Protein AF-A0A450ZDL7-F1 (afdb_monomer_lite)

InterPro domains:
  IPR002060 Squalene/phytoene synthase [PF00494] (146-373)
  IPR008949 Isoprenoid synthase domain superfamily [G3DSA:1.10.600.10] (140-376)
  IPR008949 Isoprenoid synthase domain superfamily [SSF48576] (144-378)
  IPR023214 HAD superfamily [G3DSA:3.40.50.1000] (1-94)
  IPR036412 HAD-like superfamily [SSF56784] (4-111)
  IPR041492 Haloacid dehalogenase-like hydrolase [PF13419] (4-78)

Foldseek 3Di:
DDDAAEAEEQDDPCVVVVVCVVVVHDDGPYYHHFHDLQRLLVSLLVVCVVCVVQPAAEDEDLDVSNLVSCVSNVHQYEYECNGPDHPVVVLVRLSYHYDPDPVVCVVVVCVSVVVDPPVPPPPSLLQRLNQGGDDDPVVLVVVLLQDLQNVLLVQADPQLSVQLSLLVSVLVSLLVSLVPAPDLVRSQVSLVSSLVCLVVCQVHDSVPVSSVVNNVPDDPVLNVLSNQLSNLSSDDDDLQPADPVSLLVSLCSNQLSVLVSLCVSLVHDDPCSNLLSSLLSSLLVLLVLQACVLVCLVVLNRRQPPDDSVVCNPPDSVVCQVDPSSVVSSVVSLVSSLVSLVVSLPRDDPVCCSNCVSVNSSSVLSVVLSVQCVPVNYNRSRPPVSVVVVVVVVVVVVD

Radius of gyration: 27.38 Å; chains: 1; bounding box: 52×41×85 Å

Sequence (399 aa):
MKSPLCILSTNREDTICGFLRRFGFPEVEAVVCRKGLEGKASGLKALKRRFKDHSHVIYICDEIRDVIACKKANVYSFHVDWGANDAKVVRLFPTTWLGSRTEELLPWIETVLGVLPPNRIKDPIRRAAPFGALPSFPGLLKKLRDSTLFLPLLLFPPGPRGKLLVLYLLLREIDDSIDSATNDRDATMKANAWLAFIQGAYGRKTGIGFVDRALNIIEKDELRLLEKIIRSQRLQIDAREKTVEKIESWALAQNGPLGELILESLGVRHDWTEQYIEDLAIGFQLVNLCKDVIDDLRANSILIPGIDPESVRSMSGSDILAHPDFRRAFRCVLERAKIRILRARLLPGNEFDKELRGVKVWIEFYLMIIDRLWLDGPGHGRIGFWKRLGKLSKAAIER

Organism: NCBI:txid2126339

pLDDT: mean 76.12, std 17.42, range [27.94, 98.69]

Secondary structure (DSSP, 8-state):
-PPPPEEEESS-HHHHHHHHHHTTPPPPSEEEE--STTHHHHHHHHHHHH-TT----EEEESSHHHHHHHHHHT-EEEEETTSSS-HHHHTT-TTEEEESSGGGGHHHHHHHTTSS-GGGS--GGGG-BTTBSPPPHHHHHHHHHTSTTHHHHHHS-HHHHHHHHHHHHHHHHHHHHHHT-SSHHHHHHHHHHHHHHHHHHTTS--S-HHHHHHHHH--HHHHHHHHHHHHHTT----TTS--HHHHHHHHHHHHHHHHHHHHHHHT---TTHHHHHHHHHHHHHHHHHHHHHHHHHHTT----TT--HHHHHTS-HHHHHH-HHHHHHHHHHHHHHHHHHHHHHHSS-GGGHHHHHHHHHHHHHHHHHHHHHHHH-TTTTS-TTHHHHHHHHHHHH--

Structure (mmCIF, N/CA/C/O backbone):
data_AF-A0A450ZDL7-F1
#
_entry.id   AF-A0A450ZDL7-F1
#
loop_
_atom_site.group_PDB
_atom_site.id
_atom_site.type_symbol
_atom_site.label_atom_id
_atom_site.label_alt_id
_atom_site.label_comp_id
_atom_site.label_asym_id
_atom_site.label_entity_id
_atom_site.label_seq_id
_atom_site.pdbx_PDB_ins_code
_atom_site.Cartn_x
_atom_site.Cartn_y
_atom_site.Cartn_z
_atom_site.occupancy
_atom_site.B_iso_or_equiv
_atom_site.auth_seq_id
_atom_site.auth_comp_id
_atom_site.auth_asym_id
_atom_site.auth_atom_id
_atom_site.pdbx_PDB_model_num
ATOM 1 N N . MET A 1 1 ? -6.197 23.483 43.514 1.00 46.50 1 MET A N 1
ATOM 2 C CA . MET A 1 1 ? -6.247 22.092 44.019 1.00 46.50 1 MET A CA 1
ATOM 3 C C . MET A 1 1 ? -4.820 21.625 44.251 1.00 46.50 1 MET A C 1
ATOM 5 O O . MET A 1 1 ? -3.997 21.856 43.376 1.00 46.50 1 MET A O 1
ATOM 9 N N . LYS A 1 2 ? -4.495 21.054 45.418 1.00 55.38 2 LYS A N 1
ATOM 10 C CA . LYS A 1 2 ? -3.178 20.435 45.649 1.00 55.38 2 LYS A CA 1
ATOM 11 C C . LYS A 1 2 ? -3.201 19.024 45.053 1.00 55.38 2 LYS A C 1
ATOM 13 O O . LYS A 1 2 ? -4.067 18.244 45.431 1.00 55.38 2 LYS A O 1
ATOM 18 N N . SER A 1 3 ? -2.280 18.707 44.143 1.00 62.34 3 SER A N 1
ATOM 19 C CA . SER A 1 3 ? -2.055 17.325 43.699 1.00 62.34 3 SER A CA 1
ATOM 20 C C . SER A 1 3 ? -1.261 16.581 44.772 1.00 62.34 3 SER A C 1
ATOM 22 O O . SER A 1 3 ? -0.158 17.032 45.092 1.00 62.34 3 SER A O 1
ATOM 24 N N . PRO A 1 4 ? -1.761 15.468 45.329 1.00 72.56 4 PRO A N 1
ATOM 25 C CA . PRO A 1 4 ? -1.018 14.710 46.326 1.00 72.56 4 PRO A CA 1
ATOM 26 C C . PRO A 1 4 ? 0.228 14.077 45.692 1.00 72.56 4 PRO A C 1
ATOM 28 O O . PRO A 1 4 ? 0.126 13.243 44.790 1.00 72.56 4 PRO A O 1
ATOM 31 N N . LEU A 1 5 ? 1.416 14.463 46.163 1.00 79.25 5 LEU A N 1
ATOM 32 C CA . LEU A 1 5 ? 2.679 13.840 45.767 1.00 79.25 5 LEU A CA 1
ATOM 33 C C . LEU A 1 5 ? 2.914 12.601 46.632 1.00 79.25 5 LEU A C 1
ATOM 35 O O . LEU A 1 5 ? 2.907 12.695 47.856 1.00 79.25 5 LEU A O 1
ATOM 39 N N . CYS A 1 6 ? 3.125 11.446 46.006 1.00 85.19 6 CYS A N 1
ATOM 40 C CA . CYS A 1 6 ? 3.374 10.181 46.698 1.00 85.19 6 CYS A CA 1
ATOM 41 C C . CYS A 1 6 ? 4.691 9.558 46.228 1.00 85.19 6 CYS A C 1
ATOM 43 O O . CYS A 1 6 ? 5.058 9.691 45.062 1.00 85.19 6 CYS A O 1
ATOM 45 N N . ILE A 1 7 ? 5.357 8.810 47.108 1.00 84.25 7 ILE A N 1
ATOM 46 C CA . ILE A 1 7 ? 6.555 8.028 46.778 1.00 84.25 7 ILE A CA 1
ATOM 47 C C . ILE A 1 7 ? 6.204 6.543 46.807 1.00 84.25 7 ILE A C 1
ATOM 49 O O . ILE A 1 7 ? 5.643 6.052 47.783 1.00 84.25 7 ILE A O 1
ATOM 53 N N . LEU A 1 8 ? 6.570 5.806 45.760 1.00 86.12 8 LEU A N 1
ATOM 54 C CA . LEU A 1 8 ? 6.525 4.344 45.731 1.00 86.12 8 LEU A CA 1
ATOM 55 C C . LEU A 1 8 ? 7.959 3.823 45.674 1.00 86.12 8 LEU A C 1
ATOM 57 O O . LEU A 1 8 ? 8.708 4.177 44.771 1.00 86.12 8 LEU A O 1
ATOM 61 N N . SER A 1 9 ? 8.356 2.985 46.629 1.00 82.12 9 SER A N 1
ATOM 62 C CA . SER A 1 9 ? 9.739 2.512 46.709 1.00 82.12 9 SER A CA 1
ATOM 63 C C . SER A 1 9 ? 9.842 1.074 47.208 1.00 82.12 9 SER A C 1
ATOM 65 O O . SER A 1 9 ? 8.940 0.535 47.849 1.00 82.12 9 SER A O 1
ATOM 67 N N . THR A 1 10 ? 10.973 0.440 46.920 1.00 77.31 10 THR A N 1
ATOM 68 C CA . THR A 1 10 ? 11.383 -0.827 47.536 1.00 77.31 10 THR A CA 1
ATOM 69 C C . THR A 1 10 ? 12.183 -0.613 48.825 1.00 77.31 10 THR A C 1
ATOM 71 O O . THR A 1 10 ? 12.383 -1.569 49.574 1.00 77.31 10 THR A O 1
ATOM 74 N N . ASN A 1 11 ? 12.635 0.620 49.090 1.00 80.88 11 ASN A N 1
ATOM 75 C CA . ASN A 1 11 ? 13.366 0.987 50.303 1.00 80.88 11 ASN A CA 1
ATOM 76 C C . ASN A 1 11 ? 12.425 1.086 51.510 1.00 80.88 11 ASN A C 1
ATOM 78 O O . ASN A 1 11 ? 11.207 1.186 51.356 1.00 80.88 11 ASN A O 1
ATOM 82 N N . ARG A 1 12 ? 12.987 1.045 52.724 1.00 82.94 12 ARG A N 1
ATOM 83 C CA . ARG A 1 12 ? 12.210 1.220 53.958 1.00 82.94 12 ARG A CA 1
ATOM 84 C C . ARG A 1 12 ? 11.731 2.669 54.094 1.00 82.94 12 ARG A C 1
ATOM 86 O O . ARG A 1 12 ? 12.451 3.604 53.751 1.00 82.94 12 ARG A O 1
ATOM 93 N N . GLU A 1 13 ? 10.528 2.837 54.627 1.00 86.69 13 GLU A N 1
ATOM 94 C CA . GLU A 1 13 ? 9.878 4.141 54.791 1.00 86.69 13 GLU A CA 1
ATOM 95 C C . GLU A 1 13 ? 10.667 5.084 55.707 1.00 86.69 13 GLU A C 1
ATOM 97 O O . GLU A 1 13 ? 10.880 6.240 55.361 1.00 86.69 13 GLU A O 1
ATOM 102 N N . ASP A 1 14 ? 11.192 4.576 56.824 1.00 87.12 14 ASP A N 1
ATOM 103 C CA . ASP A 1 14 ? 12.033 5.336 57.758 1.00 87.12 14 ASP A CA 1
ATOM 104 C C . ASP A 1 14 ? 13.275 5.944 57.090 1.00 87.12 14 ASP A C 1
ATOM 106 O O . ASP A 1 14 ? 13.639 7.088 57.362 1.00 87.12 14 ASP A O 1
ATOM 110 N N . THR A 1 15 ? 13.879 5.202 56.163 1.00 86.75 15 THR A N 1
ATOM 111 C CA . THR A 1 15 ? 15.041 5.633 55.383 1.00 86.75 15 THR A CA 1
ATOM 112 C C . THR A 1 15 ? 14.668 6.773 54.439 1.00 86.75 15 THR A C 1
ATOM 114 O O . THR A 1 15 ? 15.367 7.782 54.381 1.00 86.75 15 THR A O 1
ATOM 117 N N . ILE A 1 16 ? 13.542 6.639 53.732 1.00 85.62 16 ILE A N 1
ATOM 118 C CA . ILE A 1 16 ? 13.042 7.650 52.791 1.00 85.62 16 ILE A CA 1
ATOM 119 C C . ILE A 1 16 ? 12.655 8.922 53.548 1.00 85.62 16 ILE A C 1
ATOM 121 O O . ILE A 1 16 ? 13.140 10.002 53.224 1.00 85.62 16 ILE A O 1
ATOM 125 N N . CYS A 1 17 ? 11.843 8.805 54.598 1.00 87.12 17 CYS A N 1
ATOM 126 C CA . CYS A 1 17 ? 11.409 9.943 55.404 1.00 87.12 17 CYS A CA 1
ATOM 127 C C . CYS A 1 17 ? 12.591 10.636 56.100 1.00 87.12 17 CYS A C 1
ATOM 129 O O . CYS A 1 17 ? 12.633 11.863 56.180 1.00 87.12 17 CYS A O 1
ATOM 131 N N . GLY A 1 18 ? 13.580 9.869 56.573 1.00 85.94 18 GLY A N 1
ATOM 132 C CA . GLY A 1 18 ? 14.829 10.407 57.112 1.00 85.94 18 GLY A CA 1
ATOM 133 C C . GLY A 1 18 ? 15.625 11.199 56.073 1.00 85.94 18 GLY A C 1
ATOM 134 O O . GLY A 1 18 ? 16.077 12.305 56.369 1.00 85.94 18 GLY A O 1
ATOM 135 N N . PHE A 1 19 ? 15.746 10.672 54.852 1.00 86.75 19 PHE A N 1
ATOM 136 C CA . PHE A 1 19 ? 16.397 11.354 53.734 1.00 86.75 19 PHE A CA 1
ATOM 137 C C . PHE A 1 19 ? 15.689 12.668 53.379 1.00 86.75 19 PHE A C 1
ATOM 139 O O . PHE A 1 19 ? 16.334 13.714 53.350 1.00 86.75 19 PHE A O 1
ATOM 146 N N . LEU A 1 20 ? 14.366 12.642 53.181 1.00 85.06 20 LEU A N 1
ATOM 147 C CA . LEU A 1 20 ? 13.593 13.834 52.819 1.00 85.06 20 LEU A CA 1
ATOM 148 C C . LEU A 1 20 ? 13.765 14.955 53.851 1.00 85.06 20 LEU A C 1
ATOM 150 O O . LEU A 1 20 ? 14.076 16.083 53.476 1.00 85.06 20 LEU A O 1
ATOM 154 N N . ARG A 1 21 ? 13.658 14.630 55.149 1.00 88.25 21 ARG A N 1
ATOM 155 C CA . ARG A 1 21 ? 13.857 15.603 56.237 1.00 88.25 21 ARG A CA 1
ATOM 156 C C . ARG A 1 21 ? 15.272 16.164 56.269 1.00 88.25 21 ARG A C 1
ATOM 158 O O . ARG A 1 21 ? 15.442 17.369 56.405 1.00 88.25 21 ARG A O 1
ATOM 165 N N . ARG A 1 22 ? 16.288 15.304 56.136 1.00 89.25 22 ARG A N 1
ATOM 166 C CA . ARG A 1 22 ? 17.699 15.714 56.196 1.00 89.25 22 ARG A CA 1
ATOM 167 C C . ARG A 1 22 ? 18.058 16.729 55.111 1.00 89.25 22 ARG A C 1
ATOM 169 O O . ARG A 1 22 ? 18.875 17.606 55.364 1.00 89.25 22 ARG A O 1
ATOM 176 N N . PHE A 1 23 ? 17.469 16.593 53.926 1.00 82.75 23 PHE A N 1
ATOM 177 C CA . PHE A 1 23 ? 17.753 17.450 52.774 1.00 82.75 23 PHE A CA 1
ATOM 178 C C . PHE A 1 23 ? 16.682 18.523 52.526 1.00 82.75 23 PHE A C 1
ATOM 180 O O . PHE A 1 23 ? 16.741 19.211 51.512 1.00 82.75 23 PHE A O 1
ATOM 187 N N . GLY A 1 24 ? 15.723 18.691 53.442 1.00 83.50 24 GLY A N 1
ATOM 188 C CA . GLY A 1 24 ? 14.714 19.749 53.362 1.00 83.50 24 GLY A CA 1
ATOM 189 C C . GLY A 1 24 ? 13.720 19.595 52.206 1.00 83.50 24 GLY A C 1
ATOM 190 O O . GLY A 1 24 ? 13.215 20.596 51.703 1.00 83.50 24 GLY A O 1
ATOM 191 N N . PHE A 1 25 ? 13.440 18.365 51.763 1.00 73.38 25 PHE A N 1
ATOM 192 C CA . PHE A 1 25 ? 12.404 18.124 50.758 1.00 73.38 25 PHE A CA 1
ATOM 193 C C . PHE A 1 25 ? 10.996 18.360 51.341 1.00 73.38 25 PHE A C 1
ATOM 195 O O . PHE A 1 25 ? 10.784 18.116 52.532 1.00 73.38 25 PHE A O 1
ATOM 202 N N . PRO A 1 26 ? 10.017 18.783 50.517 1.00 74.81 26 PRO A N 1
ATOM 203 C CA . PRO A 1 26 ? 8.630 18.941 50.950 1.00 74.81 26 PRO A CA 1
ATOM 204 C C . PRO A 1 26 ? 8.029 17.636 51.489 1.00 74.81 26 PRO A C 1
ATOM 206 O O . PRO A 1 26 ? 8.374 16.547 51.023 1.00 74.81 26 PRO A O 1
ATOM 209 N N . GLU A 1 27 ? 7.083 17.747 52.426 1.00 75.94 27 GLU A N 1
ATOM 210 C CA . GLU A 1 27 ? 6.310 16.588 52.878 1.00 75.94 27 GLU A CA 1
ATOM 211 C C . GLU A 1 27 ? 5.483 15.999 51.727 1.00 75.94 27 GLU A C 1
ATOM 213 O O . GLU A 1 27 ? 4.862 16.717 50.939 1.00 75.94 27 GLU A O 1
ATOM 218 N N . VAL A 1 28 ? 5.496 14.668 51.633 1.00 82.75 28 VAL A N 1
ATOM 219 C CA . VAL A 1 28 ? 4.730 13.890 50.655 1.00 82.75 28 VAL A CA 1
ATOM 220 C C . VAL A 1 28 ? 3.503 13.282 51.327 1.00 82.75 28 VAL A C 1
ATOM 222 O O . VAL A 1 28 ? 3.549 12.891 52.489 1.00 82.75 28 VAL A O 1
ATOM 225 N N . GLU A 1 29 ? 2.411 13.154 50.582 1.00 83.50 29 GLU A N 1
ATOM 226 C CA . GLU A 1 29 ? 1.108 12.703 51.089 1.00 83.50 29 GLU A CA 1
ATOM 227 C C . GLU A 1 29 ? 1.122 11.227 51.524 1.00 83.50 29 GLU A C 1
ATOM 229 O O . GLU A 1 29 ? 0.389 10.803 52.418 1.00 83.50 29 GLU A O 1
ATOM 234 N N . ALA A 1 30 ? 1.941 10.409 50.858 1.00 83.81 30 ALA A N 1
ATOM 235 C CA . ALA A 1 30 ? 2.123 9.009 51.212 1.00 83.81 30 ALA A CA 1
ATOM 236 C C . ALA A 1 30 ? 3.462 8.463 50.709 1.00 83.81 30 ALA A C 1
ATOM 238 O O . ALA A 1 30 ? 3.878 8.736 49.580 1.00 83.81 30 ALA A O 1
ATOM 239 N N . VAL A 1 31 ? 4.077 7.593 51.511 1.00 84.50 31 VAL A N 1
ATOM 240 C CA . VAL A 1 31 ? 5.177 6.719 51.095 1.00 84.50 31 VAL A CA 1
ATOM 241 C C . VAL A 1 31 ? 4.663 5.280 51.103 1.00 84.50 31 VAL A C 1
ATOM 243 O O . VAL A 1 31 ? 4.172 4.779 52.110 1.00 84.50 31 VAL A O 1
ATOM 246 N N . VAL A 1 32 ? 4.719 4.601 49.960 1.00 84.69 32 VAL A N 1
ATOM 247 C CA . VAL A 1 32 ? 4.296 3.207 49.817 1.00 84.69 32 VAL A CA 1
ATOM 248 C C . VAL A 1 32 ? 5.519 2.346 49.564 1.00 84.69 32 VAL A C 1
ATOM 250 O O . VAL A 1 32 ? 6.149 2.424 48.512 1.00 84.69 32 VAL A O 1
ATOM 253 N N . CYS A 1 33 ? 5.825 1.476 50.522 1.00 83.00 33 CYS A N 1
ATOM 254 C CA . CYS A 1 33 ? 6.939 0.543 50.420 1.00 83.00 33 CYS A CA 1
ATOM 255 C C . CYS A 1 33 ? 6.437 -0.859 50.047 1.00 83.00 33 CYS A C 1
ATOM 257 O O . CYS A 1 33 ? 5.572 -1.433 50.723 1.00 83.00 33 CYS A O 1
ATOM 259 N N . ARG A 1 34 ? 6.949 -1.431 48.951 1.00 80.06 34 ARG A N 1
ATOM 260 C CA . ARG A 1 34 ? 6.624 -2.800 48.504 1.00 80.06 34 ARG A CA 1
ATOM 261 C C . ARG A 1 34 ? 7.892 -3.512 48.044 1.00 80.06 34 ARG A C 1
ATOM 263 O O . ARG A 1 34 ? 8.625 -2.987 47.217 1.0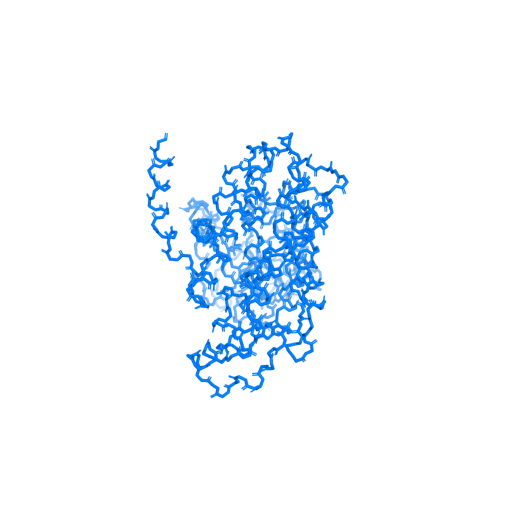0 80.06 34 ARG A O 1
ATOM 270 N N . LYS A 1 35 ? 8.149 -4.711 48.573 1.00 66.38 35 LYS A N 1
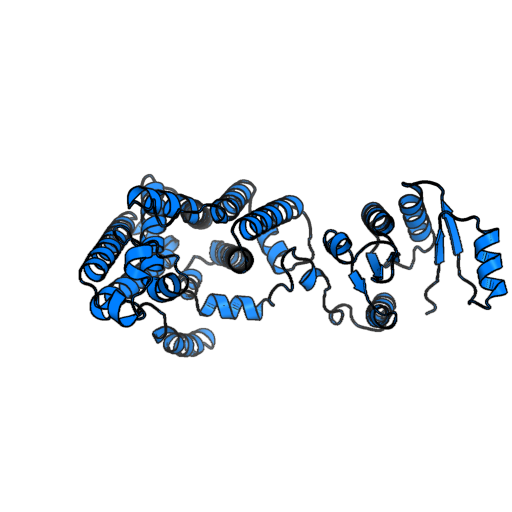ATOM 271 C CA . LYS A 1 35 ? 9.325 -5.525 48.220 1.00 66.38 35 LYS A CA 1
ATOM 272 C C . LYS A 1 35 ? 9.063 -6.360 46.955 1.00 66.38 35 LYS A C 1
ATOM 274 O O . LYS A 1 35 ? 7.941 -6.812 46.742 1.00 66.38 35 LYS A O 1
ATOM 279 N N . GLY A 1 36 ? 10.110 -6.601 46.160 1.00 56.56 36 GLY A N 1
ATOM 280 C CA . GLY A 1 36 ? 10.102 -7.525 45.012 1.00 56.56 36 GLY A CA 1
ATOM 281 C C . GLY A 1 36 ? 9.659 -6.929 43.664 1.00 56.56 36 GLY A C 1
ATOM 282 O O . GLY A 1 36 ? 9.033 -5.872 43.604 1.00 56.56 36 GLY A O 1
ATOM 283 N N . LEU A 1 37 ? 9.977 -7.646 42.573 1.00 46.03 37 LEU A N 1
ATOM 284 C CA . LEU A 1 37 ? 9.722 -7.272 41.165 1.00 46.03 37 LEU A CA 1
ATOM 285 C C . LEU A 1 37 ? 8.239 -7.006 40.840 1.00 46.03 37 LEU A C 1
ATOM 287 O O . LEU A 1 37 ? 7.929 -6.212 39.956 1.00 46.03 37 LEU A O 1
ATOM 291 N N . GLU A 1 38 ? 7.314 -7.633 41.566 1.00 57.44 38 GLU A N 1
ATOM 292 C CA . GLU A 1 38 ? 5.864 -7.468 41.376 1.00 57.44 38 GLU A CA 1
ATOM 293 C C . GLU A 1 38 ? 5.227 -6.475 42.365 1.00 57.44 38 GLU A C 1
ATOM 295 O O . GLU A 1 38 ? 4.059 -6.093 42.232 1.00 57.44 38 GLU A O 1
ATOM 300 N N . GLY A 1 39 ? 6.006 -6.005 43.344 1.00 72.25 39 GLY A N 1
ATOM 301 C CA . GLY A 1 39 ? 5.542 -5.140 44.424 1.00 72.25 39 GLY A CA 1
ATOM 302 C C . GLY A 1 39 ? 5.103 -3.754 43.950 1.00 72.25 39 GLY A C 1
ATOM 303 O O . GLY A 1 39 ? 4.124 -3.212 44.463 1.00 72.25 39 GLY A O 1
ATOM 304 N N . LYS A 1 40 ? 5.762 -3.190 42.929 1.00 81.12 40 LYS A N 1
ATOM 305 C CA . LYS A 1 40 ? 5.440 -1.844 42.422 1.00 81.12 40 LYS A CA 1
ATOM 306 C C . LYS A 1 40 ? 4.046 -1.787 41.777 1.00 81.12 40 LYS A C 1
ATOM 308 O O . LYS A 1 40 ? 3.270 -0.880 42.066 1.00 81.12 40 LYS A O 1
ATOM 313 N N . ALA A 1 41 ? 3.653 -2.804 41.003 1.00 82.50 41 ALA A N 1
ATOM 314 C CA . ALA A 1 41 ? 2.326 -2.847 40.375 1.00 82.50 41 ALA A CA 1
ATOM 315 C C . ALA A 1 41 ? 1.188 -2.907 41.412 1.00 82.50 41 ALA A C 1
ATOM 317 O O . ALA A 1 41 ? 0.157 -2.249 41.256 1.00 82.50 41 ALA A O 1
ATOM 318 N N . SER A 1 42 ? 1.366 -3.678 42.490 1.00 83.06 42 SER A N 1
ATOM 319 C CA . SER A 1 42 ? 0.382 -3.742 43.578 1.00 83.06 42 SER A CA 1
ATOM 320 C C . SER A 1 42 ? 0.348 -2.452 44.408 1.00 83.06 42 SER A C 1
ATOM 322 O O . SER A 1 42 ? -0.734 -2.010 44.798 1.00 83.06 42 SER A O 1
ATOM 324 N N . GLY A 1 43 ? 1.501 -1.805 44.609 1.00 85.06 43 GLY A N 1
ATOM 325 C CA . GLY A 1 43 ? 1.607 -0.484 45.231 1.00 85.06 43 GLY A CA 1
ATOM 326 C C . GLY A 1 43 ? 0.854 0.600 44.456 1.00 85.06 43 GLY A C 1
ATOM 327 O O . GLY A 1 43 ? 0.034 1.306 45.040 1.00 85.06 43 GLY A O 1
ATOM 328 N N . LEU A 1 44 ? 1.024 0.658 43.131 1.00 84.19 44 LEU A N 1
ATOM 329 C CA . LEU A 1 44 ? 0.282 1.574 42.253 1.00 84.19 44 LEU A CA 1
ATOM 330 C C . LEU A 1 44 ? -1.235 1.357 42.332 1.00 84.19 44 LEU A C 1
ATOM 332 O O . LEU A 1 44 ? -2.001 2.312 42.461 1.00 84.19 44 LEU A O 1
ATOM 336 N N . LYS A 1 45 ? -1.689 0.098 42.327 1.00 83.75 45 LYS A N 1
ATOM 337 C CA . LYS A 1 45 ? -3.115 -0.237 42.503 1.00 83.75 45 LYS A CA 1
ATOM 338 C C . LYS A 1 45 ? -3.643 0.155 43.887 1.00 83.75 45 LYS A C 1
ATOM 340 O O . LYS A 1 45 ? -4.819 0.488 44.022 1.00 83.75 45 LYS A O 1
ATOM 345 N N . ALA A 1 46 ? -2.816 0.090 44.932 1.00 81.38 46 ALA A N 1
ATOM 346 C CA . ALA A 1 46 ? -3.191 0.546 46.269 1.00 81.38 46 ALA A CA 1
ATOM 347 C C . ALA A 1 46 ? -3.332 2.076 46.322 1.00 81.38 46 ALA A C 1
ATOM 349 O O . ALA A 1 46 ? -4.343 2.561 46.823 1.00 81.38 46 ALA A O 1
ATOM 350 N N . LEU A 1 47 ? -2.389 2.815 45.730 1.00 80.00 47 LEU A N 1
ATOM 351 C CA . LEU A 1 47 ? -2.452 4.276 45.617 1.00 80.00 47 LEU A CA 1
ATOM 352 C C . LEU A 1 47 ? -3.697 4.731 44.845 1.00 80.00 47 LEU A C 1
ATOM 354 O O . LEU A 1 47 ? -4.457 5.557 45.340 1.00 80.00 47 LEU A O 1
ATOM 358 N N . LYS A 1 48 ? -3.987 4.111 43.695 1.00 77.38 48 LYS A N 1
ATOM 359 C CA . LYS A 1 48 ? -5.182 4.421 42.890 1.00 77.38 48 LYS A CA 1
ATOM 360 C C . LYS A 1 48 ? -6.494 4.213 43.658 1.00 77.38 48 LYS A C 1
ATOM 362 O O . LYS A 1 48 ? -7.439 4.970 43.480 1.00 77.38 48 LYS A O 1
ATOM 367 N N . ARG A 1 49 ? -6.559 3.202 44.533 1.00 78.12 49 ARG A N 1
ATOM 368 C CA . ARG A 1 49 ? -7.728 2.965 45.404 1.00 78.12 49 ARG A CA 1
ATOM 369 C C . ARG A 1 49 ? -7.833 3.966 46.553 1.00 78.12 49 ARG A C 1
ATOM 371 O O . ARG A 1 49 ? -8.946 4.243 46.988 1.00 78.12 49 ARG A O 1
ATOM 378 N N . ARG A 1 50 ? -6.699 4.468 47.053 1.00 76.38 50 ARG A N 1
ATOM 379 C CA . ARG A 1 50 ? -6.636 5.433 48.160 1.00 76.38 50 ARG A CA 1
ATOM 380 C C . ARG A 1 50 ? -7.139 6.815 47.740 1.00 76.38 50 ARG A C 1
ATOM 382 O O . ARG A 1 50 ? -7.838 7.451 48.515 1.00 76.38 50 ARG A O 1
ATOM 389 N N . PHE A 1 51 ? -6.840 7.245 46.516 1.00 70.31 51 PHE A N 1
ATOM 390 C CA . PHE A 1 51 ? -7.169 8.583 46.014 1.00 70.31 51 PHE A CA 1
ATOM 391 C C . PHE A 1 51 ? -8.315 8.553 44.986 1.00 70.31 51 PHE A C 1
ATOM 393 O O . PHE A 1 51 ? -8.133 8.966 43.845 1.00 70.31 51 PHE A O 1
ATOM 400 N N . LYS A 1 52 ? -9.496 8.048 45.387 1.00 56.72 52 LYS A N 1
ATOM 401 C CA . LYS A 1 52 ? -10.663 7.786 44.507 1.00 56.72 52 LYS A CA 1
ATOM 402 C C . LYS A 1 52 ? -11.082 8.953 43.595 1.00 56.72 52 LYS A C 1
ATOM 404 O O . LYS A 1 52 ? -11.532 8.686 42.486 1.00 56.72 52 LYS A O 1
ATOM 409 N N . ASP A 1 53 ? -10.886 10.199 44.027 1.00 53.41 53 ASP A N 1
ATOM 410 C CA . ASP A 1 53 ? -11.266 11.406 43.270 1.00 53.41 53 ASP A CA 1
ATOM 411 C C . ASP A 1 53 ? -10.227 11.840 42.220 1.00 53.41 53 ASP A C 1
ATOM 413 O O . ASP A 1 53 ? -10.462 12.763 41.446 1.00 53.41 53 ASP A O 1
ATOM 417 N N . HIS A 1 54 ? -9.075 11.167 42.156 1.00 55.28 54 HIS A N 1
ATOM 418 C CA . HIS A 1 54 ? -7.998 11.465 41.214 1.00 55.28 54 HIS A CA 1
ATOM 419 C C . HIS A 1 54 ? -7.986 10.395 40.116 1.00 55.28 54 HIS A C 1
ATOM 421 O O . HIS A 1 54 ? -7.183 9.459 40.123 1.00 55.28 54 HIS A O 1
ATOM 427 N N . SER A 1 55 ? -8.903 10.525 39.152 1.00 50.97 55 SER A N 1
ATOM 428 C CA . SER A 1 55 ? -9.059 9.606 38.009 1.00 50.97 55 SER A CA 1
ATOM 429 C C . SER A 1 55 ? -7.806 9.479 37.130 1.00 50.97 55 SER A C 1
ATOM 431 O O . SER A 1 55 ? -7.707 8.553 36.319 1.00 50.97 55 SER A O 1
ATOM 433 N N . HIS A 1 56 ? -6.830 10.371 37.304 1.00 62.25 56 HIS A N 1
ATOM 434 C CA . HIS A 1 56 ? -5.601 10.427 36.527 1.00 62.25 56 HIS A CA 1
ATOM 435 C C . HIS A 1 56 ? -4.377 10.360 37.445 1.00 62.25 56 HIS A C 1
ATOM 437 O O . HIS A 1 56 ? -3.998 11.335 38.085 1.00 62.25 56 HIS A O 1
ATOM 443 N N . VAL A 1 57 ? -3.746 9.185 37.487 1.00 70.62 57 VAL A N 1
ATOM 444 C CA . VAL A 1 57 ? -2.465 8.965 38.169 1.00 70.62 57 VAL A CA 1
ATOM 445 C C . VAL A 1 57 ? -1.360 8.936 37.115 1.00 70.62 57 VAL A C 1
ATOM 447 O O . VAL A 1 57 ? -1.470 8.200 36.129 1.00 70.62 57 VAL A O 1
ATOM 450 N N . ILE A 1 58 ? -0.304 9.716 37.345 1.00 74.12 58 ILE A N 1
ATOM 451 C CA . ILE A 1 58 ? 0.936 9.698 36.563 1.00 74.12 58 ILE A CA 1
ATOM 452 C C . ILE A 1 58 ? 2.035 9.163 37.471 1.00 74.12 58 ILE A C 1
ATOM 454 O O . ILE A 1 58 ? 2.175 9.616 38.606 1.00 74.12 58 ILE A O 1
ATOM 458 N N . TYR A 1 59 ? 2.818 8.217 36.973 1.00 82.38 59 TYR A N 1
ATOM 459 C CA . TYR A 1 59 ? 3.972 7.687 37.677 1.00 82.38 59 TYR A CA 1
ATOM 460 C C . TYR A 1 59 ? 5.263 8.052 36.946 1.00 82.38 59 TYR A C 1
ATOM 462 O O . TYR A 1 59 ? 5.418 7.759 35.756 1.00 82.38 59 TYR A O 1
ATOM 470 N N . ILE A 1 60 ? 6.185 8.691 37.666 1.00 84.25 60 ILE A N 1
ATOM 471 C CA . ILE A 1 60 ? 7.507 9.048 37.149 1.00 84.25 60 ILE A CA 1
ATOM 472 C C . ILE A 1 60 ? 8.413 7.825 37.314 1.00 84.25 60 ILE A C 1
ATOM 474 O O . ILE A 1 60 ? 8.623 7.351 38.426 1.00 84.25 60 ILE A O 1
ATOM 478 N N . CYS A 1 61 ? 8.887 7.293 36.192 1.00 80.88 61 CYS A N 1
ATOM 479 C CA . CYS A 1 61 ? 9.691 6.084 36.088 1.00 80.88 61 CYS A CA 1
ATOM 480 C C . CYS A 1 61 ? 11.156 6.463 35.881 1.00 80.88 61 CYS A C 1
ATOM 482 O O . CYS A 1 61 ? 11.466 7.250 34.989 1.00 80.88 61 CYS A O 1
ATOM 484 N N . ASP A 1 62 ? 12.053 5.853 36.639 1.00 73.88 62 ASP A N 1
ATOM 485 C CA . ASP A 1 62 ? 13.497 5.901 36.404 1.00 73.88 62 ASP A CA 1
ATOM 486 C C . ASP A 1 62 ? 14.019 4.618 35.738 1.00 73.88 62 ASP A C 1
ATOM 488 O O . ASP A 1 62 ? 15.117 4.607 35.191 1.00 73.88 62 ASP A O 1
ATOM 492 N N . GLU A 1 63 ? 13.243 3.534 35.754 1.00 72.38 63 GLU A N 1
ATOM 493 C CA . GLU A 1 63 ? 13.620 2.255 35.151 1.00 72.38 63 GLU A CA 1
ATOM 494 C C . GLU A 1 63 ? 12.465 1.573 34.394 1.00 72.38 63 GLU A C 1
ATOM 496 O O . GLU A 1 63 ? 11.277 1.794 34.637 1.00 72.38 63 GLU A O 1
ATOM 501 N N . ILE A 1 64 ? 12.798 0.649 33.492 1.00 69.94 64 ILE A N 1
ATOM 502 C CA . ILE A 1 64 ? 11.843 -0.119 32.674 1.00 69.94 64 ILE A CA 1
ATOM 503 C C . ILE A 1 64 ? 10.897 -0.952 33.543 1.00 69.94 64 ILE A C 1
ATOM 505 O O . ILE A 1 64 ? 9.736 -1.176 33.192 1.00 69.94 64 ILE A O 1
ATOM 509 N N . ARG A 1 65 ? 11.369 -1.422 34.700 1.00 74.00 65 ARG A N 1
ATOM 510 C CA . ARG A 1 65 ? 10.535 -2.201 35.627 1.00 74.00 65 ARG A CA 1
ATOM 511 C C . ARG A 1 65 ? 9.318 -1.400 36.098 1.00 74.00 65 ARG A C 1
ATOM 513 O O . ARG A 1 65 ? 8.248 -1.979 36.294 1.00 74.00 65 ARG A O 1
ATOM 520 N N . ASP A 1 66 ? 9.448 -0.082 36.168 1.00 78.56 66 ASP A N 1
ATOM 521 C CA . ASP A 1 66 ? 8.377 0.825 36.571 1.00 78.56 66 ASP A CA 1
ATOM 522 C C . ASP A 1 66 ? 7.362 1.019 35.466 1.00 78.56 66 ASP A C 1
ATOM 524 O O . ASP A 1 66 ? 6.157 0.964 35.709 1.00 78.56 66 ASP A O 1
ATOM 528 N N . VAL A 1 67 ? 7.842 1.119 34.231 1.00 71.69 67 VAL A N 1
ATOM 529 C CA . VAL A 1 67 ? 7.005 1.126 33.032 1.00 71.69 67 VAL A CA 1
ATOM 530 C C . VAL A 1 67 ? 6.144 -0.138 32.962 1.00 71.69 67 VAL A C 1
ATOM 532 O O . VAL A 1 67 ? 4.926 -0.072 32.762 1.00 71.69 67 VAL A O 1
ATOM 535 N N . ILE A 1 68 ? 6.749 -1.304 33.208 1.00 72.38 68 ILE A N 1
ATOM 536 C CA . ILE A 1 68 ? 6.038 -2.588 33.253 1.00 72.38 68 ILE A CA 1
ATOM 537 C C . ILE A 1 68 ? 5.007 -2.599 34.392 1.00 72.38 68 ILE A C 1
ATOM 539 O O . ILE A 1 68 ? 3.874 -3.058 34.200 1.00 72.38 68 ILE A O 1
ATOM 543 N N . ALA A 1 69 ? 5.361 -2.078 35.569 1.00 75.81 69 ALA A N 1
ATOM 544 C CA . ALA A 1 69 ? 4.450 -1.979 36.706 1.00 75.81 69 ALA A CA 1
ATOM 545 C C . ALA A 1 69 ? 3.254 -1.051 36.422 1.00 75.81 69 ALA A C 1
ATOM 547 O O . ALA A 1 69 ? 2.117 -1.411 36.741 1.00 75.81 69 ALA A O 1
ATOM 548 N N . CYS A 1 70 ? 3.485 0.086 35.764 1.00 76.00 70 CYS A N 1
ATOM 549 C CA . CYS A 1 70 ? 2.453 1.033 35.341 1.00 76.00 70 CYS A CA 1
ATOM 550 C C . CYS A 1 70 ? 1.471 0.400 34.358 1.00 76.00 70 CYS A C 1
ATOM 552 O O . CYS A 1 70 ? 0.257 0.486 34.556 1.00 76.00 70 CYS A O 1
ATOM 554 N N . LYS A 1 71 ? 1.982 -0.339 33.363 1.00 73.25 71 LYS A N 1
ATOM 555 C CA . LYS A 1 71 ? 1.154 -1.093 32.412 1.00 73.25 71 LYS A CA 1
ATOM 556 C C . LYS A 1 71 ? 0.271 -2.123 33.122 1.00 73.25 71 LYS A C 1
ATOM 558 O O . LYS A 1 71 ? -0.929 -2.182 32.868 1.00 73.25 71 LYS A O 1
ATOM 563 N N . LYS A 1 72 ? 0.827 -2.892 34.069 1.00 76.38 72 LYS A N 1
ATOM 564 C CA . LYS A 1 72 ? 0.064 -3.858 34.891 1.00 76.38 72 LYS A CA 1
ATOM 565 C C . LYS A 1 72 ? -0.980 -3.189 35.803 1.00 76.38 72 LYS A C 1
ATOM 567 O O . LYS A 1 72 ? -1.953 -3.838 36.200 1.00 76.38 72 LYS A O 1
ATOM 572 N N . ALA A 1 73 ? -0.767 -1.928 36.180 1.00 74.88 73 ALA A N 1
ATOM 573 C CA . ALA A 1 73 ? -1.646 -1.155 37.059 1.00 74.88 73 ALA A CA 1
ATOM 574 C C . ALA A 1 73 ? -2.645 -0.251 36.314 1.00 74.88 73 ALA A C 1
ATOM 576 O O . ALA A 1 73 ? -3.525 0.325 36.958 1.00 74.88 73 ALA A O 1
ATOM 577 N N . ASN A 1 74 ? -2.546 -0.157 34.983 1.00 69.75 74 ASN A N 1
ATOM 578 C CA . ASN A 1 74 ? -3.293 0.792 34.157 1.00 69.75 74 ASN A CA 1
ATOM 579 C C . ASN A 1 74 ? -3.143 2.241 34.676 1.00 69.75 74 ASN A C 1
ATOM 581 O O . ASN A 1 74 ? -4.122 2.895 35.062 1.00 69.75 74 ASN A O 1
ATOM 585 N N . VAL A 1 75 ? -1.881 2.674 34.769 1.00 74.31 75 VAL A N 1
ATOM 586 C CA . VAL A 1 75 ? -1.414 3.997 35.214 1.00 74.31 75 VAL A CA 1
ATOM 587 C C . VAL A 1 75 ? -0.519 4.580 34.120 1.00 74.31 75 VAL A C 1
ATOM 589 O O . VAL A 1 75 ? 0.235 3.839 33.489 1.00 74.31 75 VAL A O 1
ATOM 592 N N . TYR A 1 76 ? -0.595 5.891 33.889 1.00 71.88 76 TYR A N 1
ATOM 593 C CA . TYR A 1 76 ? 0.271 6.555 32.917 1.00 71.88 76 TYR A CA 1
ATOM 594 C C . TYR A 1 76 ? 1.708 6.614 33.435 1.00 71.88 76 TYR A C 1
ATOM 596 O O . TYR A 1 76 ? 1.939 6.974 34.586 1.00 71.88 76 TYR A O 1
ATOM 604 N N . SER A 1 77 ? 2.672 6.277 32.581 1.00 73.50 77 SER A N 1
ATOM 605 C CA . SER A 1 77 ? 4.100 6.299 32.917 1.00 73.50 77 SER A CA 1
ATOM 606 C C . SER A 1 77 ? 4.828 7.421 32.182 1.00 73.50 77 SER A C 1
ATOM 608 O O . SER A 1 77 ? 4.688 7.542 30.963 1.00 73.50 77 SER A O 1
ATOM 610 N N . PHE A 1 78 ? 5.645 8.177 32.907 1.00 75.81 78 PHE A N 1
ATOM 611 C CA . PHE A 1 78 ? 6.592 9.154 32.378 1.00 75.81 78 PHE A CA 1
ATOM 612 C C . PHE A 1 78 ? 7.997 8.706 32.766 1.00 75.81 78 PHE A C 1
ATOM 614 O O . PHE A 1 78 ? 8.348 8.754 33.937 1.00 75.81 78 PHE A O 1
ATOM 621 N N . HIS A 1 79 ? 8.789 8.234 31.816 1.00 78.62 79 HIS A N 1
ATOM 622 C CA . HIS A 1 79 ? 10.164 7.825 32.041 1.00 78.62 79 HIS A CA 1
ATOM 623 C C . HIS A 1 79 ? 11.119 8.999 31.855 1.00 78.62 79 HIS A C 1
ATOM 625 O O . HIS A 1 79 ? 11.089 9.678 30.828 1.00 78.62 79 HIS A O 1
ATOM 631 N N . VAL A 1 80 ? 11.989 9.214 32.832 1.00 76.31 80 VAL A N 1
ATOM 632 C CA . VAL A 1 80 ? 13.048 10.222 32.742 1.00 76.31 80 VAL A CA 1
ATOM 633 C C . VAL A 1 80 ? 14.266 9.633 32.039 1.00 76.31 80 VAL A C 1
ATOM 635 O O . VAL A 1 80 ? 14.647 8.495 32.302 1.00 76.31 80 VAL A O 1
ATOM 638 N N . ASP A 1 81 ? 14.869 10.351 31.100 1.00 70.06 81 ASP A N 1
ATOM 639 C CA . ASP A 1 81 ? 16.014 9.837 30.335 1.00 70.06 81 ASP A CA 1
ATOM 640 C C . ASP A 1 81 ? 17.326 9.789 31.138 1.00 70.06 81 ASP A C 1
ATOM 642 O O . ASP A 1 81 ? 18.246 9.068 30.759 1.00 70.06 81 ASP A O 1
ATOM 646 N N . TRP A 1 82 ? 17.370 10.477 32.283 1.00 71.81 82 TRP A N 1
ATOM 647 C CA . TRP A 1 82 ? 18.422 10.382 33.298 1.00 71.81 82 TRP A CA 1
ATOM 648 C C . TRP A 1 82 ? 18.221 9.213 34.282 1.00 71.81 82 TRP A C 1
ATOM 650 O O . TRP A 1 82 ? 18.897 9.133 35.308 1.00 71.81 82 TRP A O 1
ATOM 660 N N . GLY A 1 83 ? 17.258 8.330 34.005 1.00 72.00 83 GLY A N 1
ATOM 661 C CA . GLY A 1 83 ? 16.988 7.122 34.779 1.00 72.00 83 GLY A CA 1
ATOM 662 C C . GLY A 1 83 ? 18.033 6.012 34.591 1.00 72.00 83 GLY A C 1
ATOM 663 O O . GLY A 1 83 ? 18.984 6.129 33.822 1.00 72.00 83 GLY A O 1
ATOM 664 N N . ALA A 1 84 ? 17.844 4.889 35.282 1.00 63.97 84 ALA A N 1
ATOM 665 C CA . ALA A 1 84 ? 18.759 3.747 35.286 1.00 63.97 84 ALA A CA 1
ATOM 666 C C . ALA A 1 84 ? 18.809 2.961 33.956 1.00 63.97 84 ALA A C 1
ATOM 668 O O . ALA A 1 84 ? 19.701 2.133 33.764 1.00 63.97 84 ALA A O 1
ATOM 669 N N . ASN A 1 85 ? 17.853 3.165 33.041 1.00 70.12 85 ASN A N 1
ATOM 670 C CA . ASN A 1 85 ? 17.800 2.472 31.751 1.00 70.12 85 ASN A CA 1
ATOM 671 C C . ASN A 1 85 ? 17.879 3.434 30.556 1.00 70.12 85 ASN A C 1
ATOM 673 O O . ASN A 1 85 ? 17.261 4.494 30.562 1.00 70.12 85 ASN A O 1
ATOM 677 N N . ASP A 1 86 ? 18.585 3.009 29.497 1.00 58.25 86 ASP A N 1
ATOM 678 C CA . ASP A 1 86 ? 18.760 3.775 28.255 1.00 58.25 86 ASP A CA 1
ATOM 679 C C . ASP A 1 86 ? 17.407 4.069 27.581 1.00 58.25 86 ASP A C 1
ATOM 681 O O . ASP A 1 86 ? 16.584 3.171 27.350 1.00 58.25 86 ASP A O 1
ATOM 685 N N . ALA A 1 87 ? 17.208 5.335 27.206 1.00 56.31 87 ALA A N 1
ATOM 686 C CA . ALA A 1 87 ? 16.024 5.837 26.519 1.00 56.31 87 ALA A CA 1
ATOM 687 C C . ALA A 1 87 ? 15.634 5.023 25.270 1.00 56.31 87 ALA A C 1
ATOM 689 O O . ALA A 1 87 ? 14.452 4.929 24.936 1.00 56.31 87 ALA A O 1
ATOM 690 N N . LYS A 1 88 ? 16.595 4.402 24.575 1.00 50.06 88 LYS A N 1
ATOM 691 C CA . LYS A 1 88 ? 16.353 3.533 23.412 1.00 50.06 88 LYS A CA 1
ATOM 692 C C . LYS A 1 88 ? 15.569 2.273 23.772 1.00 50.06 88 LYS A C 1
ATOM 694 O O . LYS A 1 88 ? 14.725 1.850 22.988 1.00 50.06 88 LYS A O 1
ATOM 699 N N . VAL A 1 89 ? 15.809 1.693 24.948 1.00 47.09 89 VAL A N 1
ATOM 700 C CA . VAL A 1 89 ? 15.115 0.479 25.410 1.00 47.09 89 VAL A CA 1
ATOM 701 C C . VAL A 1 89 ? 13.705 0.823 25.897 1.00 47.09 89 VAL A C 1
ATOM 703 O O . VAL A 1 89 ? 12.758 0.073 25.672 1.00 47.09 89 VAL A O 1
ATOM 706 N N . VAL A 1 90 ? 13.535 2.003 26.493 1.00 50.34 90 VAL A N 1
ATOM 707 C CA . VAL A 1 90 ? 12.236 2.511 26.962 1.00 50.34 90 VAL A CA 1
ATOM 708 C C . VAL A 1 90 ? 11.286 2.820 25.802 1.00 50.34 90 VAL A C 1
ATOM 710 O O . VAL A 1 90 ? 10.086 2.578 25.915 1.00 50.34 90 VAL A O 1
ATOM 713 N N . ARG A 1 91 ? 11.808 3.265 24.648 1.00 51.94 91 ARG A N 1
ATOM 714 C CA . ARG A 1 91 ? 11.024 3.497 23.415 1.00 51.94 91 ARG A CA 1
ATOM 715 C C . ARG A 1 91 ? 10.288 2.256 22.893 1.00 51.94 91 ARG A C 1
ATOM 717 O O . ARG A 1 91 ? 9.379 2.401 22.083 1.00 51.94 91 ARG A O 1
ATOM 724 N N . LEU A 1 92 ? 10.627 1.058 23.373 1.00 41.81 92 LEU A N 1
ATOM 725 C CA . LEU A 1 92 ? 9.910 -0.185 23.067 1.00 41.81 92 LEU A CA 1
ATOM 726 C C . LEU A 1 92 ? 8.561 -0.306 23.809 1.00 41.81 92 LEU A C 1
ATOM 728 O O . LEU A 1 92 ? 7.784 -1.218 23.525 1.00 41.81 92 LEU A O 1
ATOM 732 N N . PHE A 1 93 ? 8.261 0.600 24.749 1.00 46.59 93 PHE A N 1
ATOM 733 C CA . PHE A 1 93 ? 7.030 0.615 25.539 1.00 46.59 93 PHE A CA 1
ATOM 734 C C . PHE A 1 93 ? 6.140 1.811 25.140 1.00 46.59 93 PHE A C 1
ATOM 736 O O . PHE A 1 93 ? 6.296 2.910 25.668 1.00 46.59 93 PHE A O 1
ATOM 743 N N . PRO A 1 94 ? 5.163 1.618 24.231 1.00 44.44 94 PRO A N 1
ATOM 744 C CA . PRO A 1 94 ? 4.444 2.712 23.559 1.00 44.44 94 PRO A CA 1
ATOM 745 C C . PRO A 1 94 ? 3.506 3.521 24.473 1.00 44.44 94 PRO A C 1
ATOM 747 O O . PRO A 1 94 ? 3.019 4.579 24.093 1.00 44.44 94 PRO A O 1
ATOM 750 N N . THR A 1 95 ? 3.239 3.049 25.691 1.00 48.91 95 THR A N 1
ATOM 751 C CA . THR A 1 95 ? 2.391 3.738 26.679 1.00 48.91 95 THR A CA 1
ATOM 752 C C . THR A 1 95 ? 3.183 4.656 27.617 1.00 48.91 95 THR A C 1
ATOM 754 O O . THR A 1 95 ? 2.640 5.128 28.618 1.00 48.91 95 THR A O 1
ATOM 757 N N . THR A 1 96 ? 4.469 4.878 27.337 1.00 52.75 96 THR A N 1
ATOM 758 C CA . THR A 1 96 ? 5.400 5.587 28.218 1.00 52.75 96 THR A CA 1
ATOM 759 C C . THR A 1 96 ? 5.925 6.850 27.561 1.00 52.75 96 THR A C 1
ATOM 761 O O . THR A 1 96 ? 6.475 6.814 26.464 1.00 52.75 96 THR A O 1
ATOM 764 N N . TRP A 1 97 ? 5.759 7.980 28.245 1.00 62.81 97 TRP A N 1
ATOM 765 C CA . TRP A 1 97 ? 6.352 9.241 27.818 1.00 62.81 97 TRP A CA 1
ATOM 766 C C . TRP A 1 97 ? 7.833 9.271 28.182 1.00 62.81 97 TRP A C 1
ATOM 768 O O . TRP A 1 97 ? 8.186 8.743 29.228 1.00 62.81 97 TRP A O 1
ATOM 778 N N . LEU A 1 98 ? 8.690 9.872 27.358 1.00 66.19 98 LEU A N 1
ATOM 779 C CA . LEU A 1 98 ? 10.114 10.013 27.662 1.00 66.19 98 LEU A CA 1
ATOM 780 C C . LEU A 1 98 ? 10.469 11.492 27.760 1.00 66.19 98 LEU A C 1
ATOM 782 O O . LEU A 1 98 ? 10.222 12.228 26.804 1.00 66.19 98 LEU A O 1
ATOM 786 N N . GLY A 1 99 ? 11.023 11.892 28.901 1.00 66.12 99 GLY A N 1
ATOM 787 C CA . GLY A 1 99 ? 11.335 13.279 29.215 1.00 66.12 99 GLY A CA 1
ATOM 788 C C . GLY A 1 99 ? 12.766 13.494 29.643 1.00 66.12 99 GLY A C 1
ATOM 789 O O . GLY A 1 99 ? 13.312 12.678 30.382 1.00 66.12 99 GLY A O 1
ATOM 790 N N . SER A 1 100 ? 13.325 14.623 29.213 1.00 67.19 100 SER A N 1
ATOM 791 C CA . SER A 1 100 ? 14.697 15.026 29.545 1.00 67.19 100 SER A CA 1
ATOM 792 C C . SER A 1 100 ? 14.762 16.170 30.540 1.00 67.19 100 SER A C 1
ATOM 794 O O . SER A 1 100 ? 15.833 16.471 31.065 1.00 67.19 100 SER A O 1
ATOM 796 N N . ARG A 1 101 ? 13.619 16.797 30.859 1.00 67.12 101 ARG A N 1
ATOM 797 C CA . ARG A 1 101 ? 13.535 17.839 31.890 1.00 67.12 101 ARG A CA 1
ATOM 798 C C . ARG A 1 101 ? 12.212 17.805 32.654 1.00 67.12 101 ARG A C 1
ATOM 800 O O . ARG A 1 101 ? 11.203 17.318 32.148 1.00 67.12 101 ARG A O 1
ATOM 807 N N . THR A 1 102 ? 12.203 18.334 33.874 1.00 64.81 102 THR A N 1
ATOM 808 C CA . THR A 1 102 ? 11.023 18.345 34.755 1.00 64.81 102 THR A CA 1
ATOM 809 C C . THR A 1 102 ? 9.915 19.271 34.253 1.00 64.81 102 THR A C 1
ATOM 811 O O . THR A 1 102 ? 8.743 18.975 34.474 1.00 64.81 102 THR A O 1
ATOM 814 N N . GLU A 1 103 ? 10.238 20.340 33.518 1.00 67.06 103 GLU A N 1
ATOM 815 C CA . GLU A 1 103 ? 9.241 21.272 32.964 1.00 67.06 103 GLU A CA 1
ATOM 816 C C . GLU A 1 103 ? 8.330 20.596 31.933 1.00 67.06 103 GLU A C 1
ATOM 818 O O . GLU A 1 103 ? 7.214 21.042 31.672 1.00 67.06 103 GLU A O 1
ATOM 823 N N . GLU A 1 104 ? 8.776 19.477 31.367 1.00 60.94 104 GLU A N 1
ATOM 824 C CA . GLU A 1 104 ? 8.018 18.706 30.391 1.00 60.94 104 GLU A CA 1
ATOM 825 C C . GLU A 1 104 ? 6.844 17.928 31.015 1.00 60.94 104 GLU A C 1
ATOM 827 O O . GLU A 1 104 ? 5.933 17.503 30.301 1.00 60.94 104 GLU A O 1
ATOM 832 N N . LEU A 1 105 ? 6.811 17.805 32.349 1.00 60.81 105 LEU A N 1
ATOM 833 C CA . LEU A 1 105 ? 5.673 17.274 33.107 1.00 60.81 105 LEU A CA 1
ATOM 834 C C . LEU A 1 105 ? 4.529 18.290 33.250 1.00 60.81 105 LEU A C 1
ATOM 836 O O . LEU A 1 105 ? 3.379 17.888 33.447 1.00 60.81 105 LEU A O 1
ATOM 840 N N . LEU A 1 106 ? 4.822 19.593 33.157 1.00 59.69 106 LEU A N 1
ATOM 841 C CA . LEU A 1 106 ? 3.887 20.667 33.519 1.00 59.69 106 LEU A CA 1
ATOM 842 C C . LEU A 1 106 ? 2.584 20.651 32.707 1.00 59.69 106 LEU A C 1
ATOM 844 O O . LEU A 1 106 ? 1.525 20.633 33.334 1.00 59.69 106 LEU A O 1
ATOM 848 N N . PRO A 1 107 ? 2.592 20.530 31.362 1.00 54.69 107 PRO A N 1
ATOM 849 C CA . PRO A 1 107 ? 1.347 20.521 30.586 1.00 54.69 107 PRO A CA 1
ATOM 850 C C . PRO A 1 107 ? 0.426 19.345 30.943 1.00 54.69 107 PRO A C 1
ATOM 852 O O . PRO A 1 107 ? -0.796 19.413 30.790 1.00 54.69 107 PRO A O 1
ATOM 855 N N . TRP A 1 108 ? 1.013 18.244 31.419 1.00 56.25 108 TRP A N 1
ATOM 856 C CA . TRP A 1 108 ? 0.291 17.049 31.841 1.00 56.25 108 TRP A CA 1
ATOM 857 C C . TRP A 1 108 ? -0.317 17.218 33.225 1.00 56.25 108 TRP A C 1
ATOM 859 O O . TRP A 1 108 ? -1.496 16.923 33.408 1.00 56.25 108 TRP A O 1
ATOM 869 N N . ILE A 1 109 ? 0.464 17.742 34.171 1.00 56.97 109 ILE A N 1
ATOM 870 C CA . ILE A 1 109 ? -0.018 18.105 35.506 1.00 56.97 109 ILE A CA 1
ATOM 871 C C . ILE A 1 109 ? -1.176 19.099 35.377 1.00 56.97 109 ILE A C 1
ATOM 873 O O . ILE A 1 109 ? -2.225 18.888 35.972 1.00 56.97 109 ILE A O 1
ATOM 877 N N . GLU A 1 110 ? -1.038 20.120 34.533 1.00 56.06 110 GLU A N 1
ATOM 878 C CA . GLU A 1 110 ? -2.068 21.135 34.289 1.00 56.06 110 GLU A CA 1
ATOM 879 C C . GLU A 1 110 ? -3.345 20.558 33.668 1.00 56.06 110 GLU A C 1
ATOM 881 O O . GLU A 1 110 ? -4.447 20.962 34.033 1.00 56.06 110 GLU A O 1
ATOM 886 N N . THR A 1 111 ? -3.236 19.580 32.771 1.00 51.84 111 THR A N 1
ATOM 887 C CA . THR A 1 111 ? -4.419 18.945 32.165 1.00 51.84 111 THR A CA 1
ATOM 888 C C . THR A 1 111 ? -5.093 17.964 33.113 1.00 51.84 111 THR A C 1
ATOM 890 O O . THR A 1 111 ? -6.318 17.929 33.195 1.00 51.84 111 THR A O 1
ATOM 893 N N . VAL A 1 112 ? -4.310 17.192 33.870 1.00 50.41 112 VAL A N 1
ATOM 894 C CA . VAL A 1 112 ? -4.825 16.315 34.931 1.00 50.41 112 VAL A CA 1
ATOM 895 C C . VAL A 1 112 ? -5.515 17.128 36.026 1.00 50.41 112 VAL A C 1
ATOM 897 O O . VAL A 1 112 ? -6.525 16.692 36.568 1.00 50.41 112 VAL A O 1
ATOM 900 N N . LEU A 1 113 ? -5.017 18.333 36.303 1.00 48.38 113 LEU A N 1
ATOM 901 C CA . LEU A 1 113 ? -5.613 19.279 37.242 1.00 48.38 113 LEU A CA 1
ATOM 902 C C . LEU A 1 113 ? -6.790 20.084 36.667 1.00 48.38 113 LEU A C 1
ATOM 904 O O . LEU A 1 113 ? -7.352 20.913 37.383 1.00 48.38 113 LEU A O 1
ATOM 908 N N . GLY A 1 114 ? -7.165 19.872 35.401 1.00 45.62 114 GLY A N 1
ATOM 909 C CA . GLY A 1 114 ? -8.275 20.577 34.752 1.00 45.62 114 GLY A CA 1
ATOM 910 C C . GLY A 1 114 ? -8.009 22.058 34.449 1.00 45.62 114 GLY A C 1
ATOM 911 O O . GLY A 1 114 ? -8.949 22.798 34.174 1.00 45.62 114 GLY A O 1
ATOM 912 N N . VAL A 1 115 ? -6.748 22.500 34.495 1.00 39.78 115 VAL A N 1
ATOM 913 C CA . VAL A 1 115 ? -6.310 23.877 34.187 1.00 39.78 115 VAL A CA 1
ATOM 914 C C . VAL A 1 115 ? -6.225 24.107 32.672 1.00 39.78 115 VAL A C 1
ATOM 916 O O . VAL A 1 115 ? -6.453 25.217 32.195 1.00 39.78 115 VAL A O 1
ATOM 919 N N . LEU A 1 116 ? -5.956 23.052 31.897 1.00 32.81 116 LEU A N 1
ATOM 920 C CA . LEU A 1 116 ? -5.981 23.065 30.433 1.00 32.81 116 LEU A CA 1
ATOM 921 C C . LEU A 1 116 ? -7.059 22.109 29.893 1.00 32.81 116 LEU A C 1
ATOM 923 O O . LEU A 1 116 ? -7.207 21.004 30.420 1.00 32.81 116 LEU A O 1
ATOM 927 N N . PRO A 1 117 ? -7.798 22.479 28.823 1.00 33.50 117 PRO A N 1
ATOM 928 C CA . PRO A 1 117 ? -8.746 21.569 28.190 1.00 33.50 117 PRO A CA 1
ATOM 929 C C . PRO A 1 117 ? -8.003 20.331 27.645 1.00 33.50 117 PRO A C 1
ATOM 931 O O . PRO A 1 117 ? -6.942 20.502 27.030 1.00 33.50 117 PRO A O 1
ATOM 934 N N . PRO A 1 118 ? -8.557 19.105 27.788 1.00 40.16 118 PRO A N 1
ATOM 935 C CA . PRO A 1 118 ? -7.915 17.840 27.379 1.00 40.16 118 PRO A CA 1
ATOM 936 C C . PRO A 1 118 ? -7.374 17.845 25.941 1.00 40.16 118 PRO A C 1
ATOM 938 O O . PRO A 1 118 ? -6.414 17.168 25.592 1.00 40.16 118 PRO A O 1
ATOM 941 N N . ASN A 1 119 ? -7.994 18.673 25.110 1.00 38.78 119 ASN A N 1
ATOM 942 C CA . ASN A 1 119 ? -7.795 18.861 23.686 1.00 38.78 119 ASN A CA 1
ATOM 943 C C . ASN A 1 119 ? -6.485 19.609 23.351 1.00 38.78 119 ASN A C 1
ATOM 945 O O . ASN A 1 119 ? -6.128 19.694 22.175 1.00 38.78 119 ASN A O 1
ATOM 949 N N . ARG A 1 120 ? -5.795 20.199 24.343 1.00 36.38 120 ARG A N 1
ATOM 950 C CA . ARG A 1 120 ? -4.526 20.931 24.156 1.00 36.38 120 ARG A CA 1
ATOM 951 C C . ARG A 1 120 ? -3.275 20.155 24.562 1.00 36.38 120 ARG A C 1
ATOM 953 O O . ARG A 1 120 ? -2.184 20.591 24.186 1.00 36.38 120 ARG A O 1
ATOM 960 N N . ILE A 1 121 ? -3.391 18.992 25.209 1.00 39.12 121 ILE A N 1
ATOM 961 C CA . ILE A 1 121 ? -2.270 18.048 25.205 1.00 39.12 121 ILE A CA 1
ATOM 962 C C . ILE A 1 121 ? -2.138 17.537 23.777 1.00 39.12 121 ILE A C 1
ATOM 964 O O . ILE A 1 121 ? -3.045 16.906 23.237 1.00 39.12 121 ILE A O 1
ATOM 968 N N . LYS A 1 122 ? -0.988 17.804 23.153 1.00 39.06 122 LYS A N 1
ATOM 969 C CA . LYS A 1 122 ? -0.581 17.086 21.945 1.00 39.06 122 LYS A CA 1
ATOM 970 C C . LYS A 1 122 ? -0.490 15.610 22.316 1.00 39.06 122 LYS A C 1
ATOM 972 O O . LYS A 1 122 ? 0.475 15.195 22.948 1.00 39.06 122 LYS A O 1
ATOM 977 N N . ASP A 1 123 ? -1.536 14.879 21.957 1.00 36.59 123 ASP A N 1
ATOM 978 C CA . ASP A 1 123 ? -1.722 13.459 22.209 1.00 36.59 123 ASP A CA 1
ATOM 979 C C . ASP A 1 123 ? -0.407 12.680 21.974 1.00 36.59 123 ASP A C 1
ATOM 981 O O . ASP A 1 123 ? 0.081 12.635 20.835 1.00 36.59 123 ASP A O 1
ATOM 985 N N . PRO A 1 124 ? 0.225 12.119 23.025 1.00 38.31 124 PRO A N 1
ATOM 986 C CA . PRO A 1 124 ? 1.525 11.457 22.914 1.00 38.31 124 PRO A CA 1
ATOM 987 C C . PRO A 1 124 ? 1.447 10.161 22.104 1.00 38.31 124 PRO A C 1
ATOM 989 O O . PRO A 1 124 ? 2.471 9.663 21.637 1.00 38.31 124 PRO A O 1
ATOM 992 N N . ILE A 1 125 ? 0.238 9.676 21.829 1.00 35.56 125 ILE A N 1
ATOM 993 C CA . ILE A 1 125 ? -0.013 8.561 20.927 1.00 35.56 125 ILE A CA 1
ATOM 994 C C . ILE A 1 125 ? 0.449 8.886 19.494 1.00 35.56 125 ILE A C 1
ATOM 996 O O . ILE A 1 125 ? 0.878 7.993 18.762 1.00 35.56 125 ILE A O 1
ATOM 1000 N N . ARG A 1 126 ? 0.513 10.173 19.108 1.00 35.22 126 ARG A N 1
ATOM 1001 C CA . ARG A 1 126 ? 1.118 10.578 17.827 1.00 35.22 126 ARG A CA 1
ATOM 1002 C C . ARG A 1 126 ? 2.601 10.234 17.707 1.00 35.22 126 ARG A C 1
ATOM 1004 O O . ARG A 1 126 ? 3.071 10.174 16.580 1.00 35.22 126 ARG A O 1
ATOM 1011 N N . ARG A 1 127 ? 3.332 10.029 18.811 1.00 35.22 127 ARG A N 1
ATOM 1012 C CA . ARG A 1 127 ? 4.748 9.605 18.803 1.00 35.22 127 ARG A CA 1
ATOM 1013 C C . ARG A 1 127 ? 4.943 8.110 19.080 1.00 35.22 127 ARG A C 1
ATOM 1015 O O . ARG A 1 127 ? 6.080 7.655 19.043 1.00 35.22 127 ARG A O 1
ATOM 1022 N N . ALA A 1 128 ? 3.869 7.376 19.376 1.00 37.62 128 ALA A N 1
ATOM 1023 C CA . ALA A 1 128 ? 3.921 6.002 19.872 1.00 37.62 128 ALA A CA 1
ATOM 1024 C C . ALA A 1 128 ? 3.372 4.953 18.891 1.00 37.62 128 ALA A C 1
ATOM 1026 O O . ALA A 1 128 ? 3.141 3.808 19.281 1.00 37.62 128 ALA A O 1
ATOM 1027 N N . ALA A 1 129 ? 3.205 5.298 17.610 1.00 42.00 129 ALA A N 1
ATOM 1028 C CA . ALA A 1 129 ? 3.376 4.264 16.598 1.00 42.00 129 ALA A CA 1
ATOM 1029 C C . ALA A 1 129 ? 4.858 3.844 16.613 1.00 42.00 129 ALA A C 1
ATOM 1031 O O . ALA A 1 129 ? 5.709 4.709 16.834 1.00 42.00 129 ALA A O 1
ATOM 1032 N N . PRO A 1 130 ? 5.208 2.575 16.352 1.00 44.38 130 PRO A N 1
ATOM 1033 C CA . PRO A 1 130 ? 6.599 2.098 16.352 1.00 44.38 130 PRO A CA 1
ATOM 1034 C C . PRO A 1 130 ? 7.564 2.824 15.378 1.00 44.38 130 PRO A C 1
ATOM 1036 O O . PRO A 1 130 ? 8.718 2.425 15.252 1.00 44.38 130 PRO A O 1
ATOM 1039 N N . PHE A 1 131 ? 7.107 3.870 14.680 1.00 49.22 131 PHE A N 1
ATOM 1040 C CA . PHE A 1 131 ? 7.650 4.386 13.423 1.00 49.22 131 PHE A CA 1
ATOM 1041 C C . PHE A 1 131 ? 7.884 5.907 13.403 1.00 49.22 131 PHE A C 1
ATOM 1043 O O . PHE A 1 131 ? 8.253 6.456 12.370 1.00 49.22 131 PHE A O 1
ATOM 1050 N N . GLY A 1 132 ? 7.695 6.607 14.530 1.00 49.19 132 GLY A N 1
ATOM 1051 C CA . GLY A 1 132 ? 7.869 8.062 14.625 1.00 49.19 132 GLY A CA 1
ATOM 1052 C C . GLY A 1 132 ? 6.550 8.833 14.739 1.00 49.19 132 GLY A C 1
ATOM 1053 O O . GLY A 1 132 ? 5.565 8.326 15.273 1.00 49.19 132 GLY A O 1
ATOM 1054 N N . ALA A 1 133 ? 6.546 10.102 14.310 1.00 46.94 133 ALA A N 1
ATOM 1055 C CA . ALA A 1 133 ? 5.356 10.947 14.382 1.00 46.94 133 ALA A CA 1
ATOM 1056 C C . ALA A 1 133 ? 4.349 10.564 13.285 1.00 46.94 133 ALA A C 1
ATOM 1058 O O . ALA A 1 133 ? 4.585 10.872 12.119 1.00 46.94 133 ALA A O 1
ATOM 1059 N N . LEU A 1 134 ? 3.216 9.962 13.660 1.00 50.00 134 LEU A N 1
ATOM 1060 C CA . LEU A 1 134 ? 2.125 9.690 12.720 1.00 50.00 134 LEU A CA 1
ATOM 1061 C C . LEU A 1 134 ? 1.639 11.004 12.080 1.00 50.00 134 LEU A C 1
ATOM 1063 O O . LEU A 1 134 ? 1.425 12.000 12.795 1.00 50.00 134 LEU A O 1
ATOM 1067 N N . PRO A 1 135 ? 1.416 11.047 10.755 1.00 48.22 135 PRO A N 1
ATOM 1068 C CA . PRO A 1 135 ? 0.925 12.235 10.093 1.00 48.22 135 PRO A CA 1
ATOM 1069 C C . PRO A 1 135 ? -0.476 12.584 10.582 1.00 48.22 135 PRO A C 1
ATOM 1071 O O . PRO A 1 135 ? -1.310 11.752 10.939 1.00 48.22 135 PRO A O 1
ATOM 1074 N N . SER A 1 136 ? -0.755 13.883 10.581 1.00 50.88 136 SER A N 1
ATOM 1075 C CA . SER A 1 136 ? -2.102 14.367 10.851 1.00 50.88 136 SER A CA 1
ATOM 1076 C C . SER A 1 136 ? -3.080 13.887 9.769 1.00 50.88 136 SER A C 1
ATOM 1078 O O . SER A 1 136 ? -2.701 13.743 8.607 1.00 50.88 136 SER A O 1
ATOM 1080 N N . PHE A 1 137 ? -4.357 13.722 10.123 1.00 49.47 137 PHE A N 1
ATOM 1081 C CA . PHE A 1 137 ? -5.414 13.387 9.162 1.00 49.47 137 PHE A CA 1
ATOM 1082 C C . PHE A 1 137 ? -5.448 14.335 7.934 1.00 49.47 137 PHE A C 1
ATOM 1084 O O . PHE A 1 137 ? -5.536 13.838 6.814 1.00 49.47 137 PHE A O 1
ATOM 1091 N N . PRO A 1 138 ? -5.250 15.667 8.070 1.00 49.66 138 PRO A N 1
ATOM 1092 C CA . PRO A 1 138 ? -5.048 16.554 6.917 1.00 49.66 138 PRO A CA 1
ATOM 1093 C C . PRO A 1 138 ? -3.824 16.221 6.045 1.00 49.66 138 PRO A C 1
ATOM 1095 O O . PRO A 1 138 ? -3.888 16.343 4.823 1.00 49.66 138 PRO A O 1
ATOM 1098 N N . GLY A 1 139 ? -2.713 15.791 6.650 1.00 56.59 139 GLY A N 1
ATOM 1099 C CA . GLY A 1 139 ? -1.515 15.355 5.925 1.00 56.59 139 GLY A CA 1
ATOM 1100 C C . GLY A 1 139 ? -1.764 14.087 5.106 1.00 56.59 139 GLY A C 1
ATOM 1101 O O . GLY A 1 139 ? -1.377 14.022 3.942 1.00 56.59 139 GLY A O 1
ATOM 1102 N N . LEU A 1 140 ? -2.490 13.128 5.681 1.00 57.47 140 LEU A N 1
ATOM 1103 C CA . LEU A 1 140 ? -2.936 11.912 4.998 1.00 57.47 140 LEU A CA 1
ATOM 1104 C C . LEU A 1 140 ? -3.884 12.219 3.829 1.00 57.47 140 LEU A C 1
ATOM 1106 O O . LEU A 1 140 ? -3.724 11.673 2.740 1.00 57.47 140 LEU A O 1
ATOM 1110 N N . LEU A 1 141 ? -4.817 13.159 4.004 1.00 57.84 141 LEU A N 1
ATOM 1111 C CA . LEU A 1 141 ? -5.698 13.607 2.921 1.00 57.84 141 LEU A CA 1
ATOM 1112 C C . LEU A 1 141 ? -4.938 14.300 1.785 1.00 57.84 141 LEU A C 1
ATOM 1114 O O . LEU A 1 141 ? -5.308 14.140 0.623 1.00 57.84 141 LEU A O 1
ATOM 1118 N N . LYS A 1 142 ? -3.874 15.053 2.091 1.00 64.56 142 LYS A N 1
ATOM 1119 C CA . LYS A 1 142 ? -2.996 15.623 1.060 1.00 64.56 142 LYS A CA 1
ATOM 1120 C C . LYS A 1 142 ? -2.328 14.513 0.242 1.00 64.56 142 LYS A C 1
ATOM 1122 O O . LYS A 1 142 ? -2.413 14.554 -0.977 1.00 64.56 142 LYS A O 1
ATOM 1127 N N . LYS A 1 143 ? -1.751 13.502 0.902 1.00 63.62 143 LYS A N 1
ATOM 1128 C CA . LYS A 1 143 ? -1.137 12.342 0.227 1.00 63.62 143 LYS A CA 1
ATOM 1129 C C . LYS A 1 143 ? -2.144 11.575 -0.631 1.00 63.62 143 LYS A C 1
ATOM 1131 O O . LYS A 1 143 ? -1.843 11.224 -1.765 1.00 63.62 143 LYS A O 1
ATOM 1136 N N . LEU A 1 144 ? -3.358 11.357 -0.119 1.00 64.94 144 LEU A N 1
ATOM 1137 C CA . LEU A 1 144 ? -4.434 10.731 -0.882 1.00 64.94 144 LEU A CA 1
ATOM 1138 C C . LEU A 1 144 ? -4.723 11.514 -2.168 1.00 64.94 144 LEU A C 1
ATOM 1140 O O . LEU A 1 144 ? -4.750 10.901 -3.227 1.00 64.94 144 LEU A O 1
ATOM 1144 N N . ARG A 1 145 ? -4.877 12.843 -2.100 1.00 64.19 145 ARG A N 1
ATOM 1145 C CA . ARG A 1 145 ? -5.148 13.695 -3.277 1.00 64.19 145 ARG A CA 1
ATOM 1146 C C . ARG A 1 145 ? -4.094 13.586 -4.377 1.00 64.19 145 ARG A C 1
ATOM 1148 O O . ARG A 1 145 ? -4.436 13.770 -5.540 1.00 64.19 145 ARG A O 1
ATOM 1155 N N . ASP A 1 146 ? -2.853 13.289 -4.012 1.00 66.06 146 ASP A N 1
ATOM 1156 C CA . ASP A 1 146 ? -1.746 13.136 -4.955 1.00 66.06 146 ASP A CA 1
ATOM 1157 C C . ASP A 1 146 ? -1.662 11.707 -5.553 1.00 66.06 146 ASP A C 1
ATOM 1159 O O . ASP A 1 146 ? -0.823 11.447 -6.415 1.00 66.06 146 ASP A O 1
ATOM 1163 N N . SER A 1 147 ? -2.539 10.781 -5.136 1.00 70.94 147 SER A N 1
ATOM 1164 C CA . SER A 1 147 ? -2.578 9.386 -5.605 1.00 70.94 147 SER A CA 1
ATOM 1165 C C . SER A 1 147 ? -3.560 9.150 -6.759 1.00 70.94 147 SER A C 1
ATOM 1167 O O . SER A 1 147 ? -4.585 9.825 -6.878 1.00 70.94 147 SER A O 1
ATOM 1169 N N . THR A 1 148 ? -3.302 8.110 -7.560 1.00 76.25 148 THR A N 1
ATOM 1170 C CA . THR A 1 148 ? -4.217 7.644 -8.623 1.00 76.25 148 THR A CA 1
ATOM 1171 C C . THR A 1 148 ? -5.558 7.140 -8.088 1.00 76.25 148 THR A C 1
ATOM 1173 O O . THR A 1 148 ? -6.522 7.093 -8.845 1.00 76.25 148 THR A O 1
ATOM 1176 N N . LEU A 1 149 ? -5.647 6.799 -6.797 1.00 79.31 149 LEU A N 1
ATOM 1177 C CA . LEU A 1 149 ? -6.846 6.232 -6.183 1.00 79.31 149 LEU A CA 1
ATOM 1178 C C . LEU A 1 149 ? -7.858 7.292 -5.720 1.00 79.31 149 LEU A C 1
ATOM 1180 O O . LEU A 1 149 ? -9.023 6.963 -5.529 1.00 79.31 149 LEU A O 1
ATOM 1184 N N . PHE A 1 150 ? -7.475 8.565 -5.554 1.00 74.81 150 PHE A N 1
ATOM 1185 C CA . PHE A 1 150 ? -8.366 9.564 -4.944 1.00 74.81 150 PHE A CA 1
ATOM 1186 C C . PHE A 1 150 ? -9.714 9.722 -5.652 1.00 74.81 150 PHE A C 1
ATOM 1188 O O . PHE A 1 150 ? -10.755 9.626 -5.006 1.00 74.81 150 PHE A O 1
ATOM 1195 N N . LEU A 1 151 ? -9.705 9.962 -6.965 1.00 68.75 151 LEU A N 1
ATOM 1196 C CA . LEU A 1 151 ? -10.945 10.113 -7.731 1.00 68.75 151 LEU A CA 1
ATOM 1197 C C . LEU A 1 151 ? -11.725 8.788 -7.838 1.00 68.75 151 LEU A C 1
ATOM 1199 O O . LEU A 1 151 ? -12.921 8.821 -7.549 1.00 68.75 151 LEU A O 1
ATOM 1203 N N . PRO A 1 152 ? -11.099 7.633 -8.160 1.00 80.50 152 PRO A N 1
ATOM 1204 C CA . PRO A 1 152 ? -11.748 6.324 -8.072 1.00 80.50 152 PRO A CA 1
ATOM 1205 C C . PRO A 1 152 ? -12.478 6.079 -6.750 1.00 80.50 152 PRO A C 1
ATOM 1207 O O . PRO A 1 152 ? -13.630 5.650 -6.744 1.00 80.50 152 PRO A O 1
ATOM 1210 N N . LEU A 1 153 ? -11.841 6.419 -5.629 1.00 76.88 153 LEU A N 1
ATOM 1211 C CA . LEU A 1 153 ? -12.386 6.210 -4.295 1.00 76.88 153 LEU A CA 1
ATOM 1212 C C . LEU A 1 153 ? -13.692 6.986 -4.076 1.00 76.88 153 LEU A C 1
ATOM 1214 O O . LEU A 1 153 ? -14.633 6.452 -3.495 1.00 76.88 153 LEU A O 1
ATOM 1218 N N . LEU A 1 154 ? -13.789 8.223 -4.577 1.00 73.31 154 LEU A N 1
ATOM 1219 C CA . LEU A 1 154 ? -15.011 9.033 -4.481 1.00 73.31 154 LEU A CA 1
ATOM 1220 C C . LEU A 1 154 ? -16.193 8.434 -5.259 1.00 73.31 154 LEU A C 1
ATOM 1222 O O . LEU A 1 154 ? -17.342 8.773 -4.975 1.00 73.31 154 LEU A O 1
ATOM 1226 N N . LEU A 1 155 ? -15.923 7.547 -6.219 1.00 78.69 155 LEU A N 1
ATOM 1227 C CA . LEU A 1 155 ? -16.926 6.929 -7.082 1.00 78.69 155 LEU A CA 1
ATOM 1228 C C . LEU A 1 155 ? -17.424 5.574 -6.572 1.00 78.69 155 LEU A C 1
ATOM 1230 O O . LEU A 1 155 ? -18.421 5.081 -7.095 1.00 78.69 155 LEU A O 1
ATOM 1234 N N . PHE A 1 156 ? -16.796 4.991 -5.546 1.00 81.25 156 PHE A N 1
ATOM 1235 C CA . PHE A 1 156 ? -17.336 3.793 -4.898 1.00 81.25 156 PHE A CA 1
ATOM 1236 C C . PHE A 1 156 ? -18.684 4.075 -4.226 1.00 81.25 156 PHE A C 1
ATOM 1238 O O . PHE A 1 156 ? -18.907 5.208 -3.787 1.00 81.25 156 PHE A O 1
ATOM 1245 N N . PRO A 1 157 ? -19.583 3.084 -4.086 1.00 78.44 157 PRO A N 1
ATOM 1246 C CA . PRO A 1 157 ? -20.853 3.265 -3.389 1.00 78.44 157 PRO A CA 1
ATOM 1247 C C . PRO A 1 157 ? -20.672 3.820 -1.957 1.00 78.44 157 PRO A C 1
ATOM 1249 O O . PRO A 1 157 ? -19.683 3.484 -1.300 1.00 78.44 157 PRO A O 1
ATOM 1252 N N . PRO A 1 158 ? -21.598 4.657 -1.437 1.00 71.19 158 PRO A N 1
ATOM 1253 C CA . PRO A 1 158 ? -21.427 5.347 -0.151 1.00 71.19 158 PRO A CA 1
ATOM 1254 C C . PRO A 1 158 ? -21.106 4.440 1.044 1.00 71.19 158 PRO A C 1
ATOM 1256 O O . PRO A 1 158 ? -20.307 4.836 1.889 1.00 71.19 158 PRO A O 1
ATOM 1259 N N . GLY A 1 159 ? -21.686 3.233 1.093 1.00 77.12 159 GLY A N 1
ATOM 1260 C CA . GLY A 1 159 ? -21.424 2.240 2.142 1.00 77.12 159 GLY A CA 1
ATOM 1261 C C . GLY A 1 159 ? -19.944 1.832 2.220 1.00 77.12 159 GLY A C 1
ATOM 1262 O O . GLY A 1 159 ? -19.265 2.201 3.179 1.00 77.12 159 GLY A O 1
ATOM 1263 N N . PRO A 1 160 ? -19.402 1.131 1.207 1.00 79.81 160 PRO A N 1
ATOM 1264 C CA . PRO A 1 160 ? -18.004 0.690 1.203 1.00 79.81 160 PRO A CA 1
ATOM 1265 C C . PRO A 1 160 ? -16.976 1.819 1.121 1.00 79.81 160 PRO A C 1
ATOM 1267 O O . PRO A 1 160 ? -15.856 1.673 1.610 1.00 79.81 160 PRO A O 1
ATOM 1270 N N . ARG A 1 161 ? -17.333 2.970 0.538 1.00 79.06 161 ARG A N 1
ATOM 1271 C CA . ARG A 1 161 ? -16.410 4.097 0.335 1.00 79.06 161 ARG A CA 1
ATOM 1272 C C . ARG A 1 161 ? -15.707 4.541 1.617 1.00 79.06 161 ARG A C 1
ATOM 1274 O O . ARG A 1 161 ? -14.494 4.741 1.609 1.00 79.06 161 ARG A O 1
ATOM 1281 N N . GLY A 1 162 ? -16.456 4.721 2.708 1.00 74.44 162 GLY A N 1
ATOM 1282 C CA . GLY A 1 162 ? -15.892 5.186 3.980 1.00 74.44 162 GLY A CA 1
ATOM 1283 C C . GLY A 1 162 ? -14.865 4.206 4.549 1.00 74.44 162 GLY A C 1
ATOM 1284 O O . GLY A 1 162 ? -1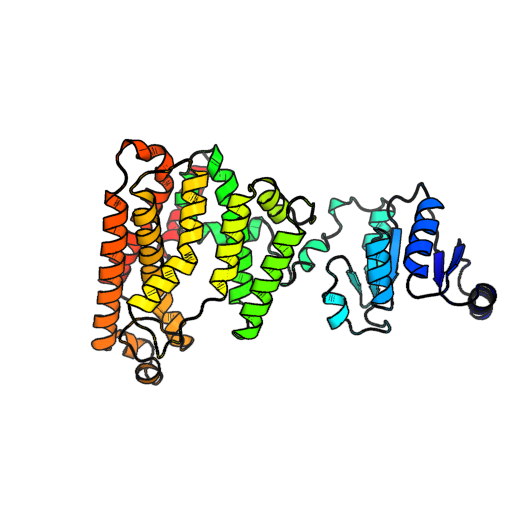3.810 4.617 5.033 1.00 74.44 162 GLY A O 1
ATOM 1285 N N . LYS A 1 163 ? -15.147 2.910 4.410 1.00 81.31 163 LYS A N 1
ATOM 1286 C CA . LYS A 1 163 ? -14.269 1.825 4.837 1.00 81.31 163 LYS A CA 1
ATOM 1287 C C . LYS A 1 163 ? -12.986 1.769 4.021 1.00 81.31 163 LYS A C 1
ATOM 1289 O O . LYS A 1 163 ? -11.901 1.856 4.591 1.00 81.31 163 LYS A O 1
ATOM 1294 N N . LEU A 1 164 ? -13.109 1.740 2.696 1.00 83.31 164 LEU A N 1
ATOM 1295 C CA . LEU A 1 164 ? -11.966 1.717 1.783 1.00 83.31 164 LEU A CA 1
ATOM 1296 C C . LEU A 1 164 ? -11.082 2.961 1.921 1.00 83.31 164 LEU A C 1
ATOM 1298 O O . LEU A 1 164 ? -9.862 2.851 1.853 1.00 83.31 164 LEU A O 1
ATOM 1302 N N . LEU A 1 165 ? -11.667 4.134 2.187 1.00 77.50 165 LEU A N 1
ATOM 1303 C CA . LEU A 1 165 ? -10.905 5.352 2.465 1.00 77.50 165 LEU A CA 1
ATOM 1304 C C . LEU A 1 165 ? -10.017 5.186 3.697 1.00 77.50 165 LEU A C 1
ATOM 1306 O O . LEU A 1 165 ? -8.824 5.475 3.649 1.00 77.50 165 LEU A O 1
ATOM 1310 N N . VAL A 1 166 ? -10.599 4.748 4.811 1.00 75.69 166 VAL A N 1
ATOM 1311 C CA . VAL A 1 166 ? -9.866 4.611 6.071 1.00 75.69 166 VAL A CA 1
ATOM 1312 C C . VAL A 1 166 ? -8.796 3.521 5.961 1.00 75.69 166 VAL A C 1
ATOM 1314 O O . VAL A 1 166 ? -7.679 3.729 6.436 1.00 75.69 166 VAL A O 1
ATOM 1317 N N . LEU A 1 167 ? -9.099 2.412 5.281 1.00 82.88 167 LEU A N 1
ATOM 1318 C CA . LEU A 1 167 ? -8.138 1.338 5.031 1.00 82.88 167 LEU A CA 1
ATOM 1319 C C . LEU A 1 167 ? -6.995 1.783 4.126 1.00 82.88 167 LEU A C 1
ATOM 1321 O O . LEU A 1 167 ? -5.841 1.516 4.445 1.00 82.88 167 LEU A O 1
ATOM 1325 N N . TYR A 1 168 ? -7.280 2.531 3.061 1.00 81.12 168 TYR A N 1
ATOM 1326 C CA . TYR A 1 168 ? -6.236 3.102 2.217 1.00 81.12 168 TYR A CA 1
ATOM 1327 C C . TYR A 1 168 ? -5.309 4.030 3.006 1.00 81.12 168 TYR A C 1
ATOM 1329 O O . TYR A 1 168 ? -4.093 3.964 2.850 1.00 81.12 168 TYR A O 1
ATOM 1337 N N . LEU A 1 169 ? -5.863 4.891 3.868 1.00 76.62 169 LEU A N 1
ATOM 1338 C CA . LEU A 1 169 ? -5.052 5.788 4.692 1.00 76.62 169 LEU A CA 1
ATOM 1339 C C . LEU A 1 169 ? -4.149 5.018 5.662 1.00 76.62 169 LEU A C 1
ATOM 1341 O O . LEU A 1 169 ? -3.004 5.418 5.859 1.00 76.62 169 LEU A O 1
ATOM 1345 N N . LEU A 1 170 ? -4.652 3.928 6.249 1.00 81.25 170 LEU A N 1
ATOM 1346 C CA . LEU A 1 170 ? -3.851 3.042 7.089 1.00 81.25 170 LEU A CA 1
ATOM 1347 C C . LEU A 1 170 ? -2.743 2.365 6.276 1.00 81.25 170 LEU A C 1
ATOM 1349 O O . LEU A 1 170 ? -1.584 2.434 6.665 1.00 81.25 170 LEU A O 1
ATOM 1353 N N . LEU A 1 171 ? -3.085 1.754 5.142 1.00 86.56 171 LEU A N 1
ATOM 1354 C CA . LEU A 1 171 ? -2.123 1.073 4.277 1.00 86.56 171 LEU A CA 1
ATOM 1355 C C . LEU A 1 171 ? -1.038 2.022 3.772 1.00 86.56 171 LEU A C 1
ATOM 1357 O O . LEU A 1 171 ? 0.128 1.662 3.823 1.00 86.56 171 LEU A O 1
ATOM 1361 N N . ARG A 1 172 ? -1.393 3.249 3.371 1.00 82.44 172 ARG A N 1
ATOM 1362 C CA . ARG A 1 172 ? -0.418 4.263 2.950 1.00 82.44 172 ARG A CA 1
ATOM 1363 C C . ARG A 1 172 ? 0.563 4.624 4.064 1.00 82.44 172 ARG A C 1
ATOM 1365 O O . ARG A 1 172 ? 1.732 4.844 3.789 1.00 82.44 172 ARG A O 1
ATOM 1372 N N . GLU A 1 173 ? 0.097 4.696 5.307 1.00 79.94 173 GLU A N 1
ATOM 1373 C CA . GLU A 1 173 ? 0.974 4.974 6.446 1.00 79.94 173 GLU A CA 1
ATOM 1374 C C . GLU A 1 173 ? 1.945 3.821 6.726 1.00 79.94 173 GLU A C 1
ATOM 1376 O O . GLU A 1 173 ? 3.111 4.047 7.046 1.00 79.94 173 GLU A O 1
ATOM 1381 N N . ILE A 1 174 ? 1.466 2.583 6.597 1.00 85.19 174 ILE A N 1
ATOM 1382 C CA . ILE A 1 174 ? 2.289 1.377 6.738 1.00 85.19 174 ILE A CA 1
ATOM 1383 C C . ILE A 1 174 ? 3.351 1.339 5.632 1.00 85.19 174 ILE A C 1
ATOM 1385 O O . ILE A 1 174 ? 4.524 1.135 5.932 1.00 85.19 174 ILE A O 1
ATOM 1389 N N . ASP A 1 175 ? 2.937 1.576 4.388 1.00 85.88 175 ASP A N 1
ATOM 1390 C CA . ASP A 1 175 ? 3.773 1.647 3.183 1.00 85.88 175 ASP A CA 1
ATOM 1391 C C . ASP A 1 175 ? 4.887 2.693 3.355 1.00 85.88 175 ASP A C 1
ATOM 1393 O O . ASP A 1 175 ? 6.058 2.336 3.416 1.00 85.88 175 ASP A O 1
ATOM 1397 N N . ASP A 1 176 ? 4.535 3.954 3.642 1.00 81.81 176 ASP A N 1
ATOM 1398 C CA . ASP A 1 176 ? 5.502 5.042 3.868 1.00 81.81 176 ASP A CA 1
ATOM 1399 C C . ASP A 1 176 ? 6.483 4.726 5.018 1.00 81.81 176 ASP A C 1
ATOM 1401 O O . ASP A 1 176 ? 7.674 5.067 4.992 1.00 81.81 176 ASP A O 1
ATOM 1405 N N . SER A 1 177 ? 5.983 4.079 6.074 1.00 81.75 177 SER A N 1
ATOM 1406 C CA . SER A 1 177 ? 6.808 3.648 7.195 1.00 81.75 177 SER A CA 1
ATOM 1407 C C . SER A 1 177 ? 7.829 2.594 6.768 1.00 81.75 177 SER A C 1
ATOM 1409 O O . SER A 1 177 ? 8.972 2.656 7.227 1.00 81.75 177 SER A O 1
ATOM 1411 N N . ILE A 1 178 ? 7.438 1.613 5.957 1.00 82.88 178 ILE A N 1
ATOM 1412 C CA . ILE A 1 178 ? 8.322 0.542 5.489 1.00 82.88 178 ILE A CA 1
ATOM 1413 C C . ILE A 1 178 ? 9.299 1.085 4.440 1.00 82.88 178 ILE A C 1
ATOM 1415 O O . ILE A 1 178 ? 10.493 0.837 4.575 1.00 82.88 178 ILE A O 1
ATOM 1419 N N . ASP A 1 179 ? 8.842 1.923 3.510 1.00 82.12 179 ASP A N 1
ATOM 1420 C CA . ASP A 1 179 ? 9.662 2.555 2.466 1.00 82.12 179 ASP A CA 1
ATOM 1421 C C . ASP A 1 179 ? 10.753 3.472 3.028 1.00 82.12 179 ASP A C 1
ATOM 1423 O O . ASP A 1 179 ? 11.826 3.620 2.449 1.00 82.12 179 ASP A O 1
ATOM 1427 N N . SER A 1 180 ? 10.530 4.064 4.205 1.00 78.69 180 SER A N 1
ATOM 1428 C CA . SER A 1 180 ? 11.561 4.837 4.914 1.00 78.69 180 SER A CA 1
ATOM 1429 C C . SER A 1 180 ? 12.645 3.974 5.581 1.00 78.69 180 SER A C 1
ATOM 1431 O O . SER A 1 180 ? 13.431 4.480 6.388 1.00 78.69 180 SER A O 1
ATOM 1433 N N . ALA A 1 181 ? 12.641 2.653 5.378 1.00 79.06 181 ALA A N 1
ATOM 1434 C CA . ALA A 1 181 ? 13.652 1.761 5.929 1.00 79.06 181 ALA A CA 1
ATOM 1435 C C . ALA A 1 181 ? 15.034 2.005 5.317 1.00 79.06 181 ALA A C 1
ATOM 1437 O O . ALA A 1 181 ? 15.184 2.353 4.152 1.00 79.06 181 ALA A O 1
ATOM 1438 N N . THR A 1 182 ? 16.065 1.795 6.131 1.00 79.44 182 THR A N 1
ATOM 1439 C CA . THR A 1 182 ? 17.463 1.992 5.709 1.00 79.44 182 THR A CA 1
ATOM 1440 C C . THR A 1 182 ? 18.076 0.764 5.035 1.00 79.44 182 THR A C 1
ATOM 1442 O O . THR A 1 182 ? 19.113 0.875 4.387 1.00 79.44 182 THR A O 1
ATOM 1445 N N . ASN A 1 183 ? 17.476 -0.412 5.230 1.00 79.81 183 ASN A N 1
ATOM 1446 C CA . ASN A 1 183 ? 17.867 -1.693 4.641 1.00 79.81 183 ASN A CA 1
ATOM 1447 C C . ASN A 1 183 ? 16.745 -2.734 4.827 1.00 79.81 183 ASN A C 1
ATOM 1449 O O . ASN A 1 183 ? 15.795 -2.514 5.584 1.00 79.81 183 ASN A O 1
ATOM 1453 N N . ASP A 1 184 ? 16.901 -3.905 4.212 1.00 78.12 184 ASP A N 1
ATOM 1454 C CA . ASP A 1 184 ? 15.903 -4.987 4.217 1.00 78.12 184 ASP A CA 1
ATOM 1455 C C . ASP A 1 184 ? 15.556 -5.509 5.616 1.00 78.12 184 ASP A C 1
ATOM 1457 O O . ASP A 1 184 ? 14.410 -5.883 5.900 1.00 78.12 184 ASP A O 1
ATOM 1461 N N . ARG A 1 185 ? 16.543 -5.534 6.521 1.00 80.19 185 ARG A N 1
ATOM 1462 C CA . ARG A 1 185 ? 16.334 -5.966 7.908 1.00 80.19 185 ARG A CA 1
ATOM 1463 C C . ARG A 1 185 ? 15.460 -4.964 8.658 1.00 80.19 185 ARG A C 1
ATOM 1465 O O . ARG A 1 185 ? 14.572 -5.385 9.399 1.00 80.19 185 ARG A O 1
ATOM 1472 N N . ASP A 1 186 ? 15.691 -3.670 8.455 1.00 78.00 186 ASP A N 1
ATOM 1473 C CA . ASP A 1 186 ? 14.868 -2.590 9.005 1.00 78.00 186 ASP A CA 1
ATOM 1474 C C . ASP A 1 186 ? 13.442 -2.635 8.427 1.00 78.00 186 ASP A C 1
ATOM 1476 O O . ASP A 1 186 ? 12.480 -2.666 9.191 1.00 78.00 186 ASP A O 1
ATOM 1480 N N . ALA A 1 187 ? 13.285 -2.792 7.107 1.00 79.62 187 ALA A N 1
ATOM 1481 C CA . ALA A 1 187 ? 11.975 -2.950 6.460 1.00 79.62 187 ALA A CA 1
ATOM 1482 C C . ALA A 1 187 ? 11.190 -4.143 7.037 1.00 79.62 187 ALA A C 1
ATOM 1484 O O . ALA A 1 187 ? 10.031 -4.016 7.441 1.00 79.62 187 ALA A O 1
ATOM 1485 N N . THR A 1 188 ? 11.855 -5.294 7.177 1.00 80.75 188 THR A N 1
ATOM 1486 C CA . THR A 1 188 ? 11.281 -6.503 7.786 1.00 80.75 188 THR A CA 1
ATOM 1487 C C . THR A 1 188 ? 10.872 -6.281 9.240 1.00 80.75 188 THR A C 1
ATOM 1489 O O . THR A 1 188 ? 9.785 -6.695 9.652 1.00 80.75 188 THR A O 1
ATOM 1492 N N . MET A 1 189 ? 11.729 -5.634 10.032 1.00 78.75 189 MET A N 1
ATOM 1493 C CA . MET A 1 189 ? 11.430 -5.301 11.422 1.00 78.75 189 MET A CA 1
ATOM 1494 C C . MET A 1 189 ? 10.209 -4.382 11.506 1.00 78.75 189 MET A C 1
ATOM 1496 O O . MET A 1 189 ? 9.321 -4.633 12.324 1.00 78.75 189 MET A O 1
ATOM 1500 N N . LYS A 1 190 ? 10.126 -3.368 10.636 1.00 80.25 190 LYS A N 1
ATOM 1501 C CA . LYS A 1 190 ? 9.005 -2.432 10.619 1.00 80.25 190 LYS A CA 1
ATOM 1502 C C . LYS A 1 190 ? 7.688 -3.103 10.233 1.00 80.25 190 LYS A C 1
ATOM 1504 O O . LYS A 1 190 ? 6.693 -2.927 10.933 1.00 80.25 190 LYS A O 1
ATOM 1509 N N . ALA A 1 191 ? 7.689 -3.936 9.194 1.00 81.12 191 ALA A N 1
ATOM 1510 C CA . ALA A 1 191 ? 6.516 -4.715 8.798 1.00 81.12 191 ALA A CA 1
ATOM 1511 C C . ALA A 1 191 ? 6.030 -5.639 9.931 1.00 81.12 191 ALA A C 1
ATOM 1513 O O . ALA A 1 191 ? 4.840 -5.682 10.242 1.00 81.12 191 ALA A O 1
ATOM 1514 N N . ASN A 1 192 ? 6.950 -6.331 10.615 1.00 81.38 192 ASN A N 1
ATOM 1515 C CA . ASN A 1 192 ? 6.611 -7.178 11.763 1.00 81.38 192 ASN A CA 1
ATOM 1516 C C . ASN A 1 192 ? 6.055 -6.370 12.943 1.00 81.38 192 ASN A C 1
ATOM 1518 O O . ASN A 1 192 ? 5.131 -6.827 13.617 1.00 81.38 192 ASN A O 1
ATOM 1522 N N . ALA A 1 193 ? 6.588 -5.171 13.188 1.00 77.00 193 ALA A N 1
ATOM 1523 C CA . ALA A 1 193 ? 6.078 -4.276 14.218 1.00 77.00 193 ALA A CA 1
ATOM 1524 C C . ALA A 1 193 ? 4.657 -3.784 13.891 1.00 77.00 193 ALA A C 1
ATOM 1526 O O . ALA A 1 193 ? 3.810 -3.763 14.783 1.00 77.00 193 ALA A O 1
ATOM 1527 N N . TRP A 1 194 ? 4.365 -3.460 12.625 1.00 82.81 194 TRP A N 1
ATOM 1528 C CA . TRP A 1 194 ? 3.019 -3.080 12.181 1.00 82.81 194 TRP A CA 1
ATOM 1529 C C . TRP A 1 194 ? 2.041 -4.232 12.345 1.00 82.81 194 TRP A C 1
ATOM 1531 O O . TRP A 1 194 ? 0.960 -4.051 12.898 1.00 82.81 194 TRP A O 1
ATOM 1541 N N . LEU A 1 195 ? 2.450 -5.429 11.933 1.00 82.69 195 LEU A N 1
ATOM 1542 C CA . LEU A 1 195 ? 1.652 -6.636 12.076 1.00 82.69 195 LEU A CA 1
ATOM 1543 C C . LEU A 1 195 ? 1.295 -6.902 13.548 1.00 82.69 195 LEU A C 1
ATOM 1545 O O . LEU A 1 195 ? 0.120 -7.045 13.881 1.00 82.69 195 LEU A O 1
ATOM 1549 N N . ALA A 1 196 ? 2.290 -6.893 14.440 1.00 74.69 196 ALA A N 1
ATOM 1550 C CA . ALA A 1 196 ? 2.073 -7.093 15.871 1.00 74.69 196 ALA A CA 1
ATOM 1551 C C . ALA A 1 196 ? 1.199 -5.987 16.490 1.00 74.69 196 ALA A C 1
ATOM 1553 O O . ALA A 1 196 ? 0.359 -6.263 17.349 1.00 74.69 196 ALA A O 1
ATOM 1554 N N . PHE A 1 197 ? 1.376 -4.738 16.048 1.00 78.69 197 PHE A N 1
ATOM 1555 C CA . PHE A 1 197 ? 0.568 -3.609 16.497 1.00 78.69 197 PHE A CA 1
ATOM 1556 C C . PHE A 1 197 ? -0.901 -3.773 16.094 1.00 78.69 197 PHE A C 1
ATOM 1558 O O . PHE A 1 197 ? -1.768 -3.698 16.959 1.00 78.69 197 PHE A O 1
ATOM 1565 N N . ILE A 1 198 ? -1.183 -4.059 14.820 1.00 82.44 198 ILE A N 1
ATOM 1566 C CA . ILE A 1 198 ? -2.544 -4.251 14.301 1.00 82.44 198 ILE A CA 1
ATOM 1567 C C . ILE A 1 198 ? -3.236 -5.426 14.999 1.00 82.44 198 ILE A C 1
ATOM 1569 O O . ILE A 1 198 ? -4.363 -5.281 15.470 1.00 82.44 198 ILE A O 1
ATOM 1573 N N . GLN A 1 199 ? -2.536 -6.550 15.170 1.00 80.62 199 GLN A N 1
ATOM 1574 C CA . GLN A 1 199 ? -3.045 -7.715 15.899 1.00 80.62 199 GLN A CA 1
ATOM 1575 C C . GLN A 1 199 ? -3.363 -7.404 17.365 1.00 80.62 199 GLN A C 1
ATOM 1577 O O . GLN A 1 199 ? -4.401 -7.810 17.884 1.00 80.62 199 GLN A O 1
ATOM 1582 N N . GLY A 1 200 ? -2.478 -6.674 18.049 1.00 72.88 200 GLY A N 1
ATOM 1583 C CA . GLY A 1 200 ? -2.678 -6.287 19.446 1.00 72.88 200 GLY A CA 1
ATOM 1584 C C . GLY A 1 200 ? -3.741 -5.202 19.642 1.00 72.88 200 GLY A C 1
ATOM 1585 O O . GLY A 1 200 ? -4.321 -5.113 20.727 1.00 72.88 200 GLY A O 1
ATOM 1586 N N . ALA A 1 201 ? -3.972 -4.381 18.617 1.00 78.38 201 ALA A N 1
ATOM 1587 C CA . ALA A 1 201 ? -4.928 -3.283 18.599 1.00 78.38 201 ALA A CA 1
ATOM 1588 C C . ALA A 1 201 ? -6.342 -3.720 18.201 1.00 78.38 201 ALA A C 1
ATOM 1590 O O . ALA A 1 201 ? -7.307 -3.077 18.607 1.00 78.38 201 ALA A O 1
ATOM 1591 N N . TYR A 1 202 ? -6.487 -4.799 17.430 1.00 83.81 202 TYR A N 1
ATOM 1592 C CA . TYR A 1 202 ? -7.793 -5.270 16.984 1.00 83.81 202 TYR A CA 1
ATOM 1593 C C . TYR A 1 202 ? -8.723 -5.575 18.171 1.00 83.81 202 TYR A C 1
ATOM 1595 O O . TYR A 1 202 ? -8.353 -6.269 19.122 1.00 83.81 202 TYR A O 1
ATOM 1603 N N . GLY A 1 203 ? -9.932 -5.005 18.141 1.00 77.75 203 GLY A N 1
ATOM 1604 C CA . GLY A 1 203 ? -10.898 -5.086 19.243 1.00 77.75 203 GLY A CA 1
ATOM 1605 C C . GLY A 1 203 ? -10.542 -4.248 20.481 1.00 77.75 203 GLY A C 1
ATOM 1606 O O . GLY A 1 203 ? -11.148 -4.429 21.538 1.00 77.75 203 GLY A O 1
ATOM 1607 N N . ARG A 1 204 ? -9.558 -3.342 20.395 1.00 75.19 204 ARG A N 1
ATOM 1608 C CA . ARG A 1 204 ? -9.122 -2.463 21.492 1.00 75.19 204 ARG A CA 1
ATOM 1609 C C . ARG A 1 204 ? -8.998 -1.018 21.009 1.00 75.19 204 ARG A C 1
ATOM 1611 O O . ARG A 1 204 ? -8.782 -0.756 19.834 1.00 75.19 204 ARG A O 1
ATOM 1618 N N . LYS A 1 205 ? -9.102 -0.057 21.932 1.00 68.25 205 LYS A N 1
ATOM 1619 C CA . LYS A 1 205 ? -8.804 1.351 21.630 1.00 68.25 205 LYS A CA 1
ATOM 1620 C C . LYS A 1 205 ? -7.311 1.609 21.782 1.00 68.25 205 LYS A C 1
ATOM 1622 O O . LYS A 1 205 ? -6.768 1.434 22.872 1.00 68.25 205 LYS A O 1
ATOM 1627 N N . THR A 1 206 ? -6.674 2.048 20.703 1.00 66.12 206 THR A N 1
ATOM 1628 C CA . THR A 1 206 ? -5.270 2.478 20.692 1.00 66.12 206 THR A CA 1
ATOM 1629 C C . THR A 1 206 ? -5.123 3.951 21.046 1.00 66.12 206 THR A C 1
ATOM 1631 O O . THR A 1 206 ? -4.043 4.355 21.460 1.00 66.12 206 THR A O 1
ATOM 1634 N N . GLY A 1 207 ? -6.190 4.742 20.864 1.00 60.09 207 GLY A N 1
ATOM 1635 C CA . GLY A 1 207 ? -6.195 6.203 20.943 1.00 60.09 207 GLY A CA 1
ATOM 1636 C C . GLY A 1 207 ? -5.650 6.887 19.681 1.00 60.09 207 GLY A C 1
ATOM 1637 O O . GLY A 1 207 ? -5.739 8.105 19.553 1.00 60.09 207 GLY A O 1
ATOM 1638 N N . ILE A 1 208 ? -5.170 6.128 18.687 1.00 63.84 208 ILE A N 1
ATOM 1639 C CA . ILE A 1 208 ? -4.870 6.652 17.353 1.00 63.84 208 ILE A CA 1
ATOM 1640 C C . ILE A 1 208 ? -6.179 6.710 16.567 1.00 63.84 208 ILE A C 1
ATOM 1642 O O . ILE A 1 208 ? -6.620 5.719 15.993 1.00 63.84 208 ILE A O 1
ATOM 1646 N N . GLY A 1 209 ? -6.794 7.891 16.484 1.00 61.28 209 GLY A N 1
ATOM 1647 C CA . GLY A 1 209 ? -8.155 8.026 15.955 1.00 61.28 209 GLY A CA 1
ATOM 1648 C C . GLY A 1 209 ? -8.412 7.433 14.558 1.00 61.28 209 GLY A C 1
ATOM 1649 O O . GLY A 1 209 ? -9.518 6.966 14.313 1.00 61.28 209 GLY A O 1
ATOM 1650 N N . PHE A 1 210 ? -7.445 7.435 13.629 1.00 64.38 210 PHE A N 1
ATOM 1651 C CA . PHE A 1 210 ? -7.653 6.819 12.305 1.00 64.38 210 PHE A CA 1
ATOM 1652 C C . PHE A 1 210 ? -7.441 5.298 12.308 1.00 64.38 210 PHE A C 1
ATOM 1654 O O . PHE A 1 210 ? -8.181 4.607 11.618 1.00 64.38 210 PHE A O 1
ATOM 1661 N N . VAL A 1 211 ? -6.496 4.785 13.104 1.00 73.62 211 VAL A N 1
ATOM 1662 C CA . VAL A 1 211 ? -6.287 3.340 13.297 1.00 73.62 211 VAL A CA 1
ATOM 1663 C C . VAL A 1 211 ? -7.489 2.751 14.018 1.00 73.62 211 VAL A C 1
ATOM 1665 O O . VAL A 1 211 ? -8.043 1.768 13.553 1.00 73.62 211 VAL A O 1
ATOM 1668 N N . ASP A 1 212 ? -7.955 3.389 15.093 1.00 70.94 212 ASP A N 1
ATOM 1669 C CA . ASP A 1 212 ? -9.150 2.951 15.816 1.00 70.94 212 ASP A CA 1
ATOM 1670 C C . ASP A 1 212 ? -10.362 2.916 14.879 1.00 70.94 212 ASP A C 1
ATOM 1672 O O . ASP A 1 212 ? -11.129 1.959 14.893 1.00 70.94 212 ASP A O 1
ATOM 1676 N N . ARG A 1 213 ? -10.525 3.923 14.009 1.00 71.06 213 ARG A N 1
ATOM 1677 C CA . ARG A 1 213 ? -11.564 3.883 12.970 1.00 71.06 213 ARG A CA 1
ATOM 1678 C C . ARG A 1 213 ? -11.369 2.718 12.003 1.00 71.06 213 ARG A C 1
ATOM 1680 O O . ARG A 1 213 ? -12.352 2.061 11.705 1.00 71.06 213 ARG A O 1
ATOM 1687 N N . ALA A 1 214 ? -10.148 2.463 11.533 1.00 78.44 214 ALA A N 1
ATOM 1688 C CA . ALA A 1 214 ? -9.855 1.372 10.604 1.00 78.44 214 ALA A CA 1
ATOM 1689 C C . ALA A 1 214 ? -10.142 -0.001 11.222 1.00 78.44 214 ALA A C 1
ATOM 1691 O O . ALA A 1 214 ? -10.774 -0.843 10.600 1.00 78.44 214 ALA A O 1
ATOM 1692 N N . LEU A 1 215 ? -9.713 -0.216 12.463 1.00 82.62 215 LEU A N 1
ATOM 1693 C CA . LEU A 1 215 ? -9.827 -1.508 13.130 1.00 82.62 215 LEU A CA 1
ATOM 1694 C C . LEU A 1 215 ? -11.238 -1.793 13.653 1.00 82.62 215 LEU A C 1
ATOM 1696 O O . LEU A 1 215 ? -11.602 -2.955 13.781 1.00 82.62 215 LEU A O 1
ATOM 1700 N N . ASN A 1 216 ? -12.042 -0.760 13.923 1.00 81.56 216 ASN A N 1
ATOM 1701 C CA . ASN A 1 216 ? -13.434 -0.930 14.355 1.00 81.56 216 ASN A CA 1
ATOM 1702 C C . ASN A 1 216 ? -14.399 -1.277 13.210 1.00 81.56 216 ASN A C 1
ATOM 1704 O O . ASN A 1 216 ? -15.521 -1.688 13.489 1.00 81.56 216 ASN A O 1
ATOM 1708 N N . ILE A 1 217 ? -14.005 -1.066 11.949 1.00 82.56 217 ILE A N 1
ATOM 1709 C CA . ILE A 1 217 ? -14.875 -1.276 10.778 1.00 82.56 217 ILE A CA 1
ATOM 1710 C C . ILE A 1 217 ? -14.504 -2.509 9.948 1.00 82.56 217 ILE A C 1
ATOM 1712 O O . ILE A 1 217 ? -15.218 -2.817 8.995 1.00 82.56 217 ILE A O 1
ATOM 1716 N N . ILE A 1 218 ? -13.384 -3.167 10.262 1.00 86.44 218 ILE A N 1
ATOM 1717 C CA . ILE A 1 218 ? -12.955 -4.390 9.576 1.00 86.44 218 ILE A CA 1
ATOM 1718 C C . ILE A 1 218 ? -13.378 -5.635 10.343 1.00 86.44 218 ILE A C 1
ATOM 1720 O O . ILE A 1 218 ? -13.288 -5.717 11.573 1.00 86.44 218 ILE A O 1
ATOM 1724 N N . GLU A 1 219 ? -13.801 -6.632 9.585 1.00 90.31 219 GLU A N 1
ATOM 1725 C CA . GLU A 1 219 ? -14.141 -7.948 10.095 1.00 90.31 219 GLU A CA 1
ATOM 1726 C C . GLU A 1 219 ? -12.899 -8.836 10.218 1.00 90.31 219 GLU A C 1
ATOM 1728 O O . GLU A 1 219 ? -11.789 -8.479 9.815 1.00 90.31 219 GLU A O 1
ATOM 1733 N N . LYS A 1 220 ? -13.070 -10.017 10.817 1.00 89.88 220 LYS A N 1
ATOM 1734 C CA . LYS A 1 220 ? -11.959 -10.936 11.090 1.00 89.88 220 LYS A CA 1
ATOM 1735 C C . LYS A 1 220 ? -11.280 -11.431 9.810 1.00 89.88 220 LYS A C 1
ATOM 1737 O O . LYS A 1 220 ? -10.062 -11.602 9.811 1.00 89.88 220 LYS A O 1
ATOM 1742 N N . ASP A 1 221 ? -12.038 -11.670 8.745 1.00 89.62 221 ASP A N 1
ATOM 1743 C CA . ASP A 1 221 ? -11.478 -12.124 7.469 1.00 89.62 221 ASP A CA 1
ATOM 1744 C C . ASP A 1 221 ? -10.731 -10.998 6.746 1.00 89.62 221 ASP A C 1
ATOM 1746 O O . ASP A 1 221 ? -9.608 -11.190 6.287 1.00 89.62 221 ASP A O 1
ATOM 1750 N N . GLU A 1 222 ? -11.244 -9.775 6.809 1.00 91.31 222 GLU A N 1
ATOM 1751 C CA . GLU A 1 222 ? -10.569 -8.594 6.266 1.00 91.31 222 GLU A CA 1
ATOM 1752 C C . GLU A 1 222 ? -9.311 -8.220 7.050 1.00 91.31 222 GLU A C 1
ATOM 1754 O O . GLU A 1 222 ? -8.325 -7.767 6.470 1.00 91.31 222 GLU A O 1
ATOM 1759 N N . LEU A 1 223 ? -9.299 -8.459 8.366 1.00 92.12 223 LEU A N 1
ATOM 1760 C CA . LEU A 1 223 ? -8.081 -8.376 9.165 1.00 92.12 223 LEU A CA 1
ATOM 1761 C C . LEU A 1 223 ? -7.026 -9.356 8.635 1.00 92.12 223 LEU A C 1
ATOM 1763 O O . LEU A 1 223 ? -5.866 -8.974 8.509 1.00 92.12 223 LEU A O 1
ATOM 1767 N N . ARG A 1 224 ? -7.403 -10.592 8.266 1.00 93.75 224 ARG A N 1
ATOM 1768 C CA . ARG A 1 224 ? -6.463 -11.554 7.659 1.00 93.75 224 ARG A CA 1
ATOM 1769 C C . ARG A 1 224 ? -5.926 -11.048 6.320 1.00 93.75 224 ARG A C 1
ATOM 1771 O O . ARG A 1 224 ? -4.739 -11.229 6.056 1.00 93.75 224 ARG A O 1
ATOM 1778 N N . LEU A 1 225 ? -6.754 -10.403 5.495 1.00 94.19 225 LEU A N 1
ATOM 1779 C CA . LEU A 1 225 ? -6.303 -9.765 4.250 1.00 94.19 225 LEU A CA 1
ATOM 1780 C C . LEU A 1 225 ? -5.338 -8.611 4.529 1.00 94.19 225 LEU A C 1
ATOM 1782 O O . LEU A 1 225 ? -4.259 -8.566 3.943 1.00 94.19 225 LEU A O 1
ATOM 1786 N N . LEU A 1 226 ? -5.655 -7.737 5.486 1.00 92.62 226 LEU A N 1
ATOM 1787 C CA . LEU A 1 226 ? -4.769 -6.656 5.919 1.00 92.62 226 LEU A CA 1
ATOM 1788 C C . LEU A 1 226 ? -3.413 -7.193 6.402 1.00 92.62 226 LEU A C 1
ATOM 1790 O O . LEU A 1 226 ? -2.368 -6.674 6.018 1.00 92.62 226 LEU A O 1
ATOM 1794 N N . GLU A 1 227 ? -3.405 -8.266 7.194 1.00 93.06 227 GLU A N 1
ATOM 1795 C CA . GLU A 1 227 ? -2.168 -8.927 7.612 1.00 93.06 227 GLU A CA 1
ATOM 1796 C C . GLU A 1 227 ? -1.374 -9.493 6.429 1.00 93.06 227 GLU A C 1
ATOM 1798 O O . GLU A 1 227 ? -0.146 -9.383 6.420 1.00 93.06 227 GLU A O 1
ATOM 1803 N N . LYS A 1 228 ? -2.044 -10.093 5.433 1.00 94.75 228 LYS A N 1
ATOM 1804 C CA . LYS A 1 228 ? -1.391 -10.566 4.201 1.00 94.75 228 LYS A CA 1
ATOM 1805 C C . LYS A 1 228 ? -0.730 -9.405 3.453 1.00 94.75 228 LYS A C 1
ATOM 1807 O O . LYS A 1 228 ? 0.427 -9.553 3.070 1.00 94.75 228 LYS A O 1
ATOM 1812 N N . ILE A 1 229 ? -1.408 -8.260 3.326 1.00 93.75 229 ILE A N 1
ATOM 1813 C CA . ILE A 1 229 ? -0.851 -7.045 2.704 1.00 93.75 229 ILE A CA 1
ATOM 1814 C C . ILE A 1 229 ? 0.391 -6.569 3.471 1.00 93.75 229 ILE A C 1
ATOM 1816 O O . ILE A 1 229 ? 1.428 -6.308 2.880 1.00 93.75 229 ILE A O 1
ATOM 1820 N N . ILE A 1 230 ? 0.345 -6.500 4.804 1.00 91.00 230 ILE A N 1
ATOM 1821 C CA . ILE A 1 230 ? 1.509 -6.057 5.597 1.00 91.00 230 ILE A CA 1
ATOM 1822 C C . ILE A 1 230 ? 2.680 -7.043 5.466 1.00 91.00 230 ILE A C 1
ATOM 1824 O O . ILE A 1 230 ? 3.840 -6.640 5.410 1.00 91.00 230 ILE A O 1
ATOM 1828 N N . ARG A 1 231 ? 2.404 -8.351 5.420 1.00 90.56 231 ARG A N 1
ATOM 1829 C CA . ARG A 1 231 ? 3.447 -9.373 5.243 1.00 90.56 231 ARG A CA 1
ATOM 1830 C C . ARG A 1 231 ? 4.068 -9.314 3.852 1.00 90.56 231 ARG A C 1
ATOM 1832 O O . ARG A 1 231 ? 5.275 -9.526 3.746 1.00 90.56 231 ARG A O 1
ATOM 1839 N N . SER A 1 232 ? 3.277 -9.033 2.817 1.00 91.44 232 SER A N 1
ATOM 1840 C CA . SER A 1 232 ? 3.759 -8.983 1.435 1.00 91.44 232 SER A CA 1
ATOM 1841 C C . SER A 1 232 ? 4.723 -7.820 1.180 1.00 91.44 232 SER A C 1
ATOM 1843 O O . SER A 1 232 ? 5.601 -7.948 0.334 1.00 91.44 232 SER A O 1
ATOM 1845 N N . GLN A 1 233 ? 4.675 -6.758 1.992 1.00 85.81 233 GLN A N 1
ATOM 1846 C CA . GLN A 1 233 ? 5.657 -5.658 1.988 1.00 85.81 233 GLN A CA 1
ATOM 1847 C C . GLN A 1 233 ? 7.094 -6.106 2.314 1.00 85.81 233 GLN A C 1
ATOM 1849 O O . GLN A 1 233 ? 8.058 -5.381 2.091 1.00 85.81 233 GLN A O 1
ATOM 1854 N N . ARG A 1 234 ? 7.266 -7.319 2.851 1.00 82.69 234 ARG A N 1
ATOM 1855 C CA . ARG A 1 234 ? 8.582 -7.929 3.097 1.00 82.69 234 ARG A CA 1
ATOM 1856 C C . ARG A 1 234 ? 9.116 -8.699 1.890 1.00 82.69 234 ARG A C 1
ATOM 1858 O O . ARG A 1 234 ? 10.254 -9.159 1.934 1.00 82.69 234 ARG A O 1
ATOM 1865 N N . LEU A 1 235 ? 8.288 -8.922 0.868 1.00 84.50 235 LEU A N 1
ATOM 1866 C CA . LEU A 1 235 ? 8.677 -9.668 -0.321 1.00 84.50 235 LEU A CA 1
ATOM 1867 C C . LEU A 1 235 ? 9.586 -8.801 -1.182 1.00 84.50 235 LEU A C 1
ATOM 1869 O O . LEU A 1 235 ? 9.189 -7.729 -1.638 1.00 84.50 235 LEU A O 1
ATOM 1873 N N . GLN A 1 236 ? 10.783 -9.315 -1.426 1.00 81.62 236 GLN A N 1
ATOM 1874 C CA . GLN A 1 236 ? 11.798 -8.683 -2.251 1.00 81.62 236 GLN A CA 1
ATOM 1875 C C . GLN A 1 236 ? 12.080 -9.545 -3.475 1.00 81.62 236 GLN A C 1
ATOM 1877 O O . GLN A 1 236 ? 11.971 -10.773 -3.428 1.00 81.62 236 GLN A O 1
ATOM 1882 N N . ILE A 1 237 ? 12.467 -8.886 -4.562 1.00 84.12 237 ILE A N 1
ATOM 1883 C CA . ILE A 1 237 ? 13.053 -9.533 -5.731 1.00 84.12 237 ILE A CA 1
ATOM 1884 C C . ILE A 1 237 ? 14.502 -9.080 -5.806 1.00 84.12 237 ILE A C 1
ATOM 1886 O O . ILE A 1 237 ? 14.766 -7.881 -5.876 1.00 84.12 237 ILE A O 1
ATOM 1890 N N . ASP A 1 238 ? 15.434 -10.032 -5.855 1.00 81.25 238 ASP A N 1
ATOM 1891 C CA . ASP A 1 238 ? 16.798 -9.711 -6.261 1.00 81.25 238 ASP A CA 1
ATOM 1892 C C . ASP A 1 238 ? 16.772 -9.226 -7.718 1.00 81.25 238 ASP A C 1
ATOM 1894 O O . ASP A 1 238 ? 16.401 -9.965 -8.638 1.00 81.25 238 ASP A O 1
ATOM 1898 N N . ALA A 1 239 ? 17.168 -7.971 -7.932 1.00 77.75 239 ALA A N 1
ATOM 1899 C CA . ALA A 1 239 ? 17.190 -7.344 -9.245 1.00 77.75 239 ALA A CA 1
ATOM 1900 C C . ALA A 1 239 ? 18.075 -8.095 -10.260 1.00 77.75 239 ALA A C 1
ATOM 1902 O O . ALA A 1 239 ? 17.877 -7.922 -11.464 1.00 77.75 239 ALA A O 1
ATOM 1903 N N . ARG A 1 240 ? 19.024 -8.929 -9.815 1.00 77.31 240 ARG A N 1
ATOM 1904 C CA . ARG A 1 240 ? 19.867 -9.776 -10.679 1.00 77.31 240 ARG A CA 1
ATOM 1905 C C . ARG A 1 240 ? 19.168 -11.054 -11.126 1.00 77.31 240 ARG A C 1
ATOM 1907 O O . ARG A 1 240 ? 19.482 -11.583 -12.185 1.00 77.31 240 ARG A O 1
ATOM 1914 N N . GLU A 1 241 ? 18.197 -11.530 -10.357 1.00 81.94 241 GLU A N 1
ATOM 1915 C CA . GLU A 1 241 ? 17.471 -12.766 -10.650 1.00 81.94 241 GLU A CA 1
ATOM 1916 C C . GLU A 1 241 ? 16.063 -12.536 -11.204 1.00 81.94 241 GLU A C 1
ATOM 1918 O O . GLU A 1 241 ? 15.257 -13.473 -11.271 1.00 81.94 241 GLU A O 1
ATOM 1923 N N . LYS A 1 242 ? 15.729 -11.289 -11.543 1.00 88.12 242 LYS A N 1
ATOM 1924 C CA . LYS A 1 242 ? 14.388 -10.924 -11.986 1.00 88.12 242 LYS A CA 1
ATOM 1925 C C . LYS A 1 242 ? 14.041 -11.601 -13.313 1.00 88.12 242 LYS A C 1
ATOM 1927 O O . LYS A 1 242 ? 14.730 -11.450 -14.320 1.00 88.12 242 LYS A O 1
ATOM 1932 N N . THR A 1 243 ? 12.912 -12.297 -13.317 1.00 89.94 243 THR A N 1
ATOM 1933 C CA . THR A 1 243 ? 12.241 -12.758 -14.533 1.00 89.94 243 THR A CA 1
ATOM 1934 C C . THR A 1 243 ? 10.846 -12.164 -14.576 1.00 89.94 243 THR A C 1
ATOM 1936 O O . THR A 1 243 ? 10.335 -11.668 -13.569 1.00 89.94 243 THR A O 1
ATOM 1939 N N . VAL A 1 244 ? 10.221 -12.216 -15.746 1.00 90.94 244 VAL A N 1
ATOM 1940 C CA . VAL A 1 244 ? 8.842 -11.761 -15.914 1.00 90.94 244 VAL A CA 1
ATOM 1941 C C . VAL A 1 244 ? 7.915 -12.495 -14.941 1.00 90.94 244 VAL A C 1
ATOM 1943 O O . VAL A 1 244 ? 7.141 -11.863 -14.232 1.00 90.94 244 VAL A O 1
ATOM 1946 N N . GLU A 1 245 ? 8.060 -13.811 -14.831 1.00 92.31 245 GLU A N 1
ATOM 1947 C CA . GLU A 1 245 ? 7.235 -14.681 -13.991 1.00 92.31 245 GLU A CA 1
ATOM 1948 C C . GLU A 1 245 ? 7.413 -14.357 -12.504 1.00 92.31 245 GLU A C 1
ATOM 1950 O O . GLU A 1 245 ? 6.432 -14.283 -11.760 1.00 92.31 245 GLU A O 1
ATOM 1955 N N . LYS A 1 246 ? 8.657 -14.112 -12.064 1.00 93.69 246 LYS A N 1
ATOM 1956 C CA . LYS A 1 246 ? 8.949 -13.713 -10.680 1.00 93.69 246 LYS A CA 1
ATOM 1957 C C . LYS A 1 246 ? 8.318 -12.362 -10.344 1.00 93.69 246 LYS A C 1
ATOM 1959 O O . LYS A 1 246 ? 7.743 -12.222 -9.267 1.00 93.69 246 LYS A O 1
ATOM 1964 N N . ILE A 1 247 ? 8.387 -11.389 -11.255 1.00 93.69 247 ILE A N 1
ATOM 1965 C CA . ILE A 1 247 ? 7.784 -10.066 -11.045 1.00 93.69 247 ILE A CA 1
ATOM 1966 C C . ILE A 1 247 ? 6.266 -10.143 -11.014 1.00 93.69 247 ILE A C 1
ATOM 1968 O O . ILE A 1 247 ? 5.657 -9.532 -10.143 1.00 93.69 247 ILE A O 1
ATOM 1972 N N . GLU A 1 248 ? 5.647 -10.890 -11.926 1.00 94.88 248 GLU A N 1
ATOM 1973 C CA . GLU A 1 248 ? 4.194 -11.063 -11.929 1.00 94.88 248 GLU A CA 1
ATOM 1974 C C . GLU A 1 248 ? 3.719 -11.759 -10.643 1.00 94.88 248 GLU A C 1
ATOM 1976 O O . GLU A 1 248 ? 2.786 -11.286 -9.994 1.00 94.88 248 GLU A O 1
ATOM 1981 N N . SER A 1 249 ? 4.421 -12.808 -10.204 1.00 94.81 249 SER A N 1
ATOM 1982 C CA . SER A 1 249 ? 4.116 -13.513 -8.949 1.00 94.81 249 SER A CA 1
ATOM 1983 C C . SER A 1 249 ? 4.254 -12.603 -7.726 1.00 94.81 249 SER A C 1
ATOM 1985 O O . SER A 1 249 ? 3.415 -12.618 -6.826 1.00 94.81 249 SER A O 1
ATOM 1987 N N . TRP A 1 250 ? 5.298 -11.777 -7.694 1.00 94.56 250 TRP A N 1
ATOM 1988 C CA . TRP A 1 250 ? 5.511 -10.785 -6.643 1.00 94.56 250 TRP A CA 1
ATOM 1989 C C . TRP A 1 250 ? 4.447 -9.687 -6.654 1.00 94.56 250 TRP A C 1
ATOM 1991 O O . TRP A 1 250 ? 3.903 -9.364 -5.602 1.00 94.56 250 TRP A O 1
ATOM 2001 N N . ALA A 1 251 ? 4.100 -9.158 -7.828 1.00 94.56 251 ALA A N 1
ATOM 2002 C CA . ALA A 1 251 ? 3.062 -8.146 -7.981 1.00 94.56 251 ALA A CA 1
ATOM 2003 C C . ALA A 1 251 ? 1.704 -8.656 -7.488 1.00 94.56 251 ALA A C 1
ATOM 2005 O O . ALA A 1 251 ? 0.999 -7.947 -6.764 1.00 94.56 251 ALA A O 1
ATOM 2006 N N . LEU A 1 252 ? 1.367 -9.904 -7.829 1.00 96.38 252 LEU A N 1
ATOM 2007 C CA . LEU A 1 252 ? 0.169 -10.574 -7.341 1.00 96.38 252 LEU A CA 1
ATOM 2008 C C . LEU A 1 252 ? 0.205 -10.758 -5.821 1.00 96.38 252 LEU A C 1
ATOM 2010 O O . LEU A 1 252 ? -0.768 -10.444 -5.143 1.00 96.38 252 LEU A O 1
ATOM 2014 N N . ALA A 1 253 ? 1.325 -11.218 -5.264 1.00 94.44 253 ALA A N 1
ATOM 2015 C CA . ALA A 1 253 ? 1.459 -11.400 -3.822 1.00 94.44 253 ALA A CA 1
ATOM 2016 C C . ALA A 1 253 ? 1.377 -10.071 -3.048 1.00 94.44 253 ALA A C 1
ATOM 2018 O O . ALA A 1 253 ? 0.830 -10.037 -1.944 1.00 94.44 253 ALA A O 1
ATOM 2019 N N . GLN A 1 254 ? 1.892 -8.978 -3.618 1.00 90.50 254 GLN A N 1
ATOM 2020 C CA . GLN A 1 254 ? 1.830 -7.652 -3.006 1.00 90.50 254 GLN A CA 1
ATOM 2021 C C . GLN A 1 254 ? 0.428 -7.043 -3.049 1.00 90.50 254 GLN A C 1
ATOM 2023 O O . GLN A 1 254 ? -0.062 -6.579 -2.020 1.00 90.50 254 GLN A O 1
ATOM 2028 N N . ASN A 1 255 ? -0.226 -7.071 -4.213 1.00 93.19 255 ASN A N 1
ATOM 2029 C CA . ASN A 1 255 ? -1.441 -6.290 -4.462 1.00 93.19 255 ASN A CA 1
ATOM 2030 C C . ASN A 1 255 ? -2.729 -7.126 -4.534 1.00 93.19 255 ASN A C 1
ATOM 2032 O O . ASN A 1 255 ? -3.819 -6.580 -4.369 1.00 93.19 255 ASN A O 1
ATOM 2036 N N . GLY A 1 256 ? -2.636 -8.440 -4.740 1.00 96.69 256 GLY A N 1
ATOM 2037 C CA . GLY A 1 256 ? -3.785 -9.346 -4.833 1.00 96.69 256 GLY A CA 1
ATOM 2038 C C . GLY A 1 256 ? -4.702 -9.294 -3.605 1.00 96.69 256 GLY A C 1
ATOM 2039 O O . GLY A 1 256 ? -5.895 -9.040 -3.772 1.00 96.69 256 GLY A O 1
ATOM 2040 N N . PRO A 1 257 ? -4.174 -9.408 -2.368 1.00 96.25 257 PRO A N 1
ATOM 2041 C CA . PRO A 1 257 ? -4.998 -9.310 -1.160 1.00 96.25 257 PRO A CA 1
ATOM 2042 C C . PRO A 1 257 ? -5.727 -7.963 -1.005 1.00 96.25 257 PRO A C 1
ATOM 2044 O O . PRO A 1 257 ? -6.796 -7.905 -0.403 1.00 96.25 257 PRO A O 1
ATOM 2047 N N . LEU A 1 258 ? -5.178 -6.871 -1.557 1.00 94.31 258 LEU A N 1
ATOM 2048 C CA . LEU A 1 258 ? -5.868 -5.578 -1.598 1.00 94.31 258 LEU A CA 1
ATOM 2049 C C . LEU A 1 258 ? -7.038 -5.600 -2.592 1.00 94.31 258 LEU A C 1
ATOM 2051 O O . LEU A 1 258 ? -8.091 -5.040 -2.300 1.00 94.31 258 LEU A O 1
ATOM 2055 N N . GLY A 1 259 ? -6.871 -6.249 -3.746 1.00 95.69 259 GLY A N 1
ATOM 2056 C CA . GLY A 1 259 ? -7.956 -6.460 -4.705 1.00 95.69 259 GLY A CA 1
ATOM 2057 C C . GLY A 1 259 ? -9.108 -7.272 -4.108 1.00 95.69 259 GLY A C 1
ATOM 2058 O O . GLY A 1 259 ? -10.263 -6.873 -4.248 1.00 95.69 259 GLY A O 1
ATOM 2059 N N . GLU A 1 260 ? -8.785 -8.343 -3.379 1.00 96.62 260 GLU A N 1
ATOM 2060 C CA . GLU A 1 260 ? -9.749 -9.165 -2.631 1.00 96.62 260 GLU A CA 1
ATOM 2061 C C . GLU A 1 260 ? -10.526 -8.309 -1.620 1.00 96.62 260 GLU A C 1
ATOM 2063 O O . GLU A 1 260 ? -11.750 -8.227 -1.694 1.00 96.62 260 GLU A O 1
ATOM 2068 N N . LEU A 1 261 ? -9.819 -7.540 -0.783 1.00 94.62 261 LEU A N 1
ATOM 2069 C CA . LEU A 1 261 ? -10.420 -6.635 0.204 1.00 94.62 261 LEU A CA 1
ATOM 2070 C C . LEU A 1 261 ? -11.359 -5.592 -0.431 1.00 94.62 261 LEU A C 1
ATOM 2072 O O . LEU A 1 261 ? -12.400 -5.253 0.140 1.00 94.62 261 LEU A O 1
ATOM 2076 N N . ILE A 1 262 ? -10.997 -5.060 -1.605 1.00 94.38 262 ILE A N 1
ATOM 2077 C CA . ILE A 1 262 ? -11.824 -4.096 -2.340 1.00 94.38 262 ILE A CA 1
ATOM 2078 C C . ILE A 1 262 ? -13.098 -4.764 -2.859 1.00 94.38 262 ILE A C 1
ATOM 2080 O O . ILE A 1 262 ? -14.180 -4.227 -2.625 1.00 94.38 262 ILE A O 1
ATOM 2084 N N . LEU A 1 263 ? -13.000 -5.904 -3.549 1.00 96.00 263 LEU A N 1
ATOM 2085 C CA . LEU A 1 263 ? -14.178 -6.570 -4.113 1.00 96.00 263 LEU A CA 1
ATOM 2086 C C . LEU A 1 263 ? -15.117 -7.103 -3.024 1.00 96.00 263 LEU A C 1
ATOM 2088 O O . LEU A 1 263 ? -16.328 -6.919 -3.144 1.00 96.00 263 LEU A O 1
ATOM 2092 N N . GLU A 1 264 ? -14.576 -7.648 -1.930 1.00 93.81 264 GLU A N 1
ATOM 2093 C CA . GLU A 1 264 ? -15.360 -8.047 -0.755 1.00 93.81 264 GLU A CA 1
ATOM 2094 C C . GLU A 1 264 ? -16.102 -6.857 -0.144 1.00 93.81 264 GLU A C 1
ATOM 2096 O O . GLU A 1 264 ? -17.311 -6.927 0.074 1.00 93.81 264 GLU A O 1
ATOM 2101 N N . SER A 1 265 ? -15.415 -5.723 0.048 1.00 90.94 265 SER A N 1
ATOM 2102 C CA . SER A 1 265 ? -16.050 -4.498 0.549 1.00 90.94 265 SER A CA 1
ATOM 2103 C C . SER A 1 265 ? -17.181 -4.025 -0.367 1.00 90.94 265 SER A C 1
ATOM 2105 O O . SER A 1 265 ? -18.198 -3.528 0.114 1.00 90.94 265 SER A O 1
ATOM 2107 N N . LEU A 1 266 ? -17.023 -4.169 -1.685 1.00 92.75 266 LEU A N 1
ATOM 2108 C CA . LEU A 1 266 ? -18.044 -3.813 -2.672 1.00 92.75 266 LEU A CA 1
ATOM 2109 C C . LEU A 1 266 ? -19.185 -4.841 -2.767 1.00 92.75 266 LEU A C 1
ATOM 2111 O O . LEU A 1 266 ? -20.174 -4.560 -3.441 1.00 92.75 266 LEU A O 1
ATOM 2115 N N . GLY A 1 267 ? -19.074 -5.997 -2.105 1.00 93.56 267 GLY A N 1
ATOM 2116 C CA . GLY A 1 267 ? -20.043 -7.089 -2.201 1.00 93.56 267 GLY A CA 1
ATOM 2117 C C . GLY A 1 267 ? -20.024 -7.803 -3.556 1.00 93.56 267 GLY A C 1
ATOM 2118 O O . GLY A 1 267 ? -21.036 -8.369 -3.962 1.00 93.56 267 GLY A O 1
ATOM 2119 N N . VAL A 1 268 ? -18.901 -7.756 -4.278 1.00 95.81 268 VAL A N 1
ATOM 2120 C CA . VAL A 1 268 ? -18.762 -8.313 -5.628 1.00 95.81 268 VAL A CA 1
ATOM 2121 C C . VAL A 1 268 ? -18.029 -9.649 -5.564 1.00 95.81 268 VAL A C 1
ATOM 2123 O O . VAL A 1 268 ? -16.842 -9.702 -5.250 1.00 95.81 268 VAL A O 1
ATOM 2126 N N . ARG A 1 269 ? -18.733 -10.732 -5.908 1.00 95.88 269 ARG A N 1
ATOM 2127 C CA . ARG A 1 269 ? -18.177 -12.085 -6.020 1.00 95.88 269 ARG A CA 1
ATOM 2128 C C . ARG A 1 269 ? -18.748 -12.784 -7.251 1.00 95.88 269 ARG A C 1
ATOM 2130 O O . ARG A 1 269 ? -19.963 -12.862 -7.395 1.00 95.88 269 ARG A O 1
ATOM 2137 N N . HIS A 1 270 ? -17.876 -13.283 -8.121 1.00 97.62 270 HIS A N 1
ATOM 2138 C CA . HIS A 1 270 ? -18.241 -13.954 -9.369 1.00 97.62 270 HIS A CA 1
ATOM 2139 C C . HIS A 1 270 ? -17.081 -14.840 -9.840 1.00 97.62 270 HIS A C 1
ATOM 2141 O O . HIS A 1 270 ? -15.941 -14.606 -9.460 1.00 97.62 270 HIS A O 1
ATOM 2147 N N . ASP A 1 271 ? -17.326 -15.789 -10.737 1.00 97.56 271 ASP A N 1
ATOM 2148 C CA . ASP A 1 271 ? -16.295 -16.674 -11.301 1.00 97.56 271 ASP A CA 1
ATOM 2149 C C . ASP A 1 271 ? -15.120 -15.932 -11.973 1.00 97.56 271 ASP A C 1
ATOM 2151 O O . ASP A 1 271 ? -14.026 -16.475 -12.082 1.00 97.56 271 ASP A O 1
ATOM 2155 N N . TRP A 1 272 ? -15.304 -14.671 -12.395 1.00 97.75 272 TRP A N 1
ATOM 2156 C CA . TRP A 1 272 ? -14.239 -13.863 -12.998 1.00 97.75 272 TRP A CA 1
ATOM 2157 C C . TRP A 1 272 ? -13.431 -13.047 -11.978 1.00 97.75 272 TRP A C 1
ATOM 2159 O O . TRP A 1 272 ? -12.411 -12.464 -12.352 1.00 97.75 272 TRP A O 1
ATOM 2169 N N . THR A 1 273 ? -13.853 -12.960 -10.707 1.00 98.12 273 THR A N 1
ATOM 2170 C CA . THR A 1 273 ? -13.244 -12.023 -9.743 1.00 98.12 273 THR A CA 1
ATOM 2171 C C . THR A 1 273 ? -11.791 -12.346 -9.442 1.00 98.12 273 THR A C 1
ATOM 2173 O O . THR A 1 273 ? -10.996 -11.426 -9.284 1.00 98.12 273 THR A O 1
ATOM 2176 N N . GLU A 1 274 ? -11.427 -13.628 -9.409 1.00 98.19 274 GLU A N 1
ATOM 2177 C CA . GLU A 1 274 ? -10.040 -14.053 -9.198 1.00 98.19 274 GLU A CA 1
ATOM 2178 C C . GLU A 1 274 ? -9.134 -13.555 -10.331 1.00 98.19 274 GLU A C 1
ATOM 2180 O O . GLU A 1 274 ? -8.157 -12.849 -10.078 1.00 98.19 274 GLU A O 1
ATOM 2185 N N . GLN A 1 275 ? -9.519 -13.812 -11.587 1.00 98.56 275 GLN A N 1
ATOM 2186 C CA . GLN A 1 275 ? -8.750 -13.356 -12.744 1.00 98.56 275 GLN A CA 1
ATOM 2187 C C . GLN A 1 275 ? -8.685 -11.825 -12.825 1.00 98.56 275 GLN A C 1
ATOM 2189 O O . GLN A 1 275 ? -7.647 -11.272 -13.191 1.00 98.56 275 GLN A O 1
ATOM 2194 N N . TYR A 1 276 ? -9.772 -11.141 -12.461 1.00 98.56 276 TYR A N 1
ATOM 2195 C CA . TYR A 1 276 ? -9.843 -9.682 -12.426 1.00 98.56 276 TYR A CA 1
ATOM 2196 C C . TYR A 1 276 ? -8.891 -9.078 -11.389 1.00 98.56 276 TYR A C 1
ATOM 2198 O O . TYR A 1 276 ? -8.186 -8.116 -11.695 1.00 98.56 276 TYR A O 1
ATOM 2206 N N . ILE A 1 277 ? -8.828 -9.655 -10.184 1.00 98.56 277 ILE A N 1
ATOM 2207 C CA . ILE A 1 277 ? -7.861 -9.255 -9.154 1.00 98.56 277 ILE A CA 1
ATOM 2208 C C . ILE A 1 277 ? -6.441 -9.494 -9.655 1.00 98.56 277 ILE A C 1
ATOM 2210 O O . ILE A 1 277 ? -5.613 -8.589 -9.558 1.00 98.56 277 ILE A O 1
ATOM 2214 N N . GLU A 1 278 ? -6.165 -10.678 -10.205 1.00 98.56 278 GLU A N 1
ATOM 2215 C CA . GLU A 1 278 ? -4.832 -11.032 -10.687 1.00 98.56 278 GLU A CA 1
ATOM 2216 C C . GLU A 1 278 ? -4.332 -10.034 -11.736 1.00 98.56 278 GLU A C 1
ATOM 2218 O O . GLU A 1 278 ? -3.237 -9.477 -11.622 1.00 98.56 278 GLU A O 1
ATOM 2223 N N . ASP A 1 279 ? -5.163 -9.757 -12.735 1.00 98.69 279 ASP A N 1
ATOM 2224 C CA . ASP A 1 279 ? -4.804 -8.887 -13.844 1.00 98.69 279 ASP A CA 1
ATOM 2225 C C . ASP A 1 279 ? -4.594 -7.438 -13.437 1.00 98.69 279 ASP A C 1
ATOM 2227 O O . ASP A 1 279 ? -3.660 -6.796 -13.925 1.00 98.69 279 ASP A O 1
ATOM 2231 N N . LEU A 1 280 ? -5.426 -6.911 -12.538 1.00 98.44 280 LEU A N 1
ATOM 2232 C CA . LEU A 1 280 ? -5.238 -5.554 -12.036 1.00 98.44 280 LEU A CA 1
ATOM 2233 C C . LEU A 1 280 ? -4.031 -5.460 -11.104 1.00 98.44 280 LEU A C 1
ATOM 2235 O O . LEU A 1 280 ? -3.255 -4.514 -11.233 1.00 98.44 280 LEU A O 1
ATOM 2239 N N . ALA A 1 281 ? -3.833 -6.439 -10.216 1.00 97.75 281 ALA A N 1
ATOM 2240 C CA . ALA A 1 281 ? -2.693 -6.480 -9.304 1.00 97.75 281 ALA A CA 1
ATOM 2241 C C . ALA A 1 281 ? -1.365 -6.493 -10.073 1.00 97.75 281 ALA A C 1
ATOM 2243 O O . ALA A 1 281 ? -0.472 -5.693 -9.786 1.00 97.75 281 ALA A O 1
ATOM 2244 N N . ILE A 1 282 ? -1.256 -7.351 -11.091 1.00 98.19 282 ILE A N 1
ATOM 2245 C CA . ILE A 1 282 ? -0.075 -7.428 -11.953 1.00 98.19 282 ILE A CA 1
ATOM 2246 C C . ILE A 1 282 ? 0.026 -6.177 -12.827 1.00 98.19 282 ILE A C 1
ATOM 2248 O O . ILE A 1 282 ? 1.053 -5.499 -12.830 1.00 98.19 282 ILE A O 1
ATOM 2252 N N . GLY A 1 283 ? -1.038 -5.845 -13.558 1.00 98.12 283 GLY A N 1
ATOM 2253 C CA . GLY A 1 283 ? -1.041 -4.761 -14.533 1.00 98.12 283 GLY A CA 1
ATOM 2254 C C . GLY A 1 283 ? -0.673 -3.415 -13.916 1.00 98.12 283 GLY A C 1
ATOM 2255 O O . GLY A 1 283 ? 0.221 -2.735 -14.419 1.00 98.12 283 GLY A O 1
ATOM 2256 N N . PHE A 1 284 ? -1.295 -3.042 -12.795 1.00 96.69 284 PHE A N 1
ATOM 2257 C CA . PHE A 1 284 ? -0.995 -1.776 -12.121 1.00 96.69 284 PHE A CA 1
ATOM 2258 C C . PHE A 1 284 ? 0.431 -1.742 -11.570 1.00 96.69 284 PHE A C 1
ATOM 2260 O O . PHE A 1 284 ? 1.095 -0.709 -11.677 1.00 96.69 284 PHE A O 1
ATOM 2267 N N . GLN A 1 285 ? 0.935 -2.860 -11.041 1.00 95.25 285 GLN A N 1
ATOM 2268 C CA . GLN A 1 285 ? 2.301 -2.914 -10.532 1.00 95.25 285 GLN A CA 1
ATOM 2269 C C . GLN A 1 285 ? 3.333 -2.756 -11.649 1.00 95.25 285 GLN A C 1
ATOM 2271 O O . GLN A 1 285 ? 4.284 -1.994 -11.491 1.00 95.25 285 GLN A O 1
ATOM 2276 N N . LEU A 1 286 ? 3.125 -3.394 -12.804 1.00 95.94 286 LEU A N 1
ATOM 2277 C CA . LEU A 1 286 ? 4.003 -3.224 -13.963 1.00 95.94 286 LEU A CA 1
ATOM 2278 C C . LEU A 1 286 ? 4.013 -1.769 -14.463 1.00 95.94 286 LEU A C 1
ATOM 2280 O O . LEU A 1 286 ? 5.078 -1.237 -14.779 1.00 95.94 286 LEU A O 1
ATOM 2284 N N . VAL A 1 287 ? 2.861 -1.084 -14.470 1.00 94.94 287 VAL A N 1
ATOM 2285 C CA . VAL A 1 287 ? 2.818 0.358 -14.777 1.00 94.94 287 VAL A CA 1
ATOM 2286 C C . VAL A 1 287 ? 3.592 1.170 -13.741 1.00 94.94 287 VAL A C 1
ATOM 2288 O O . VAL A 1 287 ? 4.300 2.099 -14.125 1.00 94.94 287 VAL A O 1
ATOM 2291 N N . ASN A 1 288 ? 3.489 0.843 -12.448 1.00 91.62 288 ASN A N 1
ATOM 2292 C CA . ASN A 1 288 ? 4.241 1.535 -11.400 1.00 91.62 288 ASN A CA 1
ATOM 2293 C C . ASN A 1 288 ? 5.758 1.367 -11.590 1.00 91.62 288 ASN A C 1
ATOM 2295 O O . ASN A 1 288 ? 6.463 2.374 -11.563 1.00 91.62 288 ASN A O 1
ATOM 2299 N N . LEU A 1 289 ? 6.237 0.155 -11.906 1.00 91.19 289 LEU A N 1
ATOM 2300 C CA . LEU A 1 289 ? 7.646 -0.089 -12.248 1.00 91.19 289 LEU A CA 1
ATOM 2301 C C . LEU A 1 289 ? 8.106 0.798 -13.415 1.00 91.19 289 LEU A C 1
ATOM 2303 O O . LEU A 1 289 ? 9.161 1.420 -13.356 1.00 91.19 289 LEU A O 1
ATOM 2307 N N . CYS A 1 290 ? 7.297 0.921 -14.471 1.00 90.88 290 CYS A N 1
ATOM 2308 C CA . CYS A 1 290 ? 7.615 1.807 -15.594 1.00 90.88 290 CYS A CA 1
ATOM 2309 C C . CYS A 1 290 ? 7.535 3.301 -15.228 1.00 90.88 290 CYS A C 1
ATOM 2311 O O . CYS A 1 290 ? 8.315 4.110 -15.731 1.00 90.88 290 CYS A O 1
ATOM 2313 N N . LYS A 1 291 ? 6.587 3.692 -14.372 1.00 87.81 291 LYS A N 1
ATOM 2314 C CA . LYS A 1 291 ? 6.370 5.081 -13.946 1.00 87.81 291 LYS A CA 1
ATOM 2315 C C . LYS A 1 291 ? 7.529 5.601 -13.097 1.00 87.81 291 LYS A C 1
ATOM 2317 O O . LYS A 1 291 ? 7.902 6.768 -13.243 1.00 87.81 291 LYS A O 1
ATOM 2322 N N . ASP A 1 292 ? 8.060 4.757 -12.219 1.00 86.56 292 ASP A N 1
ATOM 2323 C CA . ASP A 1 292 ? 9.078 5.123 -11.233 1.00 86.56 292 ASP A CA 1
ATOM 2324 C C . ASP A 1 292 ? 10.502 4.714 -11.636 1.00 86.56 292 ASP A C 1
ATOM 2326 O O . ASP A 1 292 ? 11.454 5.113 -10.971 1.00 86.56 292 ASP A O 1
ATOM 2330 N N . VAL A 1 293 ? 10.666 4.093 -12.814 1.00 85.56 293 VAL A N 1
ATOM 2331 C CA . VAL A 1 293 ? 11.952 3.601 -13.341 1.00 85.56 293 VAL A CA 1
ATOM 2332 C C . VAL A 1 293 ? 13.099 4.618 -13.284 1.00 85.56 293 VAL A C 1
ATOM 2334 O O . VAL A 1 293 ? 14.245 4.233 -13.102 1.00 85.56 293 VAL A O 1
ATOM 2337 N N . ILE A 1 294 ? 12.829 5.922 -13.416 1.00 79.62 294 ILE A N 1
ATOM 2338 C CA . ILE A 1 294 ? 13.865 6.967 -13.312 1.00 79.62 294 ILE A CA 1
ATOM 2339 C C . ILE A 1 294 ? 14.454 7.045 -11.904 1.00 79.62 294 ILE A C 1
ATOM 2341 O O . ILE A 1 294 ? 15.664 7.205 -11.751 1.00 79.62 294 ILE A O 1
ATOM 2345 N N . ASP A 1 295 ? 13.604 6.972 -10.885 1.00 80.62 295 ASP A N 1
ATOM 2346 C CA . ASP A 1 295 ? 14.061 7.001 -9.501 1.00 80.62 295 ASP A CA 1
ATOM 2347 C C . ASP A 1 295 ? 14.675 5.654 -9.113 1.00 80.62 295 ASP A C 1
ATOM 2349 O O . ASP A 1 295 ? 15.721 5.641 -8.467 1.00 80.62 295 ASP A O 1
ATOM 2353 N N . ASP A 1 296 ? 14.130 4.542 -9.614 1.00 83.19 296 ASP A N 1
ATOM 2354 C CA . ASP A 1 296 ? 14.694 3.206 -9.387 1.00 83.19 296 ASP A CA 1
ATOM 2355 C C . ASP A 1 296 ? 16.092 3.056 -10.001 1.00 83.19 296 ASP A C 1
ATOM 2357 O O . ASP A 1 296 ? 16.977 2.438 -9.408 1.00 83.19 296 ASP A O 1
ATOM 2361 N N . LEU A 1 297 ? 16.328 3.665 -11.169 1.00 77.94 297 LEU A N 1
ATOM 2362 C CA . LEU A 1 297 ? 17.652 3.739 -11.788 1.00 77.94 297 LEU A CA 1
ATOM 2363 C C . LEU A 1 297 ? 18.642 4.512 -10.913 1.00 77.94 297 LEU A C 1
ATOM 2365 O O . LEU A 1 297 ? 19.766 4.058 -10.715 1.00 77.94 297 LEU A O 1
ATOM 2369 N N . ARG A 1 298 ? 18.227 5.647 -10.335 1.00 74.25 298 ARG A N 1
ATOM 2370 C CA . ARG A 1 298 ? 19.067 6.428 -9.405 1.00 74.25 298 ARG A CA 1
ATOM 2371 C C . ARG A 1 298 ? 19.380 5.660 -8.122 1.00 74.25 298 ARG A C 1
ATOM 2373 O O . ARG A 1 298 ? 20.447 5.856 -7.550 1.00 74.25 298 ARG A O 1
ATOM 2380 N N . ALA A 1 299 ? 18.457 4.810 -7.682 1.00 75.38 299 ALA A N 1
ATOM 2381 C CA . ALA A 1 299 ? 18.603 3.970 -6.499 1.00 75.38 299 ALA A CA 1
ATOM 2382 C C . ALA A 1 299 ? 19.334 2.638 -6.768 1.00 75.38 299 ALA A C 1
ATOM 2384 O O . ALA A 1 299 ? 19.605 1.905 -5.821 1.00 75.38 299 ALA A O 1
ATOM 2385 N N . ASN A 1 300 ? 19.684 2.331 -8.026 1.00 72.81 300 ASN A N 1
ATOM 2386 C CA . ASN A 1 300 ? 20.261 1.050 -8.452 1.00 72.81 300 ASN A CA 1
ATOM 2387 C C . ASN A 1 300 ? 19.366 -0.171 -8.132 1.00 72.81 300 ASN A C 1
ATOM 2389 O O . ASN A 1 300 ? 19.865 -1.257 -7.836 1.00 72.81 300 ASN A O 1
ATOM 2393 N N . SER A 1 301 ? 18.044 0.009 -8.229 1.00 79.25 301 SER A N 1
ATOM 2394 C CA . SER A 1 301 ? 17.014 -0.980 -7.864 1.00 79.25 301 SER A CA 1
ATOM 2395 C C . SER A 1 301 ? 16.084 -1.329 -9.033 1.00 79.25 301 SER A C 1
ATOM 2397 O O . SER A 1 301 ? 14.924 -1.680 -8.839 1.00 79.25 301 SER A O 1
ATOM 2399 N N . ILE A 1 302 ? 16.561 -1.216 -10.277 1.00 84.00 302 ILE A N 1
ATOM 2400 C CA . ILE A 1 302 ? 15.726 -1.420 -11.467 1.00 84.00 302 ILE A CA 1
ATOM 2401 C C . ILE A 1 302 ? 15.191 -2.858 -11.584 1.00 84.00 302 ILE A C 1
ATOM 2403 O O . ILE A 1 302 ? 15.937 -3.826 -11.779 1.00 84.00 302 ILE A O 1
ATOM 2407 N N . LEU A 1 303 ? 13.860 -2.970 -11.583 1.00 87.25 303 LEU A N 1
ATOM 2408 C CA . LEU A 1 303 ? 13.137 -4.232 -11.744 1.00 87.25 303 LEU A CA 1
ATOM 2409 C C . LEU A 1 303 ? 12.601 -4.473 -13.166 1.00 87.25 303 LEU A C 1
ATOM 2411 O O . LEU A 1 303 ? 11.859 -5.418 -13.368 1.00 87.25 303 LEU A O 1
ATOM 2415 N N . ILE A 1 304 ? 12.976 -3.700 -14.188 1.00 89.19 304 ILE A N 1
ATOM 2416 C CA . ILE A 1 304 ? 12.547 -3.977 -15.576 1.00 89.19 304 ILE A CA 1
ATOM 2417 C C . ILE A 1 304 ? 13.207 -5.278 -16.095 1.00 89.19 304 ILE A C 1
ATOM 2419 O O . ILE A 1 304 ? 14.435 -5.305 -16.221 1.00 89.19 304 ILE A O 1
ATOM 2423 N N . PRO A 1 305 ? 12.453 -6.357 -16.409 1.00 87.81 305 PRO A N 1
ATOM 2424 C CA . PRO A 1 305 ? 13.015 -7.609 -16.924 1.00 87.81 305 PRO A CA 1
ATOM 2425 C C . PRO A 1 305 ? 13.873 -7.417 -18.169 1.00 87.81 305 PRO A C 1
ATOM 2427 O O . PRO A 1 305 ? 13.545 -6.615 -19.039 1.00 87.81 305 PRO A O 1
ATOM 2430 N N . GLY A 1 306 ? 14.949 -8.196 -18.277 1.00 83.31 306 GLY A N 1
ATOM 2431 C CA . GLY A 1 306 ? 15.865 -8.134 -19.419 1.00 83.31 306 GLY A CA 1
ATOM 2432 C C . GLY A 1 306 ? 16.874 -6.983 -19.371 1.00 83.31 306 GLY A C 1
ATOM 2433 O O . GLY A 1 306 ? 17.685 -6.873 -20.283 1.00 83.31 306 GLY A O 1
ATOM 2434 N N . ILE A 1 307 ? 16.858 -6.159 -18.317 1.00 84.94 307 ILE A N 1
ATOM 2435 C CA . ILE A 1 307 ? 17.885 -5.146 -18.053 1.00 84.94 307 ILE A CA 1
ATOM 2436 C C . ILE A 1 307 ? 18.749 -5.590 -16.882 1.00 84.94 307 ILE A C 1
ATOM 2438 O O . ILE A 1 307 ? 18.257 -5.723 -15.760 1.00 84.94 307 ILE A O 1
ATOM 2442 N N . ASP A 1 308 ? 20.036 -5.805 -17.137 1.00 81.31 308 ASP A N 1
ATOM 2443 C CA . ASP A 1 308 ? 21.018 -6.038 -16.081 1.00 81.31 308 ASP A CA 1
ATOM 2444 C C . ASP A 1 308 ? 21.307 -4.711 -15.352 1.00 81.31 308 ASP A C 1
ATOM 2446 O O . ASP A 1 308 ? 21.773 -3.766 -15.998 1.00 81.31 308 ASP A O 1
ATOM 2450 N N . PRO A 1 309 ? 21.040 -4.604 -14.033 1.00 78.00 309 PRO A N 1
ATOM 2451 C CA . PRO A 1 309 ? 21.324 -3.393 -13.271 1.00 78.00 309 PRO A CA 1
ATOM 2452 C C . PRO A 1 309 ? 22.789 -2.950 -13.356 1.00 78.00 309 PRO A C 1
ATOM 2454 O O . PRO A 1 309 ? 23.045 -1.752 -13.412 1.00 78.00 309 PRO A O 1
ATOM 2457 N N . GLU A 1 310 ? 23.750 -3.881 -13.406 1.00 79.25 310 GLU A N 1
ATOM 2458 C CA . GLU A 1 310 ? 25.175 -3.522 -13.475 1.00 79.25 310 GLU A CA 1
ATOM 2459 C C . GLU A 1 310 ? 25.532 -2.915 -14.840 1.00 79.25 310 GLU A C 1
ATOM 2461 O O . GLU A 1 310 ? 26.269 -1.931 -14.899 1.00 79.25 310 GLU A O 1
ATOM 2466 N N . SER A 1 311 ? 24.944 -3.429 -15.929 1.00 75.31 311 SER A N 1
ATOM 2467 C CA . SER A 1 311 ? 25.169 -2.919 -17.292 1.00 75.31 311 SER A CA 1
ATOM 2468 C C . SER A 1 311 ? 24.764 -1.451 -17.483 1.00 75.31 311 SER A C 1
ATOM 2470 O O . SER A 1 311 ? 25.367 -0.744 -18.287 1.00 75.31 311 SER A O 1
ATOM 2472 N N . VAL A 1 312 ? 23.774 -0.976 -16.721 1.00 74.62 312 VAL A N 1
ATOM 2473 C CA . VAL A 1 312 ? 23.262 0.402 -16.803 1.00 74.62 312 VAL A CA 1
ATOM 2474 C C . VAL A 1 312 ? 23.806 1.312 -15.698 1.00 74.62 312 VAL A C 1
ATOM 2476 O O . VAL A 1 312 ? 23.550 2.511 -15.708 1.00 74.62 312 VAL A O 1
ATOM 2479 N N . ARG A 1 313 ? 24.583 0.775 -14.751 1.00 72.56 313 ARG A N 1
ATOM 2480 C CA . ARG A 1 313 ? 25.013 1.480 -13.532 1.00 72.56 313 ARG A CA 1
ATOM 2481 C C . ARG A 1 313 ? 25.948 2.659 -13.784 1.00 72.56 313 ARG A C 1
ATOM 2483 O O . ARG A 1 313 ? 25.906 3.647 -13.057 1.00 72.56 313 ARG A O 1
ATOM 2490 N N . SER A 1 314 ? 26.821 2.540 -14.781 1.00 72.06 314 SER A N 1
ATOM 2491 C CA . SER A 1 314 ? 27.787 3.578 -15.161 1.00 72.06 314 SER A CA 1
ATOM 2492 C C . SER A 1 314 ? 27.219 4.594 -16.156 1.00 72.06 314 SER A C 1
ATOM 2494 O O . SER A 1 314 ? 27.875 5.591 -16.455 1.00 72.06 314 SER A O 1
ATOM 2496 N N . MET A 1 315 ? 26.015 4.351 -16.675 1.00 72.19 315 MET A N 1
ATOM 2497 C CA . MET A 1 315 ? 25.375 5.199 -17.670 1.00 72.19 315 MET A CA 1
ATOM 2498 C C . MET A 1 315 ? 24.657 6.373 -17.000 1.00 72.19 315 MET A C 1
ATOM 2500 O O . MET A 1 315 ? 24.075 6.243 -15.921 1.00 72.19 315 MET A O 1
ATOM 2504 N N . SER A 1 316 ? 24.645 7.534 -17.656 1.00 71.75 316 SER A N 1
ATOM 2505 C CA . SER A 1 316 ? 23.796 8.633 -17.200 1.00 71.75 316 SER A CA 1
ATOM 2506 C C . SER A 1 316 ? 22.317 8.277 -17.399 1.00 71.75 316 SER A C 1
ATOM 2508 O O . SER A 1 316 ? 21.966 7.502 -18.290 1.00 71.75 316 SER A O 1
ATOM 2510 N N . GLY A 1 317 ? 21.415 8.880 -16.616 1.00 68.25 317 GLY A N 1
ATOM 2511 C CA . GLY A 1 317 ? 19.976 8.641 -16.774 1.00 68.25 317 GLY A CA 1
ATOM 2512 C C . GLY A 1 317 ? 19.478 8.899 -18.203 1.00 68.25 317 GLY A C 1
ATOM 2513 O O . GLY A 1 317 ? 18.653 8.144 -18.701 1.00 68.25 317 GLY A O 1
ATOM 2514 N N . SER A 1 318 ? 20.014 9.905 -18.901 1.00 72.19 318 SER A N 1
ATOM 2515 C CA . SER A 1 318 ? 19.696 10.161 -20.314 1.00 72.19 318 SER A CA 1
ATOM 2516 C C . SER A 1 318 ? 20.161 9.044 -21.248 1.00 72.19 318 SER A C 1
ATOM 2518 O O . SER A 1 318 ? 19.428 8.693 -22.173 1.00 72.19 318 SER A O 1
ATOM 2520 N N . ASP A 1 319 ? 21.327 8.453 -20.993 1.00 77.31 319 ASP A N 1
ATOM 2521 C CA . ASP A 1 319 ? 21.877 7.391 -21.840 1.00 77.31 319 ASP A CA 1
ATOM 2522 C C . ASP A 1 319 ? 21.106 6.084 -21.659 1.00 77.31 319 ASP A C 1
ATOM 2524 O O . ASP A 1 319 ? 20.805 5.406 -22.640 1.00 77.31 319 ASP A O 1
ATOM 2528 N N . ILE A 1 320 ? 20.705 5.756 -20.424 1.00 75.06 320 ILE A N 1
ATOM 2529 C CA . ILE A 1 320 ? 19.876 4.573 -20.137 1.00 75.06 320 ILE A CA 1
ATOM 2530 C C . ILE A 1 320 ? 18.545 4.672 -20.886 1.00 75.06 320 ILE A C 1
ATOM 2532 O O . ILE A 1 320 ? 18.109 3.720 -21.529 1.00 75.06 320 ILE A O 1
ATOM 2536 N N . LEU A 1 321 ? 17.923 5.854 -20.876 1.00 76.25 321 LEU A N 1
ATOM 2537 C CA . LEU A 1 321 ? 16.673 6.113 -21.594 1.00 76.25 321 LEU A CA 1
ATOM 2538 C C . LEU A 1 321 ? 16.824 6.078 -23.118 1.00 76.25 321 LEU A C 1
ATOM 2540 O O . LEU A 1 321 ? 15.857 5.803 -23.839 1.00 76.25 321 LEU A O 1
ATOM 2544 N N . ALA A 1 322 ? 18.017 6.380 -23.626 1.00 80.62 322 ALA A N 1
ATOM 2545 C CA . ALA A 1 322 ? 18.340 6.284 -25.041 1.00 80.62 322 ALA A CA 1
ATOM 2546 C C . ALA A 1 322 ? 18.724 4.857 -25.469 1.00 80.62 322 ALA A C 1
ATOM 2548 O O . ALA A 1 322 ? 18.602 4.541 -26.654 1.00 80.62 322 ALA A O 1
ATOM 2549 N N . HIS A 1 323 ? 19.126 3.993 -24.530 1.00 82.75 323 HIS A N 1
ATOM 2550 C CA . HIS A 1 323 ? 19.639 2.660 -24.827 1.00 82.75 323 HIS A CA 1
ATOM 2551 C C . HIS A 1 323 ? 18.577 1.779 -25.522 1.00 82.75 323 HIS A C 1
ATOM 2553 O O . HIS A 1 323 ? 17.481 1.592 -24.977 1.00 82.75 323 HIS A O 1
ATOM 2559 N N . PRO A 1 324 ? 18.867 1.195 -26.704 1.00 85.50 324 PRO A N 1
ATOM 2560 C CA . PRO A 1 324 ? 17.895 0.406 -27.464 1.00 85.50 324 PRO A CA 1
ATOM 2561 C C . PRO A 1 324 ? 17.310 -0.774 -26.682 1.00 85.50 324 PRO A C 1
ATOM 2563 O O . PRO A 1 324 ? 16.096 -0.982 -26.708 1.00 85.50 324 PRO A O 1
ATOM 2566 N N . ASP A 1 325 ? 18.142 -1.506 -25.932 1.00 85.81 325 ASP A N 1
ATOM 2567 C CA . ASP A 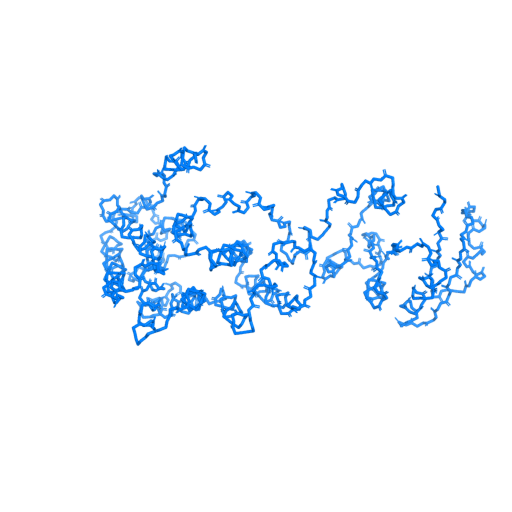1 325 ? 17.663 -2.636 -25.127 1.00 85.81 325 ASP A CA 1
ATOM 2568 C C . ASP A 1 325 ? 16.762 -2.200 -23.980 1.00 85.81 325 ASP A C 1
ATOM 2570 O O . ASP A 1 325 ? 15.740 -2.840 -23.736 1.00 85.81 325 ASP A O 1
ATOM 2574 N N . PHE A 1 326 ? 17.072 -1.071 -23.338 1.00 87.75 326 PHE A N 1
ATOM 2575 C CA . PHE A 1 326 ? 16.213 -0.501 -22.308 1.00 87.75 326 PHE A CA 1
ATOM 2576 C C . PHE A 1 326 ? 14.865 -0.094 -22.893 1.00 87.75 326 PHE A C 1
ATOM 2578 O O . PHE A 1 326 ? 13.827 -0.485 -22.368 1.00 87.75 326 PHE A O 1
ATOM 2585 N N . ARG A 1 327 ? 14.857 0.622 -24.024 1.00 87.12 327 ARG A N 1
ATOM 2586 C CA . ARG A 1 327 ? 13.614 1.017 -24.706 1.00 87.12 327 ARG A CA 1
ATOM 2587 C C . ARG A 1 327 ? 12.763 -0.187 -25.089 1.00 87.12 327 ARG A C 1
ATOM 2589 O O . ARG A 1 327 ? 11.548 -0.149 -24.907 1.00 87.12 327 ARG A O 1
ATOM 2596 N N . ARG A 1 328 ? 13.388 -1.248 -25.603 1.00 90.56 328 ARG A N 1
ATOM 2597 C CA . ARG A 1 328 ? 12.707 -2.496 -25.957 1.00 90.56 328 ARG A CA 1
ATOM 2598 C C . ARG A 1 328 ? 12.111 -3.169 -24.723 1.00 90.56 328 ARG A C 1
ATOM 2600 O O . ARG A 1 328 ? 10.911 -3.416 -24.704 1.00 90.56 328 ARG A O 1
ATOM 2607 N N . ALA A 1 329 ? 12.913 -3.403 -23.685 1.00 91.25 329 ALA A N 1
ATOM 2608 C CA . ALA A 1 329 ? 12.459 -4.030 -22.445 1.00 91.25 329 ALA A CA 1
ATOM 2609 C C . ALA A 1 329 ? 11.331 -3.229 -21.776 1.00 91.25 329 ALA A C 1
ATOM 2611 O O . ALA A 1 329 ? 10.298 -3.786 -21.410 1.00 91.25 329 ALA A O 1
ATOM 2612 N N . PHE A 1 330 ? 11.487 -1.907 -21.697 1.00 91.31 330 PHE A N 1
ATOM 2613 C CA . PHE A 1 330 ? 10.484 -0.992 -21.165 1.00 91.31 330 PHE A CA 1
ATOM 2614 C C . PHE A 1 330 ? 9.152 -1.083 -21.925 1.00 91.31 330 PHE A C 1
ATOM 2616 O O . PHE A 1 330 ? 8.095 -1.189 -21.302 1.00 91.31 330 PHE A O 1
ATOM 2623 N N . ARG A 1 331 ? 9.187 -1.101 -23.266 1.00 92.44 331 ARG A N 1
ATOM 2624 C CA . ARG A 1 331 ? 7.979 -1.269 -24.090 1.00 92.44 331 ARG A CA 1
ATOM 2625 C C . ARG A 1 331 ? 7.319 -2.626 -23.877 1.00 92.44 331 ARG A C 1
ATOM 2627 O O . ARG A 1 331 ? 6.107 -2.658 -23.703 1.00 92.44 331 ARG A O 1
ATOM 2634 N N . CYS A 1 332 ? 8.091 -3.708 -23.799 1.00 94.69 332 CYS A N 1
ATOM 2635 C CA . CYS A 1 332 ? 7.546 -5.037 -23.513 1.00 94.69 332 CYS A CA 1
ATOM 2636 C C . CYS A 1 332 ? 6.805 -5.080 -22.164 1.00 94.69 332 CYS A C 1
ATOM 2638 O O . CYS A 1 332 ? 5.744 -5.697 -22.061 1.00 94.69 332 CYS A O 1
ATOM 2640 N N . VAL A 1 333 ? 7.332 -4.414 -21.126 1.00 95.12 333 VAL A N 1
ATOM 2641 C CA . VAL A 1 333 ? 6.654 -4.321 -19.820 1.00 95.12 333 VAL A CA 1
ATOM 2642 C C . VAL A 1 333 ? 5.362 -3.509 -19.921 1.00 95.12 333 VAL A C 1
ATOM 2644 O O . VAL A 1 333 ? 4.338 -3.939 -19.390 1.00 95.12 333 VAL A O 1
ATOM 2647 N N . LEU A 1 334 ? 5.369 -2.379 -20.638 1.00 95.25 334 LEU A N 1
ATOM 2648 C CA . LEU A 1 334 ? 4.161 -1.575 -20.854 1.00 95.25 334 LEU A CA 1
ATOM 2649 C C . LEU A 1 334 ? 3.079 -2.319 -21.642 1.00 95.25 334 LEU A C 1
ATOM 2651 O O . LEU A 1 334 ? 1.910 -2.262 -21.264 1.00 95.25 334 LEU A O 1
ATOM 2655 N N . GLU A 1 335 ? 3.444 -3.020 -22.717 1.00 97.00 335 GLU A N 1
ATOM 2656 C CA . GLU A 1 335 ? 2.505 -3.830 -23.504 1.00 97.00 335 GLU A CA 1
ATOM 2657 C C . GLU A 1 335 ? 1.859 -4.907 -22.636 1.00 97.00 335 GLU A C 1
ATOM 2659 O O . GLU A 1 335 ? 0.638 -5.060 -22.629 1.00 97.00 335 GLU A O 1
ATOM 2664 N N . ARG A 1 336 ? 2.668 -5.603 -21.836 1.00 97.19 336 ARG A N 1
ATOM 2665 C CA . ARG A 1 336 ? 2.200 -6.623 -20.896 1.00 97.19 336 ARG A CA 1
ATOM 2666 C C . ARG A 1 336 ? 1.251 -6.044 -19.850 1.00 97.19 336 ARG A C 1
ATOM 2668 O O . ARG A 1 336 ? 0.184 -6.612 -19.621 1.00 97.19 336 ARG A O 1
ATOM 2675 N N . ALA A 1 337 ? 1.588 -4.892 -19.274 1.00 97.75 337 ALA A N 1
ATOM 2676 C CA . ALA A 1 337 ? 0.712 -4.178 -18.352 1.00 97.75 337 ALA A CA 1
ATOM 2677 C C . ALA A 1 337 ? -0.625 -3.802 -19.014 1.00 97.75 337 ALA A C 1
ATOM 2679 O O . ALA A 1 337 ? -1.691 -4.031 -18.440 1.00 97.75 337 ALA A O 1
ATOM 2680 N N . LYS A 1 338 ? -0.578 -3.288 -20.252 1.00 98.12 338 LYS A N 1
ATOM 2681 C CA . LYS A 1 338 ? -1.763 -2.919 -21.038 1.00 98.12 338 LYS A CA 1
ATOM 2682 C C . LYS A 1 338 ? -2.655 -4.124 -21.314 1.00 98.12 338 LYS A C 1
ATOM 2684 O O . LYS A 1 338 ? -3.860 -4.025 -21.114 1.00 98.12 338 LYS A O 1
ATOM 2689 N N . ILE A 1 339 ? -2.082 -5.258 -21.719 1.00 98.38 339 ILE A N 1
ATOM 2690 C CA . ILE A 1 339 ? -2.828 -6.498 -21.977 1.00 98.38 339 ILE A CA 1
ATOM 2691 C C . ILE A 1 339 ? -3.547 -6.970 -20.712 1.00 98.38 339 ILE A C 1
ATOM 2693 O O . ILE A 1 339 ? -4.746 -7.232 -20.771 1.00 98.38 339 ILE A O 1
ATOM 2697 N N . ARG A 1 340 ? -2.851 -7.025 -19.568 1.00 98.44 340 ARG A N 1
ATOM 2698 C CA . ARG A 1 340 ? -3.444 -7.413 -18.277 1.00 98.44 340 ARG A CA 1
ATOM 2699 C C . ARG A 1 340 ? -4.623 -6.502 -17.915 1.00 98.44 340 ARG A C 1
ATOM 2701 O O . ARG A 1 340 ? -5.728 -6.978 -17.680 1.00 98.44 340 ARG A O 1
ATOM 2708 N N . ILE A 1 341 ? -4.430 -5.184 -17.974 1.00 98.50 341 ILE A N 1
ATOM 2709 C CA . ILE A 1 341 ? -5.474 -4.208 -17.622 1.00 98.50 341 ILE A CA 1
ATOM 2710 C C . ILE A 1 341 ? -6.667 -4.268 -18.587 1.00 98.50 341 ILE A C 1
ATOM 2712 O O . ILE A 1 341 ? -7.814 -4.204 -18.147 1.00 98.50 341 ILE A O 1
ATOM 2716 N N . LEU A 1 342 ? -6.426 -4.405 -19.895 1.00 98.44 342 LEU A N 1
ATOM 2717 C CA . LEU A 1 342 ? -7.499 -4.546 -20.882 1.00 98.44 342 LEU A CA 1
ATOM 2718 C C . LEU A 1 342 ? -8.262 -5.860 -20.709 1.00 98.44 342 LEU A C 1
ATOM 2720 O O . LEU A 1 342 ? -9.481 -5.859 -20.850 1.00 98.44 342 LEU A O 1
ATOM 2724 N N . ARG A 1 343 ? -7.580 -6.955 -20.355 1.00 98.19 343 ARG A N 1
ATOM 2725 C CA . ARG A 1 343 ? -8.234 -8.224 -20.031 1.00 98.19 343 ARG A CA 1
ATOM 2726 C C . ARG A 1 343 ? -9.164 -8.058 -18.834 1.00 98.19 343 ARG A C 1
ATOM 2728 O O . ARG A 1 343 ? -10.350 -8.339 -18.973 1.00 98.19 343 ARG A O 1
ATOM 2735 N N . ALA A 1 344 ? -8.677 -7.488 -17.729 1.00 98.12 344 ALA A N 1
ATOM 2736 C CA . ALA A 1 344 ? -9.508 -7.180 -16.565 1.00 98.12 344 ALA A CA 1
A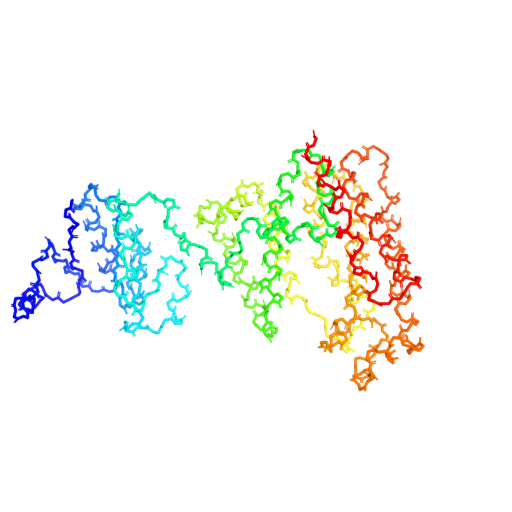TOM 2737 C C . ALA A 1 344 ? -10.715 -6.305 -16.926 1.00 98.12 344 ALA A C 1
ATOM 2739 O O . ALA A 1 344 ? -11.836 -6.609 -16.533 1.00 98.12 344 ALA A O 1
ATOM 2740 N N . ARG A 1 345 ? -10.513 -5.244 -17.716 1.00 97.56 345 ARG A N 1
ATOM 2741 C CA . ARG A 1 345 ? -11.576 -4.309 -18.126 1.00 97.56 345 ARG A CA 1
ATOM 2742 C C . ARG A 1 345 ? -12.773 -5.000 -18.788 1.00 97.56 345 ARG A C 1
ATOM 2744 O O . ARG A 1 345 ? -13.886 -4.497 -18.665 1.00 97.56 345 ARG A O 1
ATOM 2751 N N . LEU A 1 346 ? -12.539 -6.102 -19.498 1.00 96.81 346 LEU A N 1
ATOM 2752 C CA . LEU A 1 346 ? -13.555 -6.822 -20.266 1.00 96.81 346 LEU A CA 1
ATOM 2753 C C . LEU A 1 346 ? -14.277 -7.919 -19.466 1.00 96.81 346 LEU A C 1
ATOM 2755 O O . LEU A 1 346 ? -15.258 -8.456 -19.970 1.00 96.81 346 LEU A O 1
ATOM 2759 N N . LEU A 1 347 ? -13.807 -8.270 -18.261 1.00 97.19 347 LEU A N 1
ATOM 2760 C CA . LEU A 1 347 ? -14.381 -9.375 -17.482 1.00 97.19 347 LEU A CA 1
ATOM 2761 C C . LEU A 1 347 ? -15.765 -9.057 -16.884 1.00 97.19 347 LEU A C 1
ATOM 2763 O O . LEU A 1 347 ? -16.667 -9.877 -17.057 1.00 97.19 347 LEU A O 1
ATOM 2767 N N . PRO A 1 348 ? -15.982 -7.924 -16.181 1.00 97.00 348 PRO A N 1
ATOM 2768 C CA . PRO A 1 348 ? -17.266 -7.666 -15.540 1.00 97.00 348 PRO A CA 1
ATOM 2769 C C . PRO A 1 348 ? -18.316 -7.208 -16.555 1.00 97.00 348 PRO A C 1
ATOM 2771 O O . PRO A 1 348 ? -18.075 -6.266 -17.316 1.00 97.00 348 PRO A O 1
ATOM 2774 N N . GLY A 1 349 ? -19.508 -7.805 -16.498 1.00 92.56 349 GLY A N 1
ATOM 2775 C CA . GLY A 1 349 ? -20.681 -7.324 -17.223 1.00 92.56 349 GLY A CA 1
ATOM 2776 C C . GLY A 1 349 ? -21.187 -5.962 -16.721 1.00 92.56 349 GLY A C 1
ATOM 2777 O O . GLY A 1 349 ? -20.730 -5.425 -15.703 1.00 92.56 349 GLY A O 1
ATOM 2778 N N . ASN A 1 350 ? -22.139 -5.379 -17.454 1.00 92.81 350 ASN A N 1
ATOM 2779 C CA . ASN A 1 350 ? -22.696 -4.050 -17.157 1.00 92.81 350 ASN A CA 1
ATOM 2780 C C . ASN A 1 350 ? -23.508 -4.028 -15.849 1.00 92.81 350 ASN A C 1
ATOM 2782 O O . ASN A 1 350 ? -23.690 -2.974 -15.243 1.00 92.81 350 ASN A O 1
ATOM 2786 N N . GLU A 1 351 ? -23.969 -5.184 -15.377 1.00 94.81 351 GLU A N 1
ATOM 2787 C CA . GLU A 1 351 ? -24.662 -5.352 -14.102 1.00 94.81 351 GLU A CA 1
ATOM 2788 C C . GLU A 1 351 ? -23.812 -4.944 -12.886 1.00 94.81 351 GLU A C 1
ATOM 2790 O O . GLU A 1 351 ? -24.378 -4.596 -11.855 1.00 94.81 351 GLU A O 1
ATOM 2795 N N . PHE A 1 352 ? -22.479 -4.897 -13.024 1.00 94.88 352 PHE A N 1
ATOM 2796 C CA . PHE A 1 352 ? -21.544 -4.454 -11.981 1.00 94.88 352 PHE A CA 1
ATOM 2797 C C . PHE A 1 352 ? -21.067 -2.999 -12.153 1.00 94.88 352 PHE A C 1
ATOM 2799 O O . PHE A 1 352 ? -20.168 -2.549 -11.435 1.00 94.88 352 PHE A O 1
ATOM 2806 N N . ASP A 1 353 ? -21.613 -2.242 -13.115 1.00 90.00 353 ASP A N 1
ATOM 2807 C CA . ASP A 1 353 ? -21.171 -0.872 -13.424 1.00 90.00 353 ASP A CA 1
ATOM 2808 C C . ASP A 1 353 ? -21.234 0.058 -12.216 1.00 90.00 353 ASP A C 1
ATOM 2810 O O . ASP A 1 353 ? -20.382 0.934 -12.051 1.00 90.00 353 ASP A O 1
ATOM 2814 N N . LYS A 1 354 ? -22.245 -0.123 -11.367 1.00 88.94 354 LYS A N 1
ATOM 2815 C CA . LYS A 1 354 ? -22.480 0.722 -10.200 1.00 88.94 354 LYS A CA 1
ATOM 2816 C C . LYS A 1 354 ? -21.447 0.457 -9.106 1.00 88.94 354 LYS A C 1
ATOM 2818 O O . LYS A 1 354 ? -20.874 1.406 -8.569 1.00 88.94 354 LYS A O 1
ATOM 2823 N N . GLU A 1 355 ? -21.209 -0.808 -8.783 1.00 93.06 355 GLU A N 1
ATOM 2824 C CA . GLU A 1 355 ? -20.290 -1.267 -7.742 1.00 93.06 355 GLU A CA 1
ATOM 2825 C C . GLU A 1 355 ? -18.842 -0.990 -8.156 1.00 93.06 355 GLU A C 1
ATOM 2827 O O . GLU A 1 355 ? -18.060 -0.426 -7.387 1.00 93.06 355 GLU A O 1
ATOM 2832 N N . LEU A 1 356 ? -18.501 -1.309 -9.408 1.00 95.06 356 LEU A N 1
ATOM 2833 C CA . LEU A 1 356 ? -17.144 -1.208 -9.937 1.00 95.06 356 LEU A CA 1
ATOM 2834 C C . LEU A 1 356 ? -16.819 0.150 -10.554 1.00 95.06 356 LEU A C 1
ATOM 2836 O O . LEU A 1 356 ? -15.700 0.322 -11.033 1.00 95.06 356 LEU A O 1
ATOM 2840 N N . ARG A 1 357 ? -17.728 1.135 -10.531 1.00 91.19 357 ARG A N 1
ATOM 2841 C CA . ARG A 1 357 ? -17.510 2.455 -11.153 1.00 91.19 357 ARG A CA 1
ATOM 2842 C C . ARG A 1 357 ? -16.161 3.073 -10.784 1.00 91.19 357 ARG A C 1
ATOM 2844 O O . ARG A 1 357 ? -15.453 3.577 -11.654 1.00 91.19 357 ARG A O 1
ATOM 2851 N N . GLY A 1 358 ? -15.801 3.015 -9.500 1.00 88.75 358 GLY A N 1
ATOM 2852 C CA . GLY A 1 358 ? -14.502 3.481 -9.015 1.00 88.75 358 GLY A CA 1
ATOM 2853 C C . GLY A 1 358 ? -13.338 2.704 -9.627 1.00 88.75 358 GLY A C 1
ATOM 2854 O O . GLY A 1 358 ? -12.417 3.318 -10.161 1.00 88.75 358 GLY A O 1
ATOM 2855 N N . VAL A 1 359 ? -13.406 1.368 -9.644 1.00 94.69 359 VAL A N 1
ATOM 2856 C CA . VAL A 1 359 ? -12.361 0.519 -10.240 1.00 94.69 359 VAL A CA 1
ATOM 2857 C C . VAL A 1 359 ? -12.233 0.768 -11.745 1.00 94.69 359 VAL A C 1
ATOM 2859 O O . VAL A 1 359 ? -11.119 0.905 -12.237 1.00 94.69 359 VAL A O 1
ATOM 2862 N N . LYS A 1 360 ? -13.348 0.917 -12.471 1.00 94.00 360 LYS A N 1
ATOM 2863 C CA . LYS A 1 360 ? -13.350 1.223 -13.911 1.00 94.00 360 LYS A CA 1
ATOM 2864 C C . LYS A 1 360 ? -12.659 2.556 -14.205 1.00 94.00 360 LYS A C 1
ATOM 2866 O O . LYS A 1 360 ? -11.824 2.626 -15.098 1.00 94.00 360 LYS A O 1
ATOM 2871 N N . VAL A 1 361 ? -12.916 3.599 -13.412 1.00 88.38 361 VAL A N 1
ATOM 2872 C CA . VAL A 1 361 ? -12.183 4.873 -13.549 1.00 88.38 361 VAL A CA 1
ATOM 2873 C C . VAL A 1 361 ? -10.701 4.716 -13.206 1.00 88.38 361 VAL A C 1
ATOM 2875 O O . VAL A 1 361 ? -9.855 5.331 -13.852 1.00 88.38 361 VAL A O 1
ATOM 2878 N N . TRP A 1 362 ? -10.367 3.870 -12.232 1.00 92.81 362 TRP A N 1
ATOM 2879 C CA . TRP A 1 362 ? -8.974 3.584 -11.896 1.00 92.81 362 TRP A CA 1
ATOM 2880 C C . TRP A 1 362 ? -8.232 2.888 -13.045 1.00 92.81 362 TRP A C 1
ATOM 2882 O O . TRP A 1 362 ? -7.111 3.275 -13.370 1.00 92.81 362 TRP A O 1
ATOM 2892 N N . ILE A 1 363 ? -8.889 1.929 -13.705 1.00 95.75 363 ILE A N 1
ATOM 2893 C CA . ILE A 1 363 ? -8.413 1.267 -14.926 1.00 95.75 363 ILE A CA 1
ATOM 2894 C C . ILE A 1 363 ? -8.112 2.297 -16.015 1.00 95.75 363 ILE A C 1
ATOM 2896 O O . ILE A 1 363 ? -7.000 2.307 -16.543 1.00 95.75 363 ILE A O 1
ATOM 2900 N N . GLU A 1 364 ? -9.050 3.203 -16.313 1.00 92.00 364 GLU A N 1
ATOM 2901 C CA . GLU A 1 364 ? -8.826 4.227 -17.342 1.00 92.00 364 GLU A CA 1
ATOM 2902 C C . GLU A 1 364 ? -7.644 5.140 -16.991 1.00 92.00 364 GLU A C 1
ATOM 2904 O O . GLU A 1 364 ? -6.856 5.491 -17.865 1.00 92.00 364 GLU A O 1
ATOM 2909 N N . PHE A 1 365 ? -7.444 5.475 -15.713 1.00 87.50 365 PHE A N 1
ATOM 2910 C CA . PHE A 1 365 ? -6.273 6.254 -15.302 1.00 87.50 365 PHE A CA 1
ATOM 2911 C C . PHE A 1 365 ? -4.961 5.528 -15.574 1.00 87.50 365 PHE A C 1
ATOM 2913 O O . PHE A 1 365 ? -4.017 6.143 -16.069 1.00 87.50 365 PHE A O 1
ATOM 2920 N N . TYR A 1 366 ? -4.891 4.232 -15.280 1.00 93.06 366 TYR A N 1
ATOM 2921 C CA . TYR A 1 366 ? -3.700 3.442 -15.572 1.00 93.06 366 TYR A CA 1
ATOM 2922 C C . TYR A 1 366 ? -3.465 3.281 -17.079 1.00 93.06 366 TYR A C 1
ATOM 2924 O O . TYR A 1 366 ? -2.322 3.394 -17.520 1.00 93.06 366 TYR A O 1
ATOM 2932 N N . LEU A 1 367 ? -4.521 3.121 -17.885 1.00 93.25 367 LEU A N 1
ATOM 2933 C CA . LEU A 1 367 ? -4.414 3.118 -19.350 1.00 93.25 367 LEU A CA 1
ATOM 2934 C C . LEU A 1 367 ? -3.891 4.460 -19.888 1.00 93.25 367 LEU A C 1
ATOM 2936 O O . LEU A 1 367 ? -2.987 4.476 -20.719 1.00 93.25 367 LEU A O 1
ATOM 2940 N N . MET A 1 368 ? -4.363 5.587 -19.347 1.00 89.69 368 MET A N 1
ATOM 2941 C CA . MET A 1 368 ? -3.843 6.914 -19.700 1.00 89.69 368 MET A CA 1
ATOM 2942 C C . MET A 1 368 ? -2.363 7.087 -19.323 1.00 89.69 368 MET A C 1
ATOM 2944 O O . MET A 1 368 ? -1.613 7.734 -20.055 1.00 89.69 368 MET A O 1
ATOM 2948 N N . ILE A 1 369 ? -1.930 6.540 -18.180 1.00 88.56 369 ILE A N 1
ATOM 2949 C CA . ILE A 1 369 ? -0.513 6.550 -17.781 1.00 88.56 369 ILE A CA 1
ATOM 2950 C C . ILE A 1 369 ? 0.313 5.723 -18.768 1.00 88.56 369 ILE A C 1
ATOM 2952 O O . ILE A 1 369 ? 1.380 6.179 -19.175 1.00 88.56 369 ILE A O 1
ATOM 2956 N N . ILE A 1 370 ? -0.179 4.552 -19.184 1.00 92.25 370 ILE A N 1
ATOM 2957 C CA . ILE A 1 370 ? 0.485 3.727 -20.200 1.00 92.25 370 ILE A CA 1
ATOM 2958 C C . ILE A 1 370 ? 0.649 4.506 -21.501 1.00 92.25 370 ILE A C 1
ATOM 2960 O O . ILE A 1 370 ? 1.760 4.566 -22.019 1.00 92.25 370 ILE A O 1
ATOM 2964 N N . ASP A 1 371 ? -0.410 5.138 -22.008 1.00 89.12 371 ASP A N 1
ATOM 2965 C CA . ASP A 1 371 ? -0.340 5.875 -23.272 1.00 89.12 371 ASP A CA 1
ATOM 2966 C C . ASP A 1 371 ? 0.659 7.045 -23.188 1.00 89.12 371 ASP A C 1
ATOM 2968 O O . ASP A 1 371 ? 1.427 7.274 -24.123 1.00 89.12 371 ASP A O 1
ATOM 2972 N N . ARG A 1 372 ? 0.746 7.729 -22.038 1.00 86.38 372 ARG A N 1
ATOM 2973 C CA . ARG A 1 372 ? 1.792 8.738 -21.795 1.00 86.38 372 ARG A CA 1
ATOM 2974 C C . ARG A 1 372 ? 3.193 8.152 -21.774 1.00 86.38 372 ARG A C 1
ATOM 2976 O O . ARG A 1 372 ? 4.081 8.681 -22.428 1.00 86.38 372 ARG A O 1
ATOM 2983 N N . LEU A 1 373 ? 3.405 7.071 -21.028 1.00 87.81 373 LEU A N 1
ATOM 2984 C CA . LEU A 1 373 ? 4.708 6.409 -20.963 1.00 87.81 373 LEU A CA 1
ATOM 2985 C C . LEU A 1 373 ? 5.126 5.853 -22.332 1.00 87.81 373 LEU A C 1
ATOM 2987 O O . LEU A 1 373 ? 6.316 5.795 -22.629 1.00 87.81 373 LEU A O 1
ATOM 2991 N N . TRP A 1 374 ? 4.159 5.479 -23.171 1.00 87.81 374 TRP A N 1
ATOM 2992 C CA . TRP A 1 374 ? 4.387 5.016 -24.535 1.00 87.81 374 TRP A CA 1
ATOM 2993 C C . TRP A 1 374 ? 4.835 6.138 -25.477 1.00 87.81 374 TRP A C 1
ATOM 2995 O O . TRP A 1 374 ? 5.783 5.953 -26.242 1.00 87.81 374 TRP A O 1
ATOM 3005 N N . LEU A 1 375 ? 4.156 7.289 -25.426 1.00 82.75 375 LEU A N 1
ATOM 3006 C CA . LEU A 1 375 ? 4.409 8.436 -26.304 1.00 82.75 375 LEU A CA 1
ATOM 3007 C C . LEU A 1 375 ? 5.621 9.261 -25.859 1.00 82.75 375 LEU A C 1
ATOM 3009 O O . LEU A 1 375 ? 6.506 9.546 -26.663 1.00 82.75 375 LEU A O 1
ATOM 3013 N N . ASP A 1 376 ? 5.665 9.615 -24.577 1.00 80.44 376 ASP A N 1
ATOM 3014 C CA . ASP A 1 376 ? 6.615 10.580 -24.015 1.00 80.44 376 ASP A CA 1
ATOM 3015 C C . ASP A 1 376 ? 7.829 9.892 -23.361 1.00 80.44 376 ASP A C 1
ATOM 3017 O O . ASP A 1 376 ? 8.828 10.533 -23.025 1.00 80.44 376 ASP A O 1
ATOM 3021 N N . GLY A 1 377 ? 7.754 8.575 -23.154 1.00 76.88 377 GLY A N 1
ATOM 3022 C CA . GLY A 1 377 ? 8.794 7.793 -22.499 1.00 76.88 377 GLY A CA 1
ATOM 3023 C C . GLY A 1 377 ? 8.828 7.939 -20.967 1.00 76.88 377 GLY A C 1
ATOM 3024 O O . GLY A 1 377 ? 7.941 8.535 -20.343 1.00 76.88 377 GLY A O 1
ATOM 3025 N N . PRO A 1 378 ? 9.860 7.373 -20.318 1.00 75.00 378 PRO A N 1
ATOM 3026 C CA . PRO A 1 378 ? 9.980 7.361 -18.862 1.00 75.00 378 PRO A CA 1
ATOM 3027 C C . PRO A 1 378 ? 10.069 8.764 -18.245 1.00 75.00 378 PRO A C 1
ATOM 3029 O O . PRO A 1 378 ? 10.572 9.701 -18.856 1.00 75.00 378 PRO A O 1
ATOM 3032 N N . GLY A 1 379 ? 9.571 8.918 -17.014 1.00 66.12 379 GLY A N 1
ATOM 3033 C CA . GLY A 1 379 ? 9.516 10.207 -16.305 1.00 66.12 379 GLY A CA 1
ATOM 3034 C C . GLY A 1 379 ? 8.263 11.051 -16.590 1.00 66.12 379 GLY A C 1
ATOM 3035 O O . GLY A 1 379 ? 7.899 11.891 -15.766 1.00 66.12 379 GLY A O 1
ATOM 3036 N N . HIS A 1 380 ? 7.532 10.771 -17.673 1.00 63.47 380 HIS A N 1
ATOM 3037 C CA . HIS A 1 380 ? 6.294 11.476 -18.048 1.00 63.47 380 HIS A CA 1
ATOM 3038 C C . HIS A 1 380 ? 5.006 10.806 -17.536 1.00 63.47 380 HIS A C 1
ATOM 3040 O O . HIS A 1 380 ? 3.914 11.365 -17.656 1.00 63.47 380 HIS A O 1
ATOM 3046 N N . GLY A 1 381 ? 5.132 9.644 -16.883 1.00 55.12 381 GLY A N 1
ATOM 3047 C CA . GLY A 1 381 ? 4.040 8.984 -16.157 1.00 55.12 381 GLY A CA 1
ATOM 3048 C C . GLY A 1 381 ? 3.734 9.615 -14.796 1.00 55.12 381 GLY A C 1
ATOM 3049 O O . GLY A 1 381 ? 2.731 9.275 -14.167 1.00 55.12 381 GLY A O 1
ATOM 3050 N N . ARG A 1 382 ? 4.576 10.548 -14.318 1.00 57.88 382 ARG A N 1
ATOM 3051 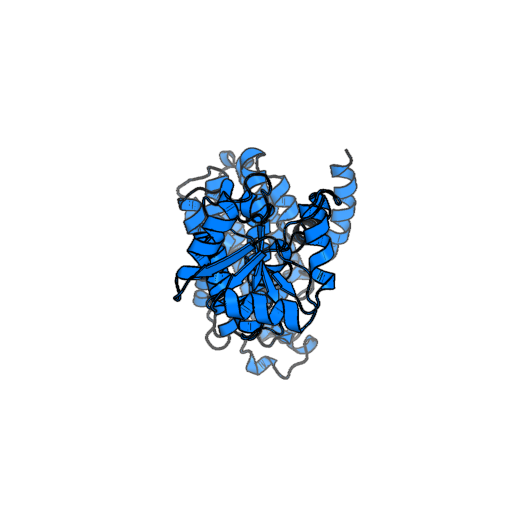C CA . ARG A 1 382 ? 4.301 11.287 -13.086 1.00 57.88 382 ARG A CA 1
ATOM 3052 C C . ARG A 1 382 ? 3.296 12.393 -13.338 1.00 57.88 382 ARG A C 1
ATOM 3054 O O . ARG A 1 382 ? 3.367 13.192 -14.264 1.00 57.88 382 ARG A O 1
ATOM 3061 N N . ILE A 1 383 ? 2.344 12.416 -12.431 1.00 49.69 383 ILE A N 1
ATOM 3062 C CA . ILE A 1 383 ? 1.023 13.024 -12.465 1.00 49.69 383 ILE A CA 1
ATOM 3063 C C . ILE A 1 383 ? 1.078 14.576 -12.354 1.00 49.69 383 ILE A C 1
ATOM 3065 O O . ILE A 1 383 ? 0.289 15.215 -11.672 1.00 49.69 383 ILE A O 1
ATOM 3069 N N . GLY A 1 384 ? 1.963 15.254 -13.096 1.00 46.19 384 GLY A N 1
ATOM 3070 C CA . GLY A 1 384 ? 2.007 16.725 -13.180 1.00 46.19 384 GLY A CA 1
ATOM 3071 C C . GLY A 1 384 ? 0.716 17.355 -13.732 1.00 46.19 384 GLY A C 1
ATOM 3072 O O . GLY A 1 384 ? 0.371 18.487 -13.391 1.00 46.19 384 GLY A O 1
ATOM 3073 N N . PHE A 1 385 ? -0.051 16.599 -14.524 1.00 43.31 385 PHE A N 1
ATOM 3074 C CA . PHE A 1 385 ? -1.369 16.995 -15.036 1.00 43.31 385 PHE A CA 1
ATOM 3075 C C . PHE A 1 385 ? -2.427 17.141 -13.926 1.00 43.31 385 PHE A C 1
ATOM 3077 O O . PHE A 1 385 ? -3.330 17.970 -14.013 1.00 43.31 385 PHE A O 1
ATOM 3084 N N . TRP A 1 386 ? -2.289 16.411 -12.822 1.00 46.50 386 TRP A N 1
ATOM 3085 C CA . TRP A 1 386 ? -3.344 16.294 -11.816 1.00 46.50 386 TRP A CA 1
ATOM 3086 C C . TRP A 1 386 ? -3.260 17.361 -10.733 1.00 46.50 386 TRP A C 1
ATOM 3088 O O . TRP A 1 386 ? -4.277 17.695 -10.134 1.00 46.50 386 TRP A O 1
ATOM 3098 N N . LYS A 1 387 ? -2.115 18.050 -10.610 1.00 42.41 387 LYS A N 1
ATOM 3099 C CA . LYS A 1 387 ? -2.071 19.372 -9.962 1.00 42.41 387 LYS A CA 1
ATOM 3100 C C . LYS A 1 387 ? -3.048 20.366 -10.617 1.00 42.41 387 LYS A C 1
ATOM 3102 O O . LYS A 1 387 ? -3.491 21.295 -9.944 1.00 42.41 387 LYS A O 1
ATOM 3107 N N . ARG A 1 388 ? -3.407 20.190 -11.904 1.00 41.69 388 ARG A N 1
ATOM 3108 C CA . ARG A 1 388 ? -4.430 21.007 -12.595 1.00 41.69 388 ARG A CA 1
ATOM 3109 C C . ARG A 1 388 ? -5.849 20.462 -12.407 1.00 41.69 388 ARG A C 1
ATOM 3111 O O . ARG A 1 388 ? -6.745 21.259 -12.159 1.00 41.69 388 ARG A O 1
ATOM 3118 N N . LEU A 1 389 ? -6.065 19.143 -12.423 1.00 40.22 389 LEU A N 1
ATOM 3119 C CA . LEU A 1 389 ? -7.382 18.554 -12.108 1.00 40.22 389 LEU A CA 1
ATOM 3120 C C . LEU A 1 389 ? -7.784 18.725 -10.634 1.00 40.22 389 LEU A C 1
ATOM 3122 O O . LEU A 1 389 ? -8.954 18.952 -10.356 1.00 40.22 389 LEU A O 1
ATOM 3126 N N . GLY A 1 390 ? -6.832 18.749 -9.697 1.00 39.97 390 GLY A N 1
ATOM 3127 C CA . GLY A 1 390 ? -7.074 19.105 -8.294 1.00 39.97 390 GLY A CA 1
ATOM 3128 C C . GLY A 1 390 ? -7.574 20.546 -8.096 1.00 39.97 390 GLY A C 1
ATOM 3129 O O . GLY A 1 390 ? -8.241 20.847 -7.106 1.00 39.97 390 GLY A O 1
ATOM 3130 N N . LYS A 1 391 ? -7.303 21.450 -9.053 1.00 38.19 391 LYS A N 1
ATOM 3131 C CA . LYS A 1 391 ? -7.938 22.780 -9.098 1.00 38.19 391 LYS A CA 1
ATOM 3132 C C . LYS A 1 391 ? -9.387 22.699 -9.592 1.00 38.19 391 LYS A C 1
ATOM 3134 O O . LYS A 1 391 ? -10.226 23.424 -9.074 1.00 38.19 391 LYS A O 1
ATOM 3139 N N . LEU A 1 392 ? -9.689 21.797 -10.530 1.00 33.94 392 LEU A N 1
ATOM 3140 C CA . LEU A 1 392 ? -11.051 21.548 -11.025 1.00 33.94 392 LEU A CA 1
ATOM 3141 C C . LEU A 1 392 ? -11.921 20.813 -9.989 1.00 33.94 392 LEU A C 1
ATOM 3143 O O . LEU A 1 392 ? -13.089 21.153 -9.829 1.00 33.94 392 LEU A O 1
ATOM 3147 N N . SER A 1 393 ? -11.353 19.891 -9.202 1.00 38.75 393 SER A N 1
ATOM 3148 C CA . SER A 1 393 ? -12.067 19.226 -8.102 1.00 38.75 393 SER A CA 1
ATOM 3149 C C . SER A 1 393 ? -12.434 20.181 -6.964 1.00 38.75 393 SER A C 1
ATOM 3151 O O . SER A 1 393 ? -13.361 19.903 -6.215 1.00 38.75 393 SER A O 1
ATOM 3153 N N . LYS A 1 394 ? -11.737 21.319 -6.831 1.00 33.06 394 LYS A N 1
ATOM 3154 C CA . LYS A 1 394 ? -12.082 22.360 -5.855 1.00 33.06 394 LYS A CA 1
ATOM 3155 C C . LYS A 1 394 ? -13.459 22.972 -6.157 1.00 33.06 394 LYS A C 1
ATOM 3157 O O . LYS A 1 394 ? -14.270 23.114 -5.255 1.00 33.06 394 LYS A O 1
ATOM 3162 N N . ALA A 1 395 ? -13.756 23.203 -7.437 1.00 30.11 395 ALA A N 1
ATOM 3163 C CA . ALA A 1 395 ? -15.034 23.752 -7.895 1.00 30.11 395 ALA A CA 1
ATOM 3164 C C . ALA A 1 395 ? -16.204 22.746 -7.855 1.00 30.11 395 ALA A C 1
ATOM 3166 O O . ALA A 1 395 ? -17.358 23.160 -7.834 1.00 30.11 395 ALA A O 1
ATOM 3167 N N . ALA A 1 396 ? -15.914 21.440 -7.854 1.00 30.11 396 ALA A N 1
ATOM 3168 C CA . ALA A 1 396 ? -16.920 20.374 -7.793 1.00 30.11 396 ALA A CA 1
ATOM 3169 C C . ALA A 1 396 ? -17.229 19.888 -6.363 1.00 30.11 396 ALA A C 1
ATOM 3171 O O . ALA A 1 396 ? -18.171 19.131 -6.184 1.00 30.11 396 ALA A O 1
ATOM 3172 N N . ILE A 1 397 ? -16.413 20.276 -5.374 1.00 33.22 397 ILE A N 1
ATOM 3173 C CA . ILE A 1 397 ? -16.600 19.952 -3.947 1.00 33.22 397 ILE A CA 1
ATOM 3174 C C . ILE A 1 397 ? -17.154 21.165 -3.170 1.00 33.22 397 ILE A C 1
ATOM 3176 O O . ILE A 1 397 ? -17.728 20.999 -2.100 1.00 33.22 397 ILE A O 1
ATOM 3180 N N . GLU A 1 398 ? -16.994 22.386 -3.696 1.00 30.42 398 GLU A N 1
ATOM 3181 C CA . GLU A 1 398 ? -17.609 23.618 -3.164 1.00 30.42 398 GLU A CA 1
ATOM 3182 C C . GLU A 1 398 ? -19.028 23.887 -3.726 1.00 30.42 398 GLU A C 1
ATOM 3184 O O . GLU A 1 398 ? -19.645 24.891 -3.374 1.00 30.42 398 GLU A O 1
ATOM 3189 N N . ARG A 1 399 ? -19.553 22.995 -4.575 1.00 27.94 399 ARG A N 1
ATOM 3190 C CA . ARG A 1 399 ? -20.965 22.904 -4.987 1.00 27.94 399 ARG A CA 1
ATOM 3191 C C . ARG A 1 399 ? -21.534 21.591 -4.475 1.00 27.94 399 ARG A C 1
ATOM 3193 O O . ARG A 1 399 ? -22.744 21.579 -4.170 1.00 27.94 399 ARG A O 1
#